Protein AF-A0A4Q7NX16-F1 (afdb_monomer_lite)

Radius of gyration: 29.46 Å; chains: 1; bounding box: 80×47×76 Å

InterPro domains:
  IPR008915 Peptidase M50 [PF02163] (33-105)

Secondary structure (DSSP, 8-state):
-EETTEEEEE-THHHHHHHHHHTTS-HHHHHHHHHHHHHHHHHHHHHHHHHHHHTT-EEEEEEEETTEEEEEEES--SSHHHHHHHHHHHHHHHHHHHHHHHHHHTSTT--THHHHHHHHHHIIIIIHHHHHTSSSTTSHHHHHHHHHSSS-HHHHHHHHHHHHHHHHHHHHHHHHHTT-HHHHHHHHHHHHHHHHHHHTTT-S----HHHHHHHHHHHHHTT-HHHHHHHHHTS---TTHHHHHHHHTT--SHHHHHHHHHHHHHS--HHHHHHHHHHHHHTT-HHHHHHHHHTS--STTHHHHHHHHHHHTT-HHHHHHHHHHHHHHS--HHHHHHHHHHHHHTT-HHHHHHHHHHHHHTT---HHHHHH-GGGHHHHTSTTHHHHHH-PPP----

Sequence (398 aa):
MRVLGFPLRLTPWLPVVLVALAQGRPVEAQVAFVVGGVLAILVHELGHALAARAAGARDIRIELVALGGVTSYEGAPRSRLARIGIAVAGPATGVALGLPLLAVQRSSAVTGSTVDVLDALVFVTLGWAVLNLLPVRPFDGGHVLESVLPGDEGRRARLAGAVSVVLALAVVAWAWERGLSWTAGVFLVVAALNLGPFLARGGQVRQSPEQRTTAVLRDVVSGQLAAARERAATGRCDAVVAPLLALAEGAAPDEPLARLEALVEARPDPLRRAYLLVGCVVARRFARAAEVVAAGPLPAGLPTWAVGAVRAGGRPADAALVGQAALAASPDPALAHATARAWGAAGEPQRAYDALAYARALGWADLAGAAVDPDLAEVRALPAWGALFAQQPPRNRG

Structure (mmCIF, N/CA/C/O backbone):
data_AF-A0A4Q7NX16-F1
#
_entry.id   AF-A0A4Q7NX16-F1
#
loop_
_atom_site.group_PDB
_atom_site.id
_atom_site.type_symbol
_atom_site.label_atom_id
_atom_site.label_alt_id
_atom_site.label_comp_id
_atom_site.label_asym_id
_atom_site.label_entity_id
_atom_site.label_seq_id
_atom_site.pdbx_PDB_ins_code
_atom_site.Cartn_x
_atom_site.Cartn_y
_atom_site.Cartn_z
_atom_site.occupancy
_atom_site.B_iso_or_equiv
_atom_site.auth_seq_id
_atom_site.auth_comp_id
_atom_site.auth_asym_id
_atom_site.auth_atom_id
_atom_site.pdbx_PDB_model_num
ATOM 1 N N . MET A 1 1 ? 5.544 -20.401 -10.866 1.00 87.38 1 MET A N 1
ATOM 2 C CA . MET A 1 1 ? 6.863 -20.875 -10.378 1.00 87.38 1 MET A CA 1
ATOM 3 C C . MET A 1 1 ? 7.132 -20.254 -9.009 1.00 87.38 1 MET A C 1
ATOM 5 O O . MET A 1 1 ? 6.465 -19.279 -8.679 1.00 87.38 1 MET A O 1
ATOM 9 N N . ARG A 1 2 ? 8.037 -20.805 -8.189 1.00 90.56 2 ARG A N 1
ATOM 10 C CA . ARG A 1 2 ? 8.489 -20.167 -6.938 1.00 90.56 2 ARG A CA 1
ATOM 11 C C . ARG A 1 2 ? 10.009 -20.023 -6.933 1.00 90.56 2 ARG A C 1
ATOM 13 O O . ARG A 1 2 ? 10.690 -20.937 -7.383 1.00 90.56 2 ARG A O 1
ATOM 20 N N . VAL A 1 3 ? 10.520 -18.913 -6.403 1.00 89.25 3 VAL A N 1
ATOM 21 C CA . VAL A 1 3 ? 11.959 -18.659 -6.205 1.00 89.25 3 VAL A CA 1
ATOM 22 C C . VAL A 1 3 ? 12.161 -18.129 -4.787 1.00 89.25 3 VAL A C 1
ATOM 24 O O . VAL A 1 3 ? 11.485 -17.188 -4.387 1.00 89.25 3 VAL A O 1
ATOM 27 N N . LEU A 1 4 ? 13.025 -18.774 -3.992 1.00 88.62 4 LEU A N 1
ATOM 28 C CA . LEU A 1 4 ? 13.265 -18.447 -2.569 1.00 88.62 4 LEU A CA 1
ATOM 29 C C . LEU A 1 4 ? 11.984 -18.332 -1.705 1.00 88.62 4 LEU A C 1
ATOM 31 O O . LEU A 1 4 ? 11.922 -17.579 -0.729 1.00 88.62 4 LEU A O 1
ATOM 35 N N . GLY A 1 5 ? 10.952 -19.100 -2.068 1.00 87.56 5 GLY A N 1
ATOM 36 C CA . GLY A 1 5 ? 9.643 -19.110 -1.407 1.00 87.56 5 GLY A CA 1
ATOM 37 C C . GLY A 1 5 ? 8.633 -18.091 -1.949 1.00 87.56 5 GLY A C 1
ATOM 38 O O . GLY A 1 5 ? 7.464 -18.171 -1.581 1.00 87.56 5 GLY A O 1
ATOM 39 N N . PHE A 1 6 ? 9.032 -17.196 -2.856 1.00 92.75 6 PHE A N 1
ATOM 40 C CA . PHE A 1 6 ? 8.153 -16.189 -3.456 1.00 92.75 6 PHE A CA 1
ATOM 41 C C . PHE A 1 6 ? 7.513 -16.700 -4.756 1.00 92.75 6 PHE A C 1
ATOM 43 O O . PHE A 1 6 ? 8.223 -17.264 -5.595 1.00 92.75 6 PHE A O 1
ATOM 50 N N . PRO A 1 7 ? 6.194 -16.523 -4.966 1.00 93.50 7 PRO A N 1
ATOM 51 C CA . PRO A 1 7 ? 5.563 -16.737 -6.264 1.00 93.50 7 PRO A CA 1
ATOM 52 C C . PRO A 1 7 ? 6.180 -15.826 -7.330 1.00 93.50 7 PRO A C 1
ATOM 54 O O . PRO A 1 7 ? 6.244 -14.612 -7.147 1.00 93.50 7 PRO A O 1
ATOM 57 N N . LEU A 1 8 ? 6.601 -16.431 -8.442 1.00 95.50 8 LEU A N 1
ATOM 58 C CA . LEU A 1 8 ? 7.177 -15.759 -9.602 1.00 95.50 8 LEU A CA 1
ATOM 59 C C . LEU A 1 8 ? 6.294 -15.975 -10.833 1.00 95.50 8 LEU A C 1
ATOM 61 O O . LEU A 1 8 ? 5.978 -17.124 -11.186 1.00 95.50 8 LEU A O 1
ATOM 65 N N . ARG A 1 9 ? 5.967 -14.871 -11.508 1.00 94.06 9 ARG A N 1
ATOM 66 C CA . ARG A 1 9 ? 5.334 -14.845 -12.828 1.00 94.06 9 ARG A CA 1
ATOM 67 C C . ARG A 1 9 ? 6.239 -14.120 -13.820 1.00 94.06 9 ARG A C 1
ATOM 69 O O . ARG A 1 9 ? 6.626 -12.985 -13.587 1.00 94.06 9 ARG A O 1
ATOM 76 N N . LEU A 1 10 ? 6.559 -14.777 -14.930 1.00 92.88 10 LEU A N 1
ATOM 77 C CA . LEU A 1 10 ? 7.286 -14.180 -16.047 1.00 92.88 10 LEU A CA 1
ATOM 78 C C . LEU A 1 10 ? 6.302 -13.939 -17.186 1.00 92.88 10 LEU A C 1
ATOM 80 O O . LEU A 1 10 ? 5.645 -14.874 -17.645 1.00 92.88 10 LEU A O 1
ATOM 84 N N . THR A 1 11 ? 6.185 -12.691 -17.628 1.00 91.06 11 THR A N 1
ATOM 85 C CA . THR A 1 11 ? 5.406 -12.365 -18.824 1.00 91.06 11 THR A CA 1
ATOM 86 C C . THR A 1 11 ? 6.230 -12.649 -20.086 1.00 91.06 11 THR A C 1
ATOM 88 O O . THR A 1 11 ? 7.450 -12.469 -20.077 1.00 91.06 11 THR A O 1
ATOM 91 N N . PRO A 1 12 ? 5.592 -13.055 -21.198 1.00 89.62 12 PRO A N 1
ATOM 92 C CA . PRO A 1 12 ? 6.305 -13.341 -22.446 1.00 89.62 12 PRO A CA 1
ATOM 93 C C . PRO A 1 12 ? 6.946 -12.092 -23.073 1.00 89.62 12 PRO A C 1
ATOM 95 O O . PRO A 1 12 ? 7.829 -12.209 -23.915 1.00 89.62 12 PRO A O 1
ATOM 98 N N . TRP A 1 13 ? 6.525 -10.895 -22.660 1.00 91.12 13 TRP A N 1
ATOM 99 C CA . TRP A 1 13 ? 6.974 -9.632 -23.239 1.00 91.12 13 TRP A CA 1
ATOM 100 C C . TRP A 1 13 ? 8.367 -9.202 -22.786 1.00 91.12 13 TRP A C 1
ATOM 102 O O . TRP A 1 13 ? 9.047 -8.518 -23.545 1.00 91.12 13 TRP A O 1
ATOM 112 N N . LEU A 1 14 ? 8.813 -9.599 -21.588 1.00 92.12 14 LEU A N 1
ATOM 113 C CA . LEU A 1 14 ? 10.129 -9.191 -21.092 1.00 92.12 14 LEU A CA 1
ATOM 114 C C . LEU A 1 14 ? 11.266 -9.681 -22.013 1.00 92.12 14 LEU A C 1
ATOM 116 O O . LEU A 1 14 ? 12.026 -8.839 -22.490 1.00 92.12 14 LEU A O 1
ATOM 120 N N . PRO A 1 15 ? 11.374 -10.982 -22.355 1.00 91.12 15 PRO A N 1
ATOM 121 C CA . PRO A 1 15 ? 12.397 -11.440 -23.295 1.00 91.12 15 PRO A CA 1
ATOM 122 C C . PRO A 1 15 ? 12.320 -10.747 -24.662 1.00 91.12 15 PRO A C 1
ATOM 124 O O . PRO A 1 15 ? 13.354 -10.431 -25.238 1.00 91.12 15 PRO A O 1
ATOM 127 N N . VAL A 1 16 ? 11.111 -10.459 -25.161 1.00 92.62 16 VAL A N 1
ATOM 128 C CA . VAL A 1 16 ? 10.909 -9.772 -26.449 1.00 92.62 16 VAL A CA 1
ATOM 129 C C . VAL A 1 16 ? 11.493 -8.358 -26.421 1.00 92.62 16 VAL A C 1
ATOM 131 O O . VAL A 1 16 ? 12.230 -7.980 -27.331 1.00 92.62 16 VAL A O 1
ATOM 134 N N . VAL A 1 17 ? 11.213 -7.588 -25.366 1.00 91.88 17 VAL A N 1
ATOM 135 C CA . VAL A 1 17 ? 11.772 -6.239 -25.200 1.00 91.88 17 VAL A CA 1
ATOM 136 C C . VAL A 1 17 ? 13.291 -6.295 -25.058 1.00 91.88 17 VAL A C 1
ATOM 138 O O . VAL A 1 17 ? 13.987 -5.508 -25.693 1.00 91.88 17 VAL A O 1
ATOM 141 N N . LEU A 1 18 ? 13.829 -7.246 -24.292 1.00 94.31 18 LEU A N 1
ATOM 142 C CA . LEU A 1 18 ? 15.278 -7.387 -24.136 1.00 94.31 18 LEU A CA 1
ATOM 143 C C . LEU A 1 18 ? 15.979 -7.738 -25.452 1.00 94.31 18 LEU A C 1
ATOM 145 O O . LEU A 1 18 ? 17.033 -7.175 -25.734 1.00 94.31 18 LEU A O 1
ATOM 149 N N . VAL A 1 19 ? 15.388 -8.605 -26.280 1.00 94.00 19 VAL A N 1
ATOM 150 C CA . VAL A 1 19 ? 15.905 -8.904 -27.626 1.00 94.00 19 VAL A CA 1
ATOM 151 C C . VAL A 1 19 ? 15.896 -7.648 -28.498 1.00 94.00 19 VAL A C 1
ATOM 153 O O . VAL A 1 19 ? 16.878 -7.384 -29.190 1.00 94.00 19 VAL A O 1
ATOM 156 N N . ALA A 1 20 ? 14.832 -6.842 -28.442 1.00 91.69 20 ALA A N 1
ATOM 157 C CA . ALA A 1 20 ? 14.756 -5.582 -29.182 1.00 91.69 20 ALA A CA 1
ATOM 158 C C . ALA A 1 20 ? 15.817 -4.562 -28.718 1.00 91.69 20 ALA A C 1
ATOM 160 O O . ALA A 1 20 ? 16.422 -3.885 -29.545 1.00 91.69 20 ALA A O 1
ATOM 161 N N . LEU A 1 21 ? 16.094 -4.485 -27.413 1.00 90.25 21 LEU A N 1
ATOM 162 C CA . LEU A 1 21 ? 17.128 -3.607 -26.846 1.00 90.25 21 LEU A CA 1
ATOM 163 C C . LEU A 1 21 ? 18.559 -4.106 -27.087 1.00 90.25 21 LEU A C 1
ATOM 165 O O . LEU A 1 21 ? 19.506 -3.322 -27.028 1.00 90.25 21 LEU A O 1
ATOM 169 N N . ALA A 1 22 ? 18.731 -5.402 -27.340 1.00 93.19 22 ALA A N 1
ATOM 170 C CA . ALA A 1 22 ? 20.027 -6.004 -27.619 1.00 93.19 22 ALA A CA 1
ATOM 171 C C . ALA A 1 22 ? 20.485 -5.811 -29.076 1.00 93.19 22 ALA A C 1
ATOM 173 O O . ALA A 1 22 ? 21.645 -6.087 -29.382 1.00 93.19 22 ALA A O 1
ATOM 174 N N . GLN A 1 23 ? 19.604 -5.352 -29.973 1.00 92.12 23 GLN A N 1
ATOM 175 C CA . GLN A 1 23 ? 19.920 -5.197 -31.395 1.00 92.12 23 GLN A CA 1
ATOM 176 C C . GLN A 1 23 ? 21.156 -4.312 -31.617 1.00 92.12 23 GLN A C 1
ATOM 178 O O . GLN A 1 23 ? 21.397 -3.347 -30.893 1.00 92.12 23 GLN A O 1
ATOM 183 N N . GLY A 1 24 ? 21.957 -4.660 -32.626 1.00 88.38 24 GLY A N 1
ATOM 184 C CA . GLY A 1 24 ? 23.216 -3.975 -32.939 1.00 88.38 24 GLY A CA 1
ATOM 185 C C . GLY A 1 24 ? 24.434 -4.455 -32.139 1.00 88.38 24 GLY A C 1
ATOM 186 O O . GLY A 1 24 ? 25.546 -4.035 -32.443 1.00 88.38 24 GLY A O 1
ATOM 187 N N . ARG A 1 25 ? 24.261 -5.355 -31.160 1.00 92.31 25 ARG A N 1
ATOM 188 C CA . ARG A 1 25 ? 25.368 -6.038 -30.462 1.00 92.31 25 ARG A CA 1
ATOM 189 C C . ARG A 1 25 ? 25.796 -7.319 -31.204 1.00 92.31 25 ARG A C 1
ATOM 191 O O . ARG A 1 25 ? 24.964 -7.898 -31.906 1.00 92.31 25 ARG A O 1
ATOM 198 N N . PRO A 1 26 ? 27.030 -7.822 -31.015 1.00 94.38 26 PRO A N 1
ATOM 199 C CA . PRO A 1 26 ? 27.410 -9.184 -31.413 1.00 94.38 26 PRO A CA 1
ATOM 200 C C . PRO A 1 26 ? 26.489 -10.243 -30.792 1.00 94.38 26 PRO A C 1
ATOM 202 O O . PRO A 1 26 ? 25.945 -10.021 -29.709 1.00 94.38 26 PRO A O 1
ATOM 205 N N . VAL A 1 27 ? 26.310 -11.395 -31.446 1.00 94.75 27 VAL A N 1
ATOM 206 C CA . VAL A 1 27 ? 25.324 -12.418 -31.036 1.00 94.75 27 VAL A CA 1
ATOM 207 C C . VAL A 1 27 ? 25.557 -12.893 -29.600 1.00 94.75 27 VAL A C 1
ATOM 209 O O . VAL A 1 27 ? 24.609 -13.007 -28.826 1.00 94.75 27 VAL A O 1
ATOM 212 N N . GLU A 1 28 ? 26.808 -13.100 -29.202 1.00 94.25 28 GLU A N 1
ATOM 213 C CA . GLU A 1 28 ? 27.180 -13.525 -27.852 1.00 94.25 28 GLU A CA 1
ATOM 214 C C . GLU A 1 28 ? 26.769 -12.476 -26.811 1.00 94.25 28 GLU A C 1
ATOM 216 O O . GLU A 1 28 ? 26.186 -12.804 -25.775 1.00 94.25 28 GLU A O 1
ATOM 221 N N . ALA A 1 29 ? 26.999 -11.197 -27.117 1.00 95.06 29 ALA A N 1
ATOM 222 C CA . ALA A 1 29 ? 26.598 -10.079 -26.275 1.00 95.06 29 ALA A CA 1
ATOM 223 C C . ALA A 1 29 ? 25.075 -9.883 -26.253 1.00 95.06 29 ALA A C 1
ATOM 225 O O . ALA A 1 29 ? 24.534 -9.473 -25.228 1.00 95.06 29 ALA A O 1
ATOM 226 N N . GLN A 1 30 ? 24.361 -10.211 -27.337 1.00 95.94 30 GLN A N 1
ATOM 227 C CA . GLN A 1 30 ? 22.896 -10.224 -27.345 1.00 95.94 30 GLN A CA 1
ATOM 228 C C . GLN A 1 30 ? 22.347 -11.294 -26.404 1.00 95.94 30 GLN A C 1
ATOM 230 O O . GLN A 1 30 ? 21.488 -10.997 -25.573 1.00 95.94 30 GLN A O 1
ATOM 235 N N . VAL A 1 31 ? 22.865 -12.524 -26.490 1.00 96.62 31 VAL A N 1
ATOM 236 C CA . VAL A 1 31 ? 22.463 -13.615 -25.592 1.00 96.62 31 VAL A CA 1
ATOM 237 C C . VAL A 1 31 ? 22.768 -13.240 -24.142 1.00 96.62 31 VAL A C 1
ATOM 239 O O . VAL A 1 31 ? 21.898 -13.384 -23.281 1.00 96.62 31 VAL A O 1
ATOM 242 N N . ALA A 1 32 ? 23.956 -12.691 -23.874 1.00 96.62 32 ALA A N 1
ATOM 243 C CA . ALA A 1 32 ? 24.335 -12.218 -22.547 1.00 96.62 32 ALA A CA 1
ATOM 244 C C . ALA A 1 32 ? 23.416 -11.097 -22.039 1.00 96.62 32 ALA A C 1
ATOM 246 O O . ALA A 1 32 ? 22.989 -11.139 -20.888 1.00 96.62 32 ALA A O 1
ATOM 247 N N . PHE A 1 33 ? 23.054 -10.133 -22.889 1.00 97.12 33 PHE A N 1
ATOM 248 C CA . PHE A 1 33 ? 22.134 -9.051 -22.540 1.00 97.12 33 PHE A CA 1
ATOM 249 C C . PHE A 1 33 ? 20.739 -9.577 -22.187 1.00 97.12 33 PHE A C 1
ATOM 251 O O . PHE A 1 33 ? 20.153 -9.156 -21.194 1.00 97.12 33 PHE A O 1
ATOM 258 N N . VAL A 1 34 ? 20.202 -10.513 -22.973 1.00 96.62 34 VAL A N 1
ATOM 259 C CA . VAL A 1 34 ? 18.850 -11.053 -22.765 1.00 96.62 34 VAL A CA 1
ATOM 260 C C . VAL A 1 34 ? 18.805 -11.954 -21.534 1.00 96.62 34 VAL A C 1
ATOM 262 O O . VAL A 1 34 ? 17.999 -11.726 -20.634 1.00 96.62 34 VAL A O 1
ATOM 265 N N . VAL A 1 35 ? 19.679 -12.961 -21.462 1.00 96.88 35 VAL A N 1
ATOM 266 C CA . VAL A 1 35 ? 19.698 -13.918 -20.344 1.00 96.88 35 VAL A CA 1
ATOM 267 C C . VAL A 1 35 ? 20.150 -13.226 -19.061 1.00 96.88 35 VAL A C 1
ATOM 269 O O . VAL A 1 35 ? 19.482 -13.329 -18.032 1.00 96.88 35 VAL A O 1
ATOM 272 N N . GLY A 1 36 ? 21.247 -12.471 -19.133 1.00 97.19 36 GLY A N 1
ATOM 273 C CA . GLY A 1 36 ? 21.756 -11.678 -18.019 1.00 97.19 36 GLY A CA 1
ATOM 274 C C . GLY A 1 36 ? 20.757 -10.620 -17.569 1.00 97.19 36 GLY A C 1
ATOM 275 O O . GLY A 1 36 ? 20.583 -10.443 -16.372 1.00 97.19 36 GLY A O 1
ATOM 276 N N . GLY A 1 37 ? 20.032 -9.986 -18.494 1.00 97.06 37 GLY A N 1
ATOM 277 C CA . GLY A 1 37 ? 18.992 -9.010 -18.177 1.00 97.06 37 GLY A CA 1
ATOM 278 C C . GLY A 1 37 ? 17.820 -9.612 -17.404 1.00 97.06 37 GLY A C 1
ATOM 279 O O . GLY A 1 37 ? 17.434 -9.070 -16.371 1.00 97.06 37 GLY A O 1
ATOM 280 N N . VAL A 1 38 ? 17.289 -10.765 -17.834 1.00 96.69 38 VAL A N 1
ATOM 281 C CA . VAL A 1 38 ? 16.227 -11.469 -17.085 1.00 96.69 38 VAL A CA 1
ATOM 282 C C . VAL A 1 38 ? 16.703 -11.837 -15.678 1.00 96.69 38 VAL A C 1
ATOM 284 O O . VAL A 1 38 ? 15.973 -11.629 -14.708 1.00 96.69 38 VAL A O 1
ATOM 287 N N . LEU A 1 39 ? 17.924 -12.366 -15.555 1.00 96.88 39 LEU A N 1
ATOM 288 C CA . LEU A 1 39 ? 18.496 -12.744 -14.263 1.00 96.88 39 LEU A CA 1
ATOM 289 C C . LEU A 1 39 ? 18.759 -11.527 -13.369 1.00 96.88 39 LEU A C 1
ATOM 291 O O . LEU A 1 39 ? 18.447 -11.579 -12.183 1.00 96.88 39 LEU A O 1
ATOM 295 N N . ALA A 1 40 ? 19.282 -10.434 -13.924 1.00 97.56 40 ALA A N 1
ATOM 296 C CA . ALA A 1 40 ? 19.548 -9.200 -13.195 1.00 97.56 40 ALA A CA 1
ATOM 297 C C . ALA A 1 40 ? 18.254 -8.593 -12.642 1.00 97.56 40 ALA A C 1
ATOM 299 O O . ALA A 1 40 ? 18.194 -8.289 -11.454 1.00 97.56 40 ALA A O 1
ATOM 300 N N . ILE A 1 41 ? 17.195 -8.508 -13.459 1.00 97.06 41 ILE A N 1
ATOM 301 C CA . ILE A 1 41 ? 15.878 -8.033 -13.010 1.00 97.06 41 ILE A CA 1
ATOM 302 C C . ILE A 1 41 ? 15.320 -8.969 -11.930 1.00 97.06 41 ILE A C 1
ATOM 304 O O . ILE A 1 41 ? 14.842 -8.504 -10.901 1.00 97.06 41 ILE A O 1
ATOM 308 N N . LEU A 1 42 ? 15.411 -10.292 -12.106 1.00 97.19 42 LEU A N 1
ATOM 309 C CA . LEU A 1 42 ? 14.948 -11.237 -11.087 1.00 97.19 42 LEU A CA 1
ATOM 310 C C . LEU A 1 42 ? 15.687 -11.055 -9.752 1.00 97.19 42 LEU A C 1
ATOM 312 O O . LEU A 1 42 ? 15.051 -11.050 -8.701 1.00 97.19 42 LEU A O 1
ATOM 316 N N . VAL A 1 43 ? 17.015 -10.924 -9.779 1.00 97.75 43 VAL A N 1
ATOM 317 C CA . VAL A 1 43 ? 17.821 -10.720 -8.567 1.00 97.75 43 VAL A CA 1
ATOM 318 C C . VAL A 1 43 ? 17.506 -9.370 -7.915 1.00 97.75 43 VAL A C 1
ATOM 320 O O . VAL A 1 43 ? 17.380 -9.313 -6.691 1.00 97.75 43 VAL A O 1
ATOM 323 N N . HIS A 1 44 ? 17.290 -8.325 -8.716 1.00 97.81 44 HIS A N 1
ATOM 324 C CA . HIS A 1 44 ? 16.838 -7.009 -8.257 1.00 97.81 44 HIS A CA 1
ATOM 325 C C . HIS A 1 44 ? 15.510 -7.106 -7.495 1.00 97.81 44 HIS A C 1
ATOM 327 O O . HIS A 1 44 ? 15.426 -6.707 -6.332 1.00 97.81 44 HIS A O 1
ATOM 333 N N . GLU A 1 45 ? 14.498 -7.740 -8.089 1.00 97.19 45 GLU A N 1
ATOM 334 C CA . GLU A 1 45 ? 13.198 -7.946 -7.437 1.00 97.19 45 GLU A CA 1
ATOM 335 C C . GLU A 1 45 ? 13.288 -8.839 -6.194 1.00 97.19 45 GLU A C 1
ATOM 337 O O . GLU A 1 45 ? 12.611 -8.604 -5.192 1.00 97.19 45 GLU A O 1
ATOM 342 N N . LEU A 1 46 ? 14.165 -9.846 -6.201 1.00 97.56 46 LEU A N 1
ATOM 343 C CA . LEU A 1 46 ? 14.430 -10.649 -5.006 1.00 97.56 46 LEU A CA 1
ATOM 344 C C . LEU A 1 46 ? 15.023 -9.803 -3.874 1.00 97.56 46 LEU A C 1
ATOM 346 O O . LEU A 1 46 ? 14.666 -10.028 -2.717 1.00 97.56 46 LEU A O 1
ATOM 350 N N . GLY A 1 47 ? 15.869 -8.817 -4.184 1.00 97.69 47 GLY A N 1
ATOM 351 C CA . GLY A 1 47 ? 16.362 -7.836 -3.216 1.00 97.69 47 GLY A CA 1
ATOM 352 C C . GLY A 1 47 ? 15.215 -7.108 -2.512 1.00 97.69 47 GLY A C 1
ATOM 353 O O . GLY A 1 47 ? 15.137 -7.115 -1.278 1.00 97.69 47 GLY A O 1
ATOM 354 N N . HIS A 1 48 ? 14.266 -6.567 -3.282 1.00 96.56 48 HIS A N 1
ATOM 355 C CA . HIS A 1 48 ? 13.060 -5.939 -2.734 1.00 96.56 48 HIS A CA 1
ATOM 356 C C . HIS A 1 48 ? 12.215 -6.914 -1.913 1.00 96.56 48 HIS A C 1
ATOM 358 O O . HIS A 1 48 ? 11.817 -6.591 -0.793 1.00 96.56 48 HIS A O 1
ATOM 364 N N . ALA A 1 49 ? 11.961 -8.116 -2.432 1.00 96.31 49 ALA A N 1
ATOM 365 C CA . ALA A 1 49 ? 11.122 -9.117 -1.779 1.00 96.31 49 ALA A CA 1
ATOM 366 C C . ALA A 1 49 ? 11.701 -9.572 -0.429 1.00 96.31 49 ALA A C 1
ATOM 368 O O . ALA A 1 49 ? 10.972 -9.709 0.557 1.00 96.31 49 ALA A O 1
ATOM 369 N N . LEU A 1 50 ? 13.020 -9.771 -0.355 1.00 96.31 50 LEU A N 1
ATOM 370 C CA . LEU A 1 50 ? 13.711 -10.135 0.881 1.00 96.31 50 LEU A CA 1
ATOM 371 C C . LEU A 1 50 ? 13.664 -9.000 1.908 1.00 96.31 50 LEU A C 1
ATOM 373 O O . LEU A 1 50 ? 13.339 -9.252 3.071 1.00 96.31 50 LEU A O 1
ATOM 377 N N . ALA A 1 51 ? 13.920 -7.762 1.483 1.00 95.75 51 ALA A N 1
ATOM 378 C CA . ALA A 1 51 ? 13.829 -6.595 2.355 1.00 95.75 51 ALA A CA 1
ATOM 379 C C . ALA A 1 51 ? 12.392 -6.359 2.851 1.00 95.75 51 ALA A C 1
ATOM 381 O O . ALA A 1 51 ? 12.181 -6.076 4.031 1.00 95.75 51 ALA A O 1
ATOM 382 N N . ALA A 1 52 ? 11.391 -6.545 1.987 1.00 94.00 52 ALA A N 1
ATOM 383 C CA . ALA A 1 52 ? 9.981 -6.416 2.343 1.00 94.00 52 ALA A CA 1
ATOM 384 C C . ALA A 1 52 ? 9.564 -7.477 3.370 1.00 94.00 52 ALA A C 1
ATOM 386 O O . ALA A 1 52 ? 8.906 -7.155 4.361 1.00 94.00 52 ALA A O 1
ATOM 387 N N . ARG A 1 53 ? 10.015 -8.726 3.192 1.00 93.00 53 ARG A N 1
ATOM 388 C CA . ARG A 1 53 ? 9.787 -9.808 4.161 1.00 93.00 53 ARG A CA 1
ATOM 389 C C . ARG A 1 53 ? 10.423 -9.497 5.514 1.00 93.00 53 ARG A C 1
ATOM 391 O O . ARG A 1 53 ? 9.770 -9.669 6.539 1.00 93.00 53 ARG A O 1
ATOM 398 N N . ALA A 1 54 ? 11.661 -9.001 5.524 1.00 92.62 54 ALA A N 1
ATOM 399 C CA . ALA A 1 54 ? 12.344 -8.584 6.751 1.00 92.62 54 ALA A CA 1
ATOM 400 C C . ALA A 1 54 ? 11.638 -7.404 7.446 1.00 92.62 54 ALA A C 1
ATOM 402 O O . ALA A 1 54 ? 11.638 -7.316 8.671 1.00 92.62 54 ALA A O 1
ATOM 403 N N . ALA A 1 55 ? 10.979 -6.535 6.677 1.00 90.81 55 ALA A N 1
ATOM 404 C CA . ALA A 1 55 ? 10.156 -5.440 7.185 1.00 90.81 55 ALA A CA 1
ATOM 405 C C . ALA A 1 55 ? 8.739 -5.864 7.635 1.00 90.81 55 ALA A C 1
ATOM 407 O O . ALA A 1 55 ? 7.955 -5.009 8.052 1.00 90.81 55 ALA A O 1
ATOM 408 N N . GLY A 1 56 ? 8.399 -7.159 7.567 1.00 88.56 56 GLY A N 1
ATOM 409 C CA . GLY A 1 56 ? 7.125 -7.713 8.036 1.00 88.56 56 GLY A CA 1
ATOM 410 C C . GLY A 1 56 ? 5.984 -7.711 7.013 1.00 88.56 56 GLY A C 1
ATOM 411 O O . GLY A 1 56 ? 4.839 -7.955 7.400 1.00 88.56 56 GLY A O 1
ATOM 412 N N . ALA A 1 57 ? 6.268 -7.447 5.732 1.00 88.81 57 ALA A N 1
ATOM 413 C CA . ALA A 1 57 ? 5.268 -7.528 4.668 1.00 88.81 57 ALA A CA 1
ATOM 414 C C . ALA A 1 57 ? 4.807 -8.980 4.430 1.00 88.81 57 ALA A C 1
ATOM 416 O O . ALA A 1 57 ? 5.563 -9.935 4.636 1.00 88.81 57 ALA A O 1
ATOM 417 N N . ARG A 1 58 ? 3.556 -9.143 3.986 1.00 88.31 58 ARG A N 1
ATOM 418 C CA . ARG A 1 58 ? 2.915 -10.440 3.704 1.00 88.31 58 ARG A CA 1
ATOM 419 C C . ARG A 1 58 ? 2.530 -10.546 2.230 1.00 88.31 58 ARG A C 1
ATOM 421 O O . ARG A 1 58 ? 2.594 -9.561 1.503 1.00 88.31 58 ARG A O 1
ATOM 428 N N . ASP A 1 59 ? 2.194 -11.754 1.782 1.00 88.56 59 ASP A N 1
ATOM 429 C CA . ASP A 1 59 ? 1.709 -12.022 0.417 1.00 88.56 59 ASP A CA 1
ATOM 430 C C . ASP A 1 59 ? 2.593 -11.442 -0.700 1.00 88.56 59 ASP A C 1
ATOM 432 O O . ASP A 1 59 ? 2.115 -10.905 -1.700 1.00 88.56 59 ASP A O 1
ATOM 436 N N . ILE A 1 60 ? 3.912 -11.565 -0.516 1.00 92.81 60 ILE A N 1
ATOM 437 C CA . ILE A 1 60 ? 4.926 -11.020 -1.423 1.00 92.81 60 ILE A CA 1
ATOM 438 C C . ILE A 1 60 ? 4.944 -11.825 -2.728 1.00 92.81 60 ILE A C 1
ATOM 440 O O . ILE A 1 60 ? 5.149 -13.041 -2.705 1.00 92.81 60 ILE A O 1
ATOM 444 N N . ARG A 1 61 ? 4.760 -11.148 -3.864 1.00 94.25 61 ARG A N 1
ATOM 445 C CA . ARG A 1 61 ? 4.696 -11.712 -5.220 1.00 94.25 61 ARG A CA 1
ATOM 446 C C . ARG A 1 61 ? 5.616 -10.936 -6.158 1.00 94.25 61 ARG A C 1
ATOM 448 O O . ARG A 1 61 ? 5.623 -9.707 -6.122 1.00 94.25 61 ARG A O 1
ATOM 455 N N . ILE A 1 62 ? 6.341 -11.655 -7.014 1.00 96.38 62 ILE A N 1
ATOM 456 C CA . ILE A 1 62 ? 7.254 -11.079 -8.008 1.00 96.38 62 ILE A CA 1
ATOM 457 C C . ILE A 1 62 ? 6.689 -11.330 -9.406 1.00 96.38 62 ILE A C 1
ATOM 459 O O . ILE A 1 62 ? 6.412 -12.474 -9.784 1.00 96.38 62 ILE A O 1
ATOM 463 N N . GLU A 1 63 ? 6.550 -10.266 -10.188 1.00 94.19 63 GLU A N 1
ATOM 464 C CA . GLU A 1 63 ? 6.140 -10.335 -11.587 1.00 94.19 63 GLU A CA 1
ATOM 465 C C . GLU A 1 63 ? 7.168 -9.644 -12.483 1.00 94.19 63 GLU A C 1
ATOM 467 O O . GLU A 1 63 ? 7.506 -8.484 -12.280 1.00 94.19 63 GLU A O 1
ATOM 472 N N . LEU A 1 64 ? 7.670 -10.362 -13.485 1.00 94.75 64 LEU A N 1
ATOM 473 C CA . LEU A 1 64 ? 8.595 -9.837 -14.482 1.00 94.75 64 LEU A CA 1
ATOM 474 C C . LEU A 1 64 ? 7.807 -9.417 -15.726 1.00 94.75 64 LEU A C 1
ATOM 476 O O . LEU A 1 64 ? 7.247 -10.257 -16.442 1.00 94.75 64 LEU A O 1
ATOM 480 N N . VAL A 1 65 ? 7.739 -8.109 -15.957 1.00 92.75 65 VAL A N 1
ATOM 481 C CA . VAL A 1 65 ? 6.911 -7.445 -16.974 1.00 92.75 65 VAL A CA 1
ATOM 482 C C . VAL A 1 65 ? 7.771 -6.866 -18.098 1.00 92.75 65 VAL A C 1
ATOM 484 O O . VAL A 1 65 ? 8.986 -6.782 -17.983 1.00 92.75 65 VAL A O 1
ATOM 487 N N . ALA A 1 66 ? 7.149 -6.434 -19.197 1.00 83.31 66 ALA A N 1
ATOM 488 C CA . ALA A 1 66 ? 7.851 -5.950 -20.392 1.00 83.31 66 ALA A CA 1
ATOM 489 C C . ALA A 1 66 ? 8.949 -4.899 -20.116 1.00 83.31 66 ALA A C 1
ATOM 491 O O . ALA A 1 66 ? 9.973 -4.896 -20.790 1.00 83.31 66 ALA A O 1
ATOM 492 N N . LEU A 1 67 ? 8.734 -4.017 -19.135 1.00 83.38 67 LEU A N 1
ATOM 493 C CA . LEU A 1 67 ? 9.629 -2.902 -18.808 1.00 83.38 67 LEU A CA 1
ATOM 494 C C . LEU A 1 67 ? 10.415 -3.097 -17.497 1.00 83.38 67 LEU A C 1
ATOM 496 O O . LEU A 1 67 ? 10.914 -2.118 -16.953 1.00 83.38 67 LEU A O 1
ATOM 500 N N . GLY A 1 68 ? 10.519 -4.325 -16.973 1.00 89.31 68 GLY A N 1
ATOM 501 C CA . GLY A 1 68 ? 11.285 -4.606 -15.754 1.00 89.31 68 GLY A CA 1
ATOM 502 C C . GLY A 1 68 ? 10.637 -5.655 -14.854 1.00 89.31 68 GLY A C 1
ATOM 503 O O . GLY A 1 68 ? 10.125 -6.672 -15.322 1.00 89.31 68 GLY A O 1
ATOM 504 N N . GLY A 1 69 ? 10.662 -5.407 -13.549 1.00 91.44 69 GLY A N 1
ATOM 505 C CA . GLY A 1 69 ? 10.034 -6.241 -12.534 1.00 91.44 69 GLY A CA 1
ATOM 506 C C . GLY A 1 69 ? 9.111 -5.427 -11.633 1.00 91.44 69 GLY A C 1
ATOM 507 O O . GLY A 1 69 ? 9.185 -4.202 -11.576 1.00 91.44 69 GLY A O 1
ATOM 508 N N . VAL A 1 70 ? 8.180 -6.118 -10.982 1.00 91.19 70 VAL A N 1
ATOM 509 C CA . VAL A 1 70 ? 7.314 -5.552 -9.953 1.00 91.19 70 VAL A CA 1
ATOM 510 C C . VAL A 1 70 ? 7.252 -6.525 -8.785 1.00 91.19 70 VAL A C 1
ATOM 512 O O . VAL A 1 70 ? 6.754 -7.649 -8.912 1.00 91.19 70 VAL A O 1
ATOM 515 N N . THR A 1 71 ? 7.696 -6.059 -7.623 1.00 92.31 71 THR A N 1
ATOM 516 C CA . THR A 1 71 ? 7.481 -6.730 -6.342 1.00 92.31 71 THR A CA 1
ATOM 517 C C . THR A 1 71 ? 6.264 -6.128 -5.648 1.00 92.31 71 THR A C 1
ATOM 519 O O . THR A 1 71 ? 6.253 -4.961 -5.262 1.00 92.31 71 THR A O 1
ATOM 522 N N . SER A 1 72 ? 5.223 -6.939 -5.471 1.00 89.06 72 SER A N 1
ATOM 523 C CA . SER A 1 72 ? 3.983 -6.554 -4.788 1.00 89.06 72 SER A CA 1
ATOM 524 C C . SER A 1 72 ? 3.846 -7.291 -3.462 1.00 89.06 72 SER A C 1
ATOM 526 O O . SER A 1 72 ? 4.302 -8.424 -3.334 1.00 89.06 72 SER A O 1
ATOM 528 N N . TYR A 1 73 ? 3.240 -6.651 -2.465 1.00 88.88 73 TYR A N 1
ATOM 529 C CA . TYR A 1 73 ? 3.051 -7.222 -1.133 1.00 88.88 73 TYR A CA 1
ATOM 530 C C . TYR A 1 73 ? 1.912 -6.527 -0.381 1.00 88.88 73 TYR A C 1
ATOM 532 O O . TYR A 1 73 ? 1.551 -5.388 -0.682 1.00 88.88 73 TYR A O 1
ATOM 540 N N . GLU A 1 74 ? 1.365 -7.205 0.625 1.00 79.19 74 GLU A N 1
ATOM 541 C CA . GLU A 1 74 ? 0.331 -6.699 1.525 1.00 79.19 74 GLU A CA 1
ATOM 542 C C . GLU A 1 74 ? 0.928 -6.259 2.868 1.00 79.19 74 GLU A C 1
ATOM 544 O O . GLU A 1 74 ? 1.912 -6.816 3.360 1.00 79.19 74 GLU A O 1
ATOM 549 N N . GLY A 1 75 ? 0.321 -5.233 3.473 1.00 65.31 75 GLY A N 1
ATOM 550 C CA . GLY A 1 75 ? 0.810 -4.632 4.715 1.00 65.31 75 GLY A CA 1
ATOM 551 C C . GLY A 1 75 ? 2.028 -3.735 4.486 1.00 65.31 75 GLY A C 1
ATOM 552 O O . GLY A 1 75 ? 3.159 -4.118 4.771 1.00 65.31 75 GLY A O 1
ATOM 553 N N . ALA A 1 76 ? 1.791 -2.517 3.983 1.00 62.03 76 ALA A N 1
ATOM 554 C CA . ALA A 1 76 ? 2.855 -1.555 3.707 1.00 62.03 76 ALA A CA 1
ATOM 555 C C . ALA A 1 76 ? 3.733 -1.287 4.954 1.00 62.03 76 ALA A C 1
ATOM 557 O O . ALA A 1 76 ? 3.194 -1.071 6.048 1.00 62.03 76 ALA A O 1
ATOM 558 N N . PRO A 1 77 ? 5.073 -1.233 4.811 1.00 68.44 77 PRO A N 1
ATOM 559 C CA . PRO A 1 77 ? 5.966 -0.906 5.914 1.00 68.44 77 PRO A CA 1
ATOM 560 C C . PRO A 1 77 ? 5.599 0.454 6.509 1.00 68.44 77 PRO A C 1
ATOM 562 O O . PRO A 1 77 ? 5.586 1.475 5.811 1.00 68.44 77 PRO A O 1
ATOM 565 N N . ARG A 1 78 ? 5.299 0.478 7.812 1.00 69.19 78 ARG A N 1
ATOM 566 C CA . ARG A 1 78 ? 4.834 1.695 8.498 1.00 69.19 78 ARG A CA 1
ATOM 567 C C . ARG A 1 78 ? 5.930 2.760 8.581 1.00 69.19 78 ARG A C 1
ATOM 569 O O . ARG A 1 78 ? 5.652 3.948 8.403 1.00 69.19 78 ARG A O 1
ATOM 576 N N . SER A 1 79 ? 7.184 2.355 8.788 1.00 87.44 79 SER A N 1
ATOM 577 C CA . SER A 1 79 ? 8.304 3.290 8.926 1.00 87.44 79 SER A CA 1
ATOM 578 C C . SER A 1 79 ? 8.839 3.768 7.568 1.00 87.44 79 SER A C 1
ATOM 580 O O . SER A 1 79 ? 8.890 3.026 6.587 1.00 87.44 79 SER A O 1
ATOM 582 N N . ARG A 1 80 ? 9.260 5.040 7.504 1.00 89.25 80 ARG A N 1
ATOM 583 C CA . ARG A 1 80 ? 9.908 5.618 6.308 1.00 89.25 80 ARG A CA 1
ATOM 584 C C . ARG A 1 80 ? 11.222 4.909 5.991 1.00 89.25 80 ARG A C 1
ATOM 586 O O . ARG A 1 80 ? 11.485 4.624 4.831 1.00 89.25 80 ARG A O 1
ATOM 593 N N . LEU A 1 81 ? 11.994 4.582 7.028 1.00 92.62 81 LEU A N 1
ATOM 594 C CA . LEU A 1 81 ? 13.268 3.880 6.892 1.00 92.62 81 LEU A CA 1
ATOM 595 C C . LEU A 1 81 ? 13.094 2.484 6.290 1.00 92.62 81 LEU A C 1
ATOM 597 O O . LEU A 1 81 ? 13.888 2.110 5.438 1.00 92.62 81 LEU A O 1
ATOM 601 N N . ALA A 1 82 ? 12.037 1.747 6.651 1.00 92.75 82 ALA A N 1
ATOM 602 C CA . ALA A 1 82 ? 11.772 0.449 6.032 1.00 92.75 82 ALA A CA 1
ATOM 603 C C . ALA A 1 82 ? 11.461 0.582 4.534 1.00 92.75 82 ALA A C 1
ATOM 605 O O . ALA A 1 82 ? 11.966 -0.203 3.740 1.00 92.75 82 ALA A O 1
ATOM 606 N N . ARG A 1 83 ? 10.693 1.602 4.123 1.00 92.19 83 ARG A N 1
ATOM 607 C CA . ARG A 1 83 ? 10.424 1.858 2.695 1.00 92.19 83 ARG A CA 1
ATOM 608 C C . ARG A 1 83 ? 11.685 2.236 1.919 1.00 92.19 83 ARG A C 1
ATOM 610 O O . ARG A 1 83 ? 11.876 1.739 0.817 1.00 92.19 83 ARG A O 1
ATOM 617 N N . ILE A 1 84 ? 12.557 3.054 2.511 1.00 95.69 84 ILE A N 1
ATOM 618 C CA . ILE A 1 84 ? 13.864 3.388 1.925 1.00 95.69 84 ILE A CA 1
ATOM 619 C C . ILE A 1 84 ? 14.726 2.129 1.803 1.00 95.69 84 ILE A C 1
ATOM 621 O O . ILE A 1 84 ? 15.281 1.877 0.742 1.00 95.69 84 ILE A O 1
ATOM 625 N N . GLY A 1 85 ? 14.800 1.320 2.863 1.00 96.62 85 GLY A N 1
ATOM 626 C CA . GLY A 1 85 ? 15.564 0.075 2.864 1.00 96.62 85 GLY A CA 1
ATOM 627 C C . GLY A 1 85 ? 15.097 -0.896 1.782 1.00 96.62 85 GLY A C 1
ATOM 628 O O . GLY A 1 85 ? 15.926 -1.460 1.079 1.00 96.62 85 GLY A O 1
ATOM 629 N N . ILE A 1 86 ? 13.781 -1.033 1.590 1.00 95.94 86 ILE A N 1
ATOM 630 C CA . ILE A 1 86 ? 13.218 -1.853 0.511 1.00 95.94 86 ILE A CA 1
ATOM 631 C C . ILE A 1 86 ? 13.584 -1.280 -0.854 1.00 95.94 86 ILE A C 1
ATOM 633 O O . ILE A 1 86 ? 14.092 -2.030 -1.677 1.00 95.94 86 ILE A O 1
ATOM 637 N N . ALA A 1 87 ? 13.382 0.020 -1.089 1.00 95.62 87 ALA A N 1
ATOM 638 C CA . ALA A 1 87 ? 13.697 0.652 -2.372 1.00 95.62 87 ALA A CA 1
ATOM 639 C C . ALA A 1 87 ? 15.189 0.531 -2.731 1.00 95.62 87 ALA A C 1
ATOM 641 O O . ALA A 1 87 ? 15.535 0.268 -3.871 1.00 95.62 87 ALA A O 1
ATOM 642 N N . VAL A 1 88 ? 16.095 0.648 -1.758 1.00 97.81 88 VAL A N 1
ATOM 643 C CA . VAL A 1 88 ? 17.543 0.518 -2.000 1.00 97.81 88 VAL A CA 1
ATOM 644 C C . VAL A 1 88 ? 17.980 -0.942 -2.176 1.00 97.81 88 VAL A C 1
ATOM 646 O O . VAL A 1 88 ? 18.991 -1.197 -2.830 1.00 97.81 88 VAL A O 1
ATOM 649 N N . ALA A 1 89 ? 17.235 -1.909 -1.632 1.00 97.88 89 ALA A N 1
ATOM 650 C CA . ALA A 1 89 ? 17.633 -3.314 -1.650 1.00 97.88 89 ALA A CA 1
ATOM 651 C C . ALA A 1 89 ? 17.782 -3.884 -3.067 1.00 97.88 89 ALA A C 1
ATOM 653 O O . ALA A 1 89 ? 18.751 -4.598 -3.312 1.00 97.88 89 ALA A O 1
ATOM 654 N N . GLY A 1 90 ? 16.880 -3.551 -3.996 1.00 96.94 90 GLY A N 1
ATOM 655 C CA . GLY A 1 90 ? 16.982 -3.977 -5.395 1.00 96.94 90 GLY A CA 1
ATOM 656 C C . GLY A 1 90 ? 18.266 -3.476 -6.062 1.00 96.94 90 GLY A C 1
ATOM 657 O O . GLY A 1 90 ? 19.136 -4.298 -6.369 1.00 96.94 90 GLY A O 1
ATOM 658 N N . PRO A 1 91 ? 18.479 -2.149 -6.178 1.00 97.81 91 PRO A N 1
ATOM 659 C CA . PRO A 1 91 ? 19.689 -1.584 -6.770 1.00 97.81 91 PRO A CA 1
ATOM 660 C C . PRO A 1 91 ? 20.983 -2.061 -6.103 1.00 97.81 91 PRO A C 1
ATOM 662 O O . PRO A 1 91 ? 21.983 -2.281 -6.785 1.00 97.81 91 PRO A O 1
ATOM 665 N N . ALA A 1 92 ? 20.974 -2.273 -4.782 1.00 98.31 92 ALA A N 1
ATOM 666 C CA . ALA A 1 92 ? 22.132 -2.796 -4.062 1.00 98.31 92 ALA A CA 1
ATOM 667 C C . ALA A 1 92 ? 22.567 -4.179 -4.579 1.00 98.31 92 ALA A C 1
ATOM 669 O O . ALA A 1 92 ? 23.767 -4.438 -4.672 1.00 98.31 92 ALA A O 1
ATOM 670 N N . THR A 1 93 ? 21.627 -5.047 -4.976 1.00 97.94 93 THR A N 1
ATOM 671 C CA . THR A 1 93 ? 21.976 -6.337 -5.595 1.00 97.94 93 THR A CA 1
ATOM 672 C C . THR A 1 93 ? 22.641 -6.162 -6.962 1.00 97.94 93 THR A C 1
ATOM 674 O O . THR A 1 93 ? 23.645 -6.818 -7.239 1.00 97.94 93 THR A O 1
ATOM 677 N N . GLY A 1 94 ? 22.153 -5.231 -7.790 1.00 97.31 94 GLY A N 1
ATOM 678 C CA . GLY A 1 94 ? 22.748 -4.928 -9.093 1.00 97.31 94 GLY A CA 1
ATOM 679 C C . GLY A 1 94 ? 24.159 -4.345 -8.974 1.00 97.31 94 GLY A C 1
ATOM 680 O O . GLY A 1 94 ? 25.052 -4.743 -9.720 1.00 97.31 94 GLY A O 1
ATOM 681 N N . VAL A 1 95 ? 24.402 -3.483 -7.979 1.00 98.12 95 VAL A N 1
ATOM 682 C CA . VAL A 1 95 ? 25.751 -2.986 -7.649 1.00 98.12 95 VAL A CA 1
ATOM 683 C C . VAL A 1 95 ? 26.661 -4.126 -7.183 1.00 98.12 95 VAL A C 1
ATOM 685 O O . VAL A 1 95 ? 27.788 -4.241 -7.666 1.00 98.12 95 VAL A O 1
ATOM 688 N N . ALA A 1 96 ? 26.175 -4.988 -6.284 1.00 98.00 96 ALA A N 1
ATOM 689 C CA . ALA A 1 96 ? 26.945 -6.110 -5.750 1.00 98.00 96 ALA A CA 1
ATOM 690 C C . ALA A 1 96 ? 27.377 -7.107 -6.839 1.00 98.00 96 ALA A C 1
ATOM 692 O O . ALA A 1 96 ? 28.489 -7.627 -6.785 1.00 98.00 96 ALA A O 1
ATOM 693 N N . LEU A 1 97 ? 26.527 -7.342 -7.843 1.00 97.00 97 LEU A N 1
ATOM 694 C CA . LEU A 1 97 ? 26.855 -8.182 -8.998 1.00 97.00 97 LEU A CA 1
ATOM 695 C C . LEU A 1 97 ? 27.701 -7.451 -10.046 1.00 97.00 97 LEU A C 1
ATOM 697 O O . LEU A 1 97 ? 28.594 -8.039 -10.651 1.00 97.00 97 LEU A O 1
ATOM 701 N N . GLY A 1 98 ? 27.426 -6.168 -10.272 1.00 97.12 98 GLY A N 1
ATOM 702 C CA . GLY A 1 98 ? 28.020 -5.404 -11.359 1.00 97.12 98 GLY A CA 1
ATOM 703 C C . GLY A 1 98 ? 29.442 -4.915 -11.104 1.00 97.12 98 GLY A C 1
ATOM 704 O O . GLY A 1 98 ? 30.228 -4.861 -12.045 1.00 97.12 98 GLY A O 1
ATOM 705 N N . LEU A 1 99 ? 29.808 -4.592 -9.858 1.00 97.50 99 LEU A N 1
ATOM 706 C CA . LEU A 1 99 ? 31.167 -4.137 -9.539 1.00 97.50 99 LEU A CA 1
ATOM 707 C C . LEU A 1 99 ? 32.243 -5.205 -9.823 1.00 97.50 99 LEU A C 1
ATOM 709 O O . LEU A 1 99 ? 33.239 -4.860 -10.462 1.00 97.50 99 LEU A O 1
ATOM 713 N N . PRO A 1 100 ? 32.070 -6.488 -9.439 1.00 97.00 100 PRO A N 1
ATOM 714 C CA . PRO A 1 100 ? 33.000 -7.545 -9.834 1.00 97.00 100 PRO A CA 1
ATOM 715 C C . PRO A 1 100 ? 33.107 -7.711 -11.354 1.00 97.00 100 PRO A C 1
ATOM 717 O O . PRO A 1 100 ? 34.212 -7.828 -11.878 1.00 97.00 100 PRO A O 1
ATOM 720 N N . LEU A 1 101 ? 31.980 -7.671 -12.073 1.00 96.00 101 LEU A N 1
ATOM 721 C CA . LEU A 1 101 ? 31.967 -7.777 -13.536 1.00 96.00 101 LEU A CA 1
ATOM 722 C C . LEU A 1 101 ? 32.720 -6.617 -14.194 1.00 96.00 101 LEU A C 1
ATOM 724 O O . LEU A 1 101 ? 33.505 -6.836 -15.114 1.00 96.00 101 LEU A O 1
ATOM 728 N N . LEU A 1 102 ? 32.541 -5.397 -13.680 1.00 95.81 102 LEU A N 1
ATOM 729 C CA . LEU A 1 102 ? 33.270 -4.218 -14.134 1.00 95.81 102 LEU A CA 1
ATOM 730 C C . LEU A 1 102 ? 34.774 -4.360 -13.865 1.00 95.81 102 LEU A C 1
ATOM 732 O O . LEU A 1 102 ? 35.581 -4.030 -14.729 1.00 95.81 102 LEU A O 1
ATOM 736 N N . ALA A 1 103 ? 35.171 -4.878 -12.701 1.00 95.50 103 ALA A N 1
ATOM 737 C CA . ALA A 1 103 ? 36.581 -5.105 -12.388 1.00 95.50 103 ALA A CA 1
ATOM 738 C C . ALA A 1 103 ? 37.229 -6.107 -13.359 1.00 95.50 103 ALA A C 1
ATOM 740 O O . ALA A 1 103 ? 38.326 -5.855 -13.858 1.00 95.50 103 ALA A O 1
ATOM 741 N N . VAL A 1 104 ? 36.531 -7.203 -13.680 1.00 94.56 104 VAL A N 1
ATOM 742 C CA . VAL A 1 104 ? 36.992 -8.186 -14.675 1.00 94.56 104 VAL A CA 1
ATOM 743 C C . VAL A 1 104 ? 37.083 -7.550 -16.060 1.00 94.56 104 VAL A C 1
ATOM 745 O O . VAL A 1 104 ? 38.109 -7.683 -16.723 1.00 94.56 104 VAL A O 1
ATOM 748 N N . GLN A 1 105 ? 36.060 -6.804 -16.477 1.00 92.94 105 GLN A N 1
ATOM 749 C CA . GLN A 1 105 ? 36.036 -6.108 -17.763 1.00 92.94 105 GLN A CA 1
ATOM 750 C C . GLN A 1 105 ? 37.209 -5.134 -17.930 1.00 92.94 105 GLN A C 1
ATOM 752 O O . GLN A 1 105 ? 37.778 -5.031 -19.011 1.00 92.94 105 GLN A O 1
ATOM 757 N N . ARG A 1 106 ? 37.568 -4.401 -16.870 1.00 92.44 106 ARG A N 1
ATOM 758 C CA . ARG A 1 106 ? 38.667 -3.424 -16.894 1.00 92.44 106 ARG A CA 1
ATOM 759 C C . ARG A 1 106 ? 40.051 -4.054 -16.758 1.00 92.44 106 ARG A C 1
ATOM 761 O O . ARG A 1 106 ? 41.043 -3.332 -16.827 1.00 92.44 106 ARG A O 1
ATOM 768 N N . SER A 1 107 ? 40.133 -5.366 -16.559 1.00 92.25 107 SER A N 1
ATOM 769 C CA . SER A 1 107 ? 41.409 -6.070 -16.518 1.00 92.25 107 SER A CA 1
ATOM 770 C C . SER A 1 107 ? 41.974 -6.266 -17.927 1.00 92.25 107 SER A C 1
ATOM 772 O O . SER A 1 107 ? 41.245 -6.551 -18.874 1.00 92.25 107 SER A O 1
ATOM 774 N N . SER A 1 108 ? 43.298 -6.198 -18.064 1.00 81.00 108 SER A N 1
ATOM 775 C CA . SER A 1 108 ? 43.996 -6.444 -19.337 1.00 81.00 108 SER A CA 1
ATOM 776 C C . SER A 1 108 ? 43.881 -7.894 -19.838 1.00 81.00 108 SER A C 1
ATOM 778 O O . SER A 1 108 ? 44.393 -8.216 -20.905 1.00 81.00 108 SER A O 1
ATOM 780 N N . ALA A 1 109 ? 43.261 -8.781 -19.053 1.00 82.94 109 ALA A N 1
ATOM 781 C CA . ALA A 1 109 ? 43.107 -10.200 -19.353 1.00 82.94 109 ALA A CA 1
ATOM 782 C C . ALA A 1 109 ? 41.929 -10.498 -20.297 1.00 82.94 109 ALA A C 1
ATOM 784 O O . ALA A 1 109 ? 41.825 -11.614 -20.802 1.00 82.94 109 ALA A O 1
ATOM 785 N N . VAL A 1 110 ? 41.042 -9.526 -20.536 1.00 85.19 110 VAL A N 1
ATOM 786 C CA . VAL A 1 110 ? 39.863 -9.698 -21.391 1.00 85.19 110 VAL A CA 1
ATOM 787 C C . VAL A 1 110 ? 40.079 -8.999 -22.729 1.00 85.19 110 VAL A C 1
ATOM 789 O O . VAL A 1 110 ? 40.344 -7.801 -22.782 1.00 85.19 110 VAL A O 1
ATOM 792 N N . THR A 1 111 ? 39.929 -9.742 -23.824 1.00 84.81 111 THR A N 1
ATOM 793 C CA . THR A 1 111 ? 40.029 -9.219 -25.192 1.00 84.81 111 THR A CA 1
ATOM 794 C C . THR A 1 111 ? 38.959 -9.833 -26.096 1.00 84.81 111 THR A C 1
ATOM 796 O O . THR A 1 111 ? 38.299 -10.815 -25.737 1.00 84.81 111 THR A O 1
ATOM 799 N N . GLY A 1 112 ? 38.772 -9.238 -27.277 1.00 85.88 112 GLY A N 1
ATOM 800 C CA . GLY A 1 112 ? 37.831 -9.726 -28.286 1.00 85.88 112 GLY A CA 1
ATOM 801 C C . GLY A 1 112 ? 36.368 -9.651 -27.844 1.00 85.88 112 GLY A C 1
ATOM 802 O O . GLY A 1 112 ? 35.990 -8.794 -27.047 1.00 85.88 112 GLY A O 1
ATOM 803 N N . SER A 1 113 ? 35.551 -10.579 -28.344 1.00 86.38 113 SER A N 1
ATOM 804 C CA . SER A 1 113 ? 34.097 -10.615 -28.123 1.00 86.38 113 SER A CA 1
ATOM 805 C C . SER A 1 113 ? 33.680 -10.784 -26.654 1.00 86.38 113 SER A C 1
ATOM 807 O O . SER A 1 113 ? 32.549 -10.467 -26.286 1.00 86.38 113 SER A O 1
ATOM 809 N N . THR A 1 114 ? 34.587 -11.231 -25.778 1.00 91.19 114 THR A N 1
ATOM 810 C CA . THR A 1 114 ? 34.345 -11.303 -24.327 1.00 91.19 114 THR A CA 1
ATOM 811 C C . THR A 1 114 ? 34.130 -9.917 -23.713 1.00 91.19 114 THR A C 1
ATOM 813 O O . THR A 1 114 ? 33.383 -9.789 -22.742 1.00 91.19 114 THR A O 1
ATOM 816 N N . VAL A 1 115 ? 34.740 -8.870 -24.284 1.00 92.62 115 VAL A N 1
ATOM 817 C CA . VAL A 1 115 ? 34.530 -7.484 -23.839 1.00 92.62 115 VAL A CA 1
ATOM 818 C C . VAL A 1 115 ? 33.073 -7.078 -24.057 1.00 92.62 115 VAL A C 1
ATOM 820 O O . VAL A 1 115 ? 32.438 -6.622 -23.111 1.00 92.62 115 VAL A O 1
ATOM 823 N N . ASP A 1 116 ? 32.510 -7.357 -25.237 1.00 92.88 116 ASP A N 1
ATOM 824 C CA . ASP A 1 116 ? 31.118 -7.025 -25.573 1.00 92.88 116 ASP A CA 1
ATOM 825 C C . ASP A 1 116 ? 30.110 -7.760 -24.671 1.00 92.88 116 ASP A C 1
ATOM 827 O O . ASP A 1 116 ? 29.078 -7.207 -24.272 1.00 92.88 116 ASP A O 1
ATOM 831 N N . VAL A 1 117 ? 30.415 -9.014 -24.317 1.00 95.81 117 VAL A N 1
ATOM 832 C CA . VAL A 1 117 ? 29.629 -9.811 -23.363 1.00 95.81 117 VAL A CA 1
ATOM 833 C C . VAL A 1 117 ? 29.665 -9.182 -21.973 1.00 95.81 117 VAL A C 1
ATOM 835 O O . VAL A 1 117 ? 28.616 -8.999 -21.353 1.00 95.81 117 VAL A O 1
ATOM 838 N N . LEU A 1 118 ? 30.851 -8.822 -21.477 1.00 95.75 118 LEU A N 1
ATOM 839 C CA . LEU A 1 118 ? 30.976 -8.169 -20.176 1.00 95.75 118 LEU A CA 1
ATOM 840 C C . LEU A 1 118 ? 30.339 -6.779 -20.176 1.00 95.75 118 LEU A C 1
ATOM 842 O O . LEU A 1 118 ? 29.695 -6.435 -19.193 1.00 95.75 118 LEU A O 1
ATOM 846 N N . ASP A 1 119 ? 30.433 -6.012 -21.264 1.00 95.25 119 ASP A N 1
ATOM 847 C CA . ASP A 1 119 ? 29.732 -4.730 -21.425 1.00 95.25 119 ASP A CA 1
ATOM 848 C C . ASP A 1 119 ? 28.218 -4.893 -21.302 1.00 95.25 119 ASP A C 1
ATOM 850 O O . ASP A 1 119 ? 27.558 -4.122 -20.600 1.00 95.25 119 ASP A O 1
ATOM 854 N N . ALA A 1 120 ? 27.651 -5.918 -21.944 1.00 96.06 120 ALA A N 1
ATOM 855 C CA . ALA A 1 120 ? 26.236 -6.237 -21.803 1.00 96.06 120 ALA A CA 1
ATOM 856 C C . ALA A 1 120 ? 25.871 -6.568 -20.348 1.00 96.06 120 ALA A C 1
ATOM 858 O O . ALA A 1 120 ? 24.914 -5.998 -19.823 1.00 96.06 120 ALA A O 1
ATOM 859 N N . LEU A 1 121 ? 26.644 -7.438 -19.689 1.00 97.75 121 LEU A N 1
ATOM 860 C CA . LEU A 1 121 ? 26.382 -7.868 -18.313 1.00 97.75 121 LEU A CA 1
ATOM 861 C C . LEU A 1 121 ? 26.544 -6.727 -17.300 1.00 97.75 121 LEU A C 1
ATOM 863 O O . LEU A 1 121 ? 25.660 -6.516 -16.475 1.00 97.75 121 LEU A O 1
ATOM 867 N N . VAL A 1 122 ? 27.622 -5.944 -17.399 1.00 98.06 122 VAL A N 1
ATOM 868 C CA . VAL A 1 122 ? 27.867 -4.765 -16.555 1.00 98.06 122 VAL A CA 1
ATOM 869 C C . VAL A 1 122 ? 26.736 -3.755 -16.709 1.00 98.06 122 VAL A C 1
ATOM 871 O O . VAL A 1 122 ? 26.278 -3.190 -15.715 1.00 98.06 122 VAL A O 1
ATOM 874 N N . PHE A 1 123 ? 26.251 -3.528 -17.930 1.00 96.88 123 PHE A N 1
ATOM 875 C CA . PHE A 1 123 ? 25.155 -2.595 -18.154 1.00 96.88 123 PHE A CA 1
ATOM 876 C C . PHE A 1 123 ? 23.844 -3.065 -17.504 1.00 96.88 123 PHE A C 1
ATOM 878 O O . PHE A 1 123 ? 23.213 -2.281 -16.793 1.00 96.88 123 PHE A O 1
ATOM 885 N N . VAL A 1 124 ? 23.445 -4.328 -17.695 1.00 96.81 124 VAL A N 1
ATOM 886 C CA . VAL A 1 124 ? 22.182 -4.843 -17.129 1.00 96.81 124 VAL A CA 1
ATOM 887 C C . VAL A 1 124 ? 22.227 -5.020 -15.608 1.00 96.81 124 VAL A C 1
ATOM 889 O O . VAL A 1 124 ? 21.180 -5.014 -14.971 1.00 9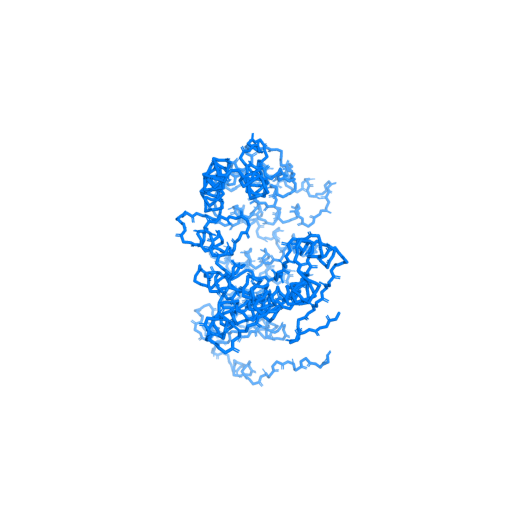6.81 124 VAL A O 1
ATOM 892 N N . THR A 1 125 ? 23.408 -5.134 -14.993 1.00 97.81 125 THR A N 1
ATOM 893 C CA . THR A 1 125 ? 23.532 -5.174 -13.526 1.00 97.81 125 THR A CA 1
ATOM 894 C C . THR A 1 125 ? 23.788 -3.790 -12.930 1.00 97.81 125 THR A C 1
ATOM 896 O O . THR A 1 125 ? 22.970 -3.274 -12.173 1.00 97.81 125 THR A O 1
ATOM 899 N N . LEU A 1 126 ? 24.916 -3.158 -13.267 1.00 97.50 126 LEU A N 1
ATOM 900 C CA . LEU A 1 126 ? 25.356 -1.903 -12.657 1.00 97.50 126 LEU A CA 1
ATOM 901 C C . LEU A 1 126 ? 24.662 -0.697 -13.291 1.00 97.50 126 LEU A C 1
ATOM 903 O O . LEU A 1 126 ? 24.205 0.193 -12.578 1.00 97.50 126 LEU A O 1
ATOM 907 N N . GLY A 1 127 ? 24.564 -0.672 -14.622 1.00 96.06 127 GLY A N 1
ATOM 908 C CA . GLY A 1 127 ? 23.922 0.421 -15.355 1.00 96.06 127 GLY A CA 1
ATOM 909 C C . GLY A 1 127 ? 22.454 0.589 -14.959 1.00 96.06 127 GLY A C 1
ATOM 910 O O . GLY A 1 127 ? 22.033 1.685 -14.591 1.00 96.06 127 GLY A O 1
ATOM 911 N N . TRP A 1 128 ? 21.686 -0.503 -14.946 1.00 95.50 128 TRP A N 1
ATOM 912 C CA . TRP A 1 128 ? 20.300 -0.480 -14.468 1.00 95.50 128 TRP A CA 1
ATOM 913 C C . TRP A 1 128 ? 20.170 -0.192 -12.971 1.00 95.50 128 TRP A C 1
ATOM 915 O O . TRP A 1 128 ? 19.218 0.487 -12.594 1.00 95.50 128 TRP A O 1
ATOM 925 N N . ALA A 1 129 ? 21.103 -0.622 -12.116 1.00 96.81 129 ALA A N 1
ATOM 926 C CA . ALA A 1 129 ? 21.081 -0.237 -10.703 1.00 96.81 129 ALA A CA 1
ATOM 927 C C . ALA A 1 129 ? 21.254 1.280 -10.520 1.00 96.81 129 ALA A C 1
ATOM 929 O O . ALA A 1 129 ? 20.508 1.901 -9.766 1.00 96.81 129 ALA A O 1
ATOM 930 N N . VAL A 1 130 ? 22.189 1.896 -11.253 1.00 96.06 130 VAL A N 1
ATOM 931 C CA . VAL A 1 130 ? 22.390 3.355 -11.239 1.00 96.06 130 VAL A CA 1
ATOM 932 C C . VAL A 1 130 ? 21.152 4.085 -11.757 1.00 96.06 130 VAL A C 1
ATOM 934 O O . VAL A 1 130 ? 20.715 5.052 -11.135 1.00 96.06 130 VAL A O 1
ATOM 937 N N . LEU A 1 131 ? 20.552 3.609 -12.852 1.00 93.69 131 LEU A N 1
ATOM 938 C CA . LEU A 1 131 ? 19.303 4.171 -13.373 1.00 93.69 131 LEU A CA 1
ATOM 939 C C . LEU A 1 131 ? 18.158 4.050 -12.361 1.00 93.69 131 LEU A C 1
ATOM 941 O O . LEU A 1 131 ? 17.424 5.015 -12.160 1.00 93.69 131 LEU A O 1
ATOM 945 N N . ASN A 1 132 ? 18.045 2.913 -11.672 1.00 95.75 132 ASN A N 1
ATOM 946 C CA . ASN A 1 132 ? 17.027 2.723 -10.646 1.00 95.75 132 ASN A CA 1
ATOM 947 C C . ASN A 1 132 ? 17.238 3.615 -9.418 1.00 95.75 132 ASN A C 1
ATOM 949 O O . ASN A 1 132 ? 16.274 3.937 -8.740 1.00 95.75 132 ASN A O 1
ATOM 953 N N . LEU A 1 133 ? 18.457 4.076 -9.136 1.00 96.50 133 LEU A N 1
ATOM 954 C CA . LEU A 1 133 ? 18.721 5.021 -8.045 1.00 96.50 133 LEU A CA 1
ATOM 955 C C . LEU A 1 133 ? 18.442 6.484 -8.412 1.00 96.50 133 LEU A C 1
ATOM 957 O O . LEU A 1 133 ? 18.544 7.355 -7.543 1.00 96.50 133 LEU A O 1
ATOM 961 N N . LEU A 1 134 ? 18.060 6.781 -9.660 1.00 95.69 134 LEU A N 1
ATOM 962 C CA . LEU A 1 134 ? 17.655 8.132 -10.035 1.00 95.69 134 LEU A CA 1
ATOM 963 C C . LEU A 1 134 ? 16.430 8.574 -9.215 1.00 95.69 134 LEU A C 1
ATOM 965 O O . LEU A 1 134 ? 15.487 7.796 -9.052 1.00 95.69 134 LEU A O 1
ATOM 969 N N . PRO A 1 135 ? 16.384 9.831 -8.732 1.00 95.81 135 PRO A N 1
ATOM 970 C CA . PRO A 1 135 ? 15.279 10.354 -7.926 1.00 95.81 135 PRO A CA 1
ATOM 971 C C . PRO A 1 135 ? 14.052 10.713 -8.787 1.00 95.81 135 PRO A C 1
ATOM 973 O O . PRO A 1 135 ? 13.513 11.816 -8.717 1.00 95.81 135 PRO A O 1
ATOM 976 N N . VAL A 1 136 ? 13.626 9.773 -9.633 1.00 94.69 136 VAL A N 1
ATOM 977 C CA . VAL A 1 136 ? 12.572 9.914 -10.640 1.00 94.69 136 VAL A CA 1
ATOM 978 C C . VAL A 1 136 ? 11.697 8.667 -10.598 1.00 94.69 136 VAL A C 1
ATOM 980 O O . VAL A 1 136 ? 12.176 7.565 -10.820 1.00 94.69 136 VAL A O 1
ATOM 983 N N . ARG A 1 137 ? 10.398 8.805 -10.345 1.00 92.38 137 ARG A N 1
ATOM 984 C CA . ARG A 1 137 ? 9.453 7.685 -10.474 1.00 92.38 137 ARG A CA 1
ATOM 985 C C . ARG A 1 137 ? 9.343 7.248 -11.944 1.00 92.38 137 ARG A C 1
ATOM 987 O O . ARG A 1 137 ? 9.344 8.119 -12.813 1.00 92.38 137 ARG A O 1
ATOM 994 N N . PRO A 1 138 ? 9.165 5.954 -12.252 1.00 89.88 138 PRO A N 1
ATOM 995 C CA . PRO A 1 138 ? 8.898 4.839 -11.338 1.00 89.88 138 PRO A CA 1
ATOM 996 C C . PRO A 1 138 ? 10.151 4.164 -10.751 1.00 89.88 138 PRO A C 1
ATOM 998 O O . PRO A 1 138 ? 10.020 3.104 -10.156 1.00 89.88 138 PRO A O 1
ATOM 1001 N N . PHE A 1 139 ? 11.347 4.738 -10.908 1.00 94.81 139 PHE A N 1
ATOM 1002 C CA . PHE A 1 139 ? 12.570 4.144 -10.366 1.00 94.81 139 PHE A CA 1
ATOM 1003 C C . PHE A 1 139 ? 12.593 4.143 -8.831 1.00 94.81 139 PHE A C 1
ATOM 1005 O O . PHE A 1 139 ? 11.978 4.994 -8.175 1.00 94.81 139 PHE A O 1
ATOM 1012 N N . ASP A 1 140 ? 13.369 3.224 -8.257 1.00 96.38 140 ASP A N 1
ATOM 1013 C CA . ASP A 1 140 ? 13.519 3.043 -6.810 1.00 96.38 140 ASP A CA 1
ATOM 1014 C C . ASP A 1 140 ? 13.988 4.306 -6.077 1.00 96.38 140 ASP A C 1
ATOM 1016 O O . ASP A 1 140 ? 13.492 4.638 -4.998 1.00 96.38 140 ASP A O 1
ATOM 1020 N N . GLY A 1 141 ? 14.889 5.081 -6.678 1.00 96.12 141 GLY A N 1
ATOM 1021 C CA . GLY A 1 141 ? 15.338 6.370 -6.161 1.00 96.12 141 GLY A CA 1
ATOM 1022 C C . GLY A 1 141 ? 14.198 7.386 -6.061 1.00 96.12 141 GLY A C 1
ATOM 1023 O O . GLY A 1 141 ? 14.194 8.224 -5.158 1.00 96.12 141 GLY A O 1
ATOM 1024 N N . GLY A 1 142 ? 13.172 7.277 -6.911 1.00 95.00 142 GLY A N 1
ATOM 1025 C CA . GLY A 1 142 ? 11.923 8.027 -6.790 1.00 95.00 142 GLY A CA 1
ATOM 1026 C C . GLY A 1 142 ? 11.119 7.649 -5.539 1.00 95.00 142 GLY A C 1
ATOM 1027 O O . GLY A 1 142 ? 10.554 8.527 -4.883 1.00 95.00 142 GLY A O 1
ATOM 1028 N N . HIS A 1 143 ? 11.111 6.369 -5.153 1.00 93.19 143 HIS A N 1
ATOM 1029 C CA . HIS A 1 143 ? 10.495 5.893 -3.906 1.00 93.19 143 HIS A CA 1
ATOM 1030 C C . HIS A 1 143 ? 11.301 6.283 -2.658 1.00 93.19 143 HIS A C 1
ATOM 1032 O O . HIS A 1 143 ? 10.720 6.595 -1.608 1.00 93.19 143 HIS A O 1
ATOM 1038 N N . VAL A 1 144 ? 12.633 6.330 -2.772 1.00 96.56 144 VAL A N 1
ATOM 1039 C CA . VAL A 1 144 ? 13.510 6.903 -1.739 1.00 96.56 144 VAL A CA 1
ATOM 1040 C C . VAL A 1 144 ? 13.196 8.387 -1.556 1.00 96.56 144 VAL A C 1
ATOM 1042 O O . VAL A 1 144 ? 12.904 8.804 -0.433 1.00 96.56 144 VAL A O 1
ATOM 1045 N N . LEU A 1 145 ? 13.172 9.163 -2.648 1.00 96.56 145 LEU A N 1
ATOM 1046 C CA . LEU A 1 145 ? 12.828 10.586 -2.641 1.00 96.56 145 LEU A CA 1
ATOM 1047 C C . LEU A 1 145 ? 11.468 10.825 -1.970 1.00 96.56 145 LEU A C 1
ATOM 1049 O O . LEU A 1 145 ? 11.350 11.625 -1.045 1.00 96.56 145 LEU A O 1
ATOM 1053 N N . GLU A 1 146 ? 10.437 10.097 -2.390 1.00 93.31 146 GLU A N 1
ATOM 1054 C CA . GLU A 1 146 ? 9.109 10.181 -1.784 1.00 93.31 146 GLU A CA 1
ATOM 1055 C C . GLU A 1 146 ? 9.126 9.902 -0.276 1.00 93.31 146 GLU A C 1
ATOM 1057 O O . GLU A 1 146 ? 8.436 10.569 0.498 1.00 93.31 146 GLU A O 1
ATOM 1062 N N . SER A 1 147 ? 9.919 8.925 0.163 1.00 92.94 147 SER A N 1
ATOM 1063 C CA . SER A 1 147 ? 9.987 8.535 1.568 1.00 92.94 147 SER A CA 1
ATOM 1064 C C . SER A 1 147 ? 10.690 9.569 2.451 1.00 92.94 147 SER A C 1
ATOM 1066 O O . SER A 1 147 ? 10.334 9.668 3.632 1.00 92.94 147 SER A O 1
ATOM 1068 N N . VAL A 1 148 ? 11.635 10.344 1.903 1.00 94.88 148 VAL A N 1
ATOM 1069 C CA . VAL A 1 148 ? 12.349 11.412 2.631 1.00 94.88 148 VAL A CA 1
ATOM 1070 C C . VAL A 1 148 ? 11.615 12.752 2.610 1.00 94.88 148 VAL A C 1
ATOM 1072 O O . VAL A 1 148 ? 11.781 13.549 3.534 1.00 94.88 148 VAL A O 1
ATOM 1075 N N . LEU A 1 149 ? 10.769 12.997 1.606 1.00 94.06 149 LEU A N 1
ATOM 1076 C CA . LEU A 1 149 ? 10.023 14.247 1.491 1.00 94.06 149 LEU A CA 1
ATOM 1077 C C . LEU A 1 149 ? 9.083 14.482 2.699 1.00 94.06 149 LEU A C 1
ATOM 1079 O O . LEU A 1 149 ? 8.548 13.536 3.293 1.00 94.06 149 LEU A O 1
ATOM 1083 N N . PRO A 1 150 ? 8.861 15.748 3.095 1.00 89.31 150 PRO A N 1
ATOM 1084 C CA . PRO A 1 150 ? 7.992 16.089 4.215 1.00 89.31 150 PRO A CA 1
ATOM 1085 C C . PRO A 1 150 ? 6.501 16.044 3.838 1.00 89.31 150 PRO A C 1
ATOM 1087 O O . PRO A 1 150 ? 6.119 16.198 2.677 1.00 89.31 150 PRO A O 1
ATOM 1090 N N . GLY A 1 151 ? 5.642 15.909 4.852 1.00 85.81 151 GLY A N 1
ATOM 1091 C CA . GLY A 1 151 ? 4.182 15.912 4.707 1.00 85.81 151 GLY A CA 1
ATOM 1092 C C . GLY A 1 151 ? 3.527 14.531 4.771 1.00 85.81 151 GLY A C 1
ATOM 1093 O O . GLY A 1 151 ? 4.181 13.520 5.038 1.00 85.81 151 GLY A O 1
ATOM 1094 N N . ASP A 1 152 ? 2.211 14.514 4.554 1.00 84.75 152 ASP A N 1
ATOM 1095 C CA . ASP A 1 152 ? 1.425 13.286 4.435 1.00 84.75 152 ASP A CA 1
ATOM 1096 C C . ASP A 1 152 ? 1.768 12.507 3.148 1.00 84.75 152 ASP A C 1
ATOM 1098 O O . ASP A 1 152 ? 2.570 12.929 2.314 1.00 84.75 152 ASP A O 1
ATOM 1102 N N . GLU A 1 153 ? 1.212 11.308 2.996 1.00 78.12 153 GLU A N 1
ATOM 1103 C CA . GLU A 1 153 ? 1.445 10.451 1.826 1.00 78.12 153 GLU A CA 1
ATOM 1104 C C . GLU A 1 153 ? 1.056 11.117 0.499 1.00 78.12 153 GLU A C 1
ATOM 1106 O O . GLU A 1 153 ? 1.835 11.089 -0.453 1.00 78.12 153 GLU A O 1
ATOM 1111 N N . GLY A 1 154 ? -0.077 11.822 0.456 1.00 81.00 154 GLY A N 1
ATOM 1112 C CA . GLY A 1 154 ? -0.529 12.514 -0.750 1.00 81.00 154 GLY A CA 1
ATOM 1113 C C . GLY A 1 154 ? 0.363 13.695 -1.146 1.00 81.00 154 GLY A C 1
ATOM 1114 O O . GLY A 1 154 ? 0.602 13.939 -2.330 1.00 81.00 154 GLY A O 1
ATOM 1115 N N . ARG A 1 155 ? 0.882 14.459 -0.180 1.00 83.19 155 ARG A N 1
ATOM 1116 C CA . ARG A 1 155 ? 1.830 15.554 -0.421 1.00 83.19 155 ARG A CA 1
ATOM 1117 C C . ARG A 1 155 ? 3.181 15.020 -0.882 1.00 83.19 155 ARG A C 1
ATOM 1119 O O . ARG A 1 155 ? 3.724 15.566 -1.838 1.00 83.19 155 ARG A O 1
ATOM 1126 N N . ARG A 1 156 ? 3.691 13.953 -0.263 1.00 88.69 156 ARG A N 1
ATOM 1127 C CA . ARG A 1 156 ? 4.962 13.319 -0.653 1.00 88.69 156 ARG A CA 1
ATOM 1128 C C . ARG A 1 156 ? 4.911 12.779 -2.076 1.00 88.69 156 ARG A C 1
ATOM 1130 O O . ARG A 1 156 ? 5.773 13.132 -2.875 1.00 88.69 156 ARG A O 1
ATOM 1137 N N . ALA A 1 157 ? 3.859 12.037 -2.420 1.00 87.25 157 ALA A N 1
ATOM 1138 C CA . ALA A 1 157 ? 3.656 11.519 -3.770 1.00 87.25 157 ALA A CA 1
ATOM 1139 C C . ALA A 1 157 ? 3.582 12.641 -4.821 1.00 87.25 157 ALA A C 1
ATOM 1141 O O . ALA A 1 157 ? 4.189 12.531 -5.885 1.00 87.25 157 ALA A O 1
ATOM 1142 N N . ARG A 1 158 ? 2.888 13.751 -4.514 1.00 88.06 158 ARG A N 1
ATOM 1143 C CA . ARG A 1 158 ? 2.836 14.933 -5.393 1.00 88.06 158 ARG A CA 1
ATOM 1144 C C . ARG A 1 158 ? 4.202 15.592 -5.553 1.00 88.06 158 ARG A C 1
ATOM 1146 O O . ARG A 1 158 ? 4.597 15.891 -6.669 1.00 88.06 158 ARG A O 1
ATOM 1153 N N . LEU A 1 159 ? 4.938 15.822 -4.471 1.00 90.88 159 LEU A N 1
ATOM 1154 C CA . LEU A 1 159 ? 6.263 16.440 -4.561 1.00 90.88 159 LEU A CA 1
ATOM 1155 C C . LEU A 1 159 ? 7.248 15.549 -5.331 1.00 90.88 159 LEU A C 1
ATOM 1157 O O . LEU A 1 159 ? 7.918 16.036 -6.237 1.00 90.88 159 LEU A O 1
ATOM 1161 N N . ALA A 1 160 ? 7.272 14.245 -5.045 1.00 93.19 160 ALA A N 1
ATOM 1162 C CA . ALA A 1 160 ? 8.102 13.283 -5.764 1.00 93.19 160 ALA A CA 1
ATOM 1163 C C . ALA A 1 160 ? 7.749 13.232 -7.257 1.00 93.19 160 ALA A C 1
ATOM 1165 O O . ALA A 1 160 ? 8.644 13.257 -8.098 1.00 93.19 160 ALA A O 1
ATOM 1166 N N . GLY A 1 161 ? 6.456 13.227 -7.599 1.00 92.62 161 GLY A N 1
ATOM 1167 C CA . GLY A 1 161 ? 5.997 13.289 -8.988 1.00 92.62 161 GLY A CA 1
ATOM 1168 C C . GLY A 1 161 ? 6.439 14.571 -9.697 1.00 92.62 161 GLY A C 1
ATOM 1169 O O . GLY A 1 161 ? 6.931 14.506 -10.818 1.00 92.62 161 GLY A O 1
ATOM 1170 N N . ALA A 1 162 ? 6.344 15.730 -9.039 1.00 92.69 162 ALA A N 1
ATOM 1171 C CA . ALA A 1 162 ? 6.761 17.005 -9.623 1.00 92.69 162 ALA A CA 1
ATOM 1172 C C . ALA A 1 162 ? 8.274 17.039 -9.889 1.00 92.69 162 ALA A C 1
ATOM 1174 O O . ALA A 1 162 ? 8.698 17.415 -10.980 1.00 92.69 162 ALA A O 1
ATOM 1175 N N . VAL A 1 163 ? 9.080 16.586 -8.923 1.00 94.94 163 VAL A N 1
ATOM 1176 C CA . VAL A 1 163 ? 10.535 16.446 -9.095 1.00 94.94 163 VAL A CA 1
ATOM 1177 C C . VAL A 1 163 ? 10.852 15.475 -10.234 1.00 94.94 163 VAL A C 1
ATOM 1179 O O . VAL A 1 163 ? 11.682 15.786 -11.083 1.00 94.94 163 VAL A O 1
ATOM 1182 N N . SER A 1 164 ? 10.136 14.349 -10.308 1.00 95.12 164 SER A N 1
ATOM 1183 C CA . SER A 1 164 ? 10.303 13.348 -11.371 1.00 95.12 164 SER A CA 1
ATOM 1184 C C . SER A 1 164 ? 10.062 13.942 -12.759 1.00 95.12 164 SER A C 1
ATOM 1186 O O . SER A 1 164 ? 10.857 13.709 -13.661 1.00 95.12 164 SER A O 1
ATOM 1188 N N . VAL A 1 165 ? 9.008 14.749 -12.927 1.00 95.12 165 VAL A N 1
ATOM 1189 C CA . VAL A 1 165 ? 8.711 15.442 -14.193 1.00 95.12 165 VAL A CA 1
ATOM 1190 C C . VAL A 1 165 ? 9.840 16.391 -14.576 1.00 95.12 165 VAL A C 1
ATOM 1192 O O . VAL A 1 165 ? 10.323 16.335 -15.703 1.00 95.12 165 VAL A O 1
ATOM 1195 N N . VAL A 1 166 ? 10.272 17.252 -13.650 1.00 96.38 166 VAL A N 1
ATOM 1196 C CA . VAL A 1 166 ? 11.317 18.251 -13.922 1.00 96.38 166 VAL A CA 1
ATOM 1197 C C . VAL A 1 166 ? 12.621 17.571 -14.332 1.00 96.38 166 VAL A C 1
ATOM 1199 O O . VAL A 1 166 ? 13.208 17.931 -15.350 1.00 96.38 166 VAL A O 1
ATOM 1202 N N . LEU A 1 167 ? 13.050 16.558 -13.578 1.00 96.56 167 LEU A N 1
ATOM 1203 C CA . LEU A 1 167 ? 14.274 15.822 -13.877 1.00 96.56 167 LEU A CA 1
ATOM 1204 C C . LEU A 1 167 ? 14.168 15.038 -15.186 1.00 96.56 167 LEU A C 1
ATOM 1206 O O . LEU A 1 167 ? 15.102 15.066 -15.982 1.00 96.56 167 LEU A O 1
ATOM 1210 N N . ALA A 1 168 ? 13.035 14.382 -15.445 1.00 95.94 168 ALA A N 1
ATOM 1211 C CA . ALA A 1 168 ? 12.834 13.658 -16.693 1.00 95.94 168 ALA A CA 1
ATOM 1212 C C . ALA A 1 168 ? 12.894 14.599 -17.906 1.00 95.94 168 ALA A C 1
ATOM 1214 O O . ALA A 1 168 ? 13.603 14.303 -18.862 1.00 95.94 168 ALA A O 1
ATOM 1215 N N . LEU A 1 169 ? 12.247 15.769 -17.849 1.00 96.50 169 LEU A N 1
ATOM 1216 C CA . LEU A 1 169 ? 12.313 16.769 -18.922 1.00 96.50 169 LEU A CA 1
ATOM 1217 C C . LEU A 1 169 ? 13.718 17.366 -19.095 1.00 96.50 169 LEU A C 1
ATOM 1219 O O . LEU A 1 169 ? 14.132 17.622 -20.225 1.00 96.50 169 LEU A O 1
ATOM 1223 N N . ALA A 1 170 ? 14.478 17.538 -18.010 1.00 96.62 170 ALA A N 1
ATOM 1224 C CA . ALA A 1 170 ? 15.877 17.954 -18.096 1.00 96.62 170 ALA A CA 1
ATOM 1225 C C . ALA A 1 170 ? 16.734 16.908 -18.833 1.00 96.62 170 ALA A C 1
ATOM 1227 O O . ALA A 1 170 ? 17.542 17.265 -19.691 1.00 96.62 170 ALA A O 1
ATOM 1228 N N . VAL A 1 171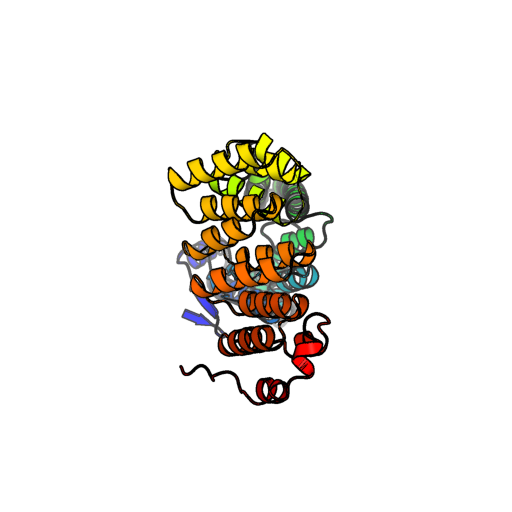 ? 16.515 15.615 -18.560 1.00 95.94 171 VAL A N 1
ATOM 1229 C CA . VAL A 1 171 ? 17.176 14.519 -19.290 1.00 95.94 171 VAL A CA 1
ATOM 1230 C C . VAL A 1 171 ? 16.749 14.496 -20.758 1.00 95.94 171 VAL A C 1
ATOM 1232 O O . VAL A 1 171 ? 17.602 14.301 -21.620 1.00 95.94 171 VAL A O 1
ATOM 1235 N N . VAL A 1 172 ? 15.470 14.745 -21.064 1.00 96.94 172 VAL A N 1
ATOM 1236 C CA . VAL A 1 172 ? 14.981 14.862 -22.450 1.00 96.94 172 VAL A CA 1
ATOM 1237 C C . VAL A 1 172 ? 15.733 15.957 -23.203 1.00 96.94 172 VAL A C 1
ATOM 1239 O O . VAL A 1 172 ? 16.254 15.686 -24.282 1.00 96.94 172 VAL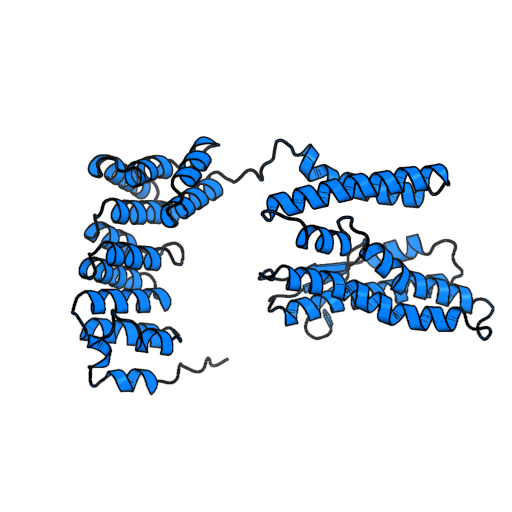 A O 1
ATOM 1242 N N . ALA A 1 173 ? 15.835 17.162 -22.634 1.00 97.00 173 ALA A N 1
ATOM 1243 C CA . ALA A 1 173 ? 16.549 18.275 -23.259 1.00 97.00 173 ALA A CA 1
ATOM 1244 C C . ALA A 1 173 ? 18.034 17.940 -23.486 1.00 97.00 173 ALA A C 1
ATOM 1246 O O . ALA A 1 173 ? 18.532 18.042 -24.607 1.00 97.00 173 ALA A O 1
ATOM 1247 N N . TRP A 1 174 ? 18.712 17.435 -22.450 1.00 96.94 174 TRP A N 1
ATOM 1248 C CA . TRP A 1 174 ? 20.120 17.035 -22.518 1.00 96.94 174 TRP A CA 1
ATOM 1249 C C . TRP A 1 174 ? 20.392 15.947 -23.570 1.00 96.94 174 TRP A C 1
ATOM 1251 O O . TRP A 1 174 ? 21.410 16.000 -24.270 1.00 96.94 174 TRP A O 1
ATOM 1261 N N . ALA A 1 175 ? 19.495 14.960 -23.673 1.00 95.56 175 ALA A N 1
ATOM 1262 C CA . ALA A 1 175 ? 19.592 13.856 -24.621 1.00 95.56 175 ALA A CA 1
ATOM 1263 C C . ALA A 1 175 ? 19.321 14.323 -26.056 1.00 95.56 175 ALA A C 1
ATOM 1265 O O . ALA A 1 175 ? 20.033 13.922 -26.977 1.00 95.56 175 ALA A O 1
ATOM 1266 N N . TRP A 1 176 ? 18.331 15.200 -26.242 1.00 96.00 176 TRP A N 1
ATOM 1267 C CA . TRP A 1 176 ? 17.977 15.767 -27.540 1.00 96.00 176 TRP A CA 1
ATOM 1268 C C . TRP A 1 176 ? 19.131 16.567 -28.152 1.00 96.00 176 TRP A C 1
ATOM 1270 O O . TRP A 1 176 ? 19.492 16.333 -29.303 1.00 96.00 176 TRP A O 1
ATOM 1280 N N . GLU A 1 177 ? 19.782 17.428 -27.363 1.00 96.12 177 GLU A N 1
ATOM 1281 C CA . GLU A 1 177 ? 20.955 18.211 -27.793 1.00 96.12 177 GLU A CA 1
ATOM 1282 C C . GLU A 1 177 ? 22.131 17.343 -28.266 1.00 96.12 177 GLU A C 1
ATOM 1284 O O . GLU A 1 177 ? 22.970 17.791 -29.044 1.00 96.12 177 GLU A O 1
ATOM 1289 N N . ARG A 1 178 ? 22.199 16.090 -27.804 1.00 96.00 178 ARG A N 1
ATOM 1290 C CA . ARG A 1 178 ? 23.261 15.126 -28.130 1.00 96.00 178 ARG A CA 1
ATOM 1291 C C . ARG A 1 178 ? 22.854 14.118 -29.203 1.00 96.00 178 ARG A C 1
ATOM 1293 O O . ARG A 1 178 ? 23.601 13.181 -29.462 1.00 96.00 178 ARG A O 1
ATOM 1300 N N . GLY A 1 179 ? 21.669 14.272 -29.797 1.00 93.12 179 GLY A N 1
ATOM 1301 C CA . GLY A 1 179 ? 21.139 13.332 -30.788 1.00 93.12 179 GLY A CA 1
ATOM 1302 C C . GLY A 1 179 ? 20.746 11.965 -30.211 1.00 93.12 179 GLY A C 1
ATOM 1303 O O . GLY A 1 179 ? 20.544 11.015 -30.963 1.00 93.12 179 GLY A O 1
ATOM 1304 N N . LEU A 1 180 ? 20.608 11.842 -28.886 1.00 92.81 180 LEU A N 1
ATOM 1305 C CA . LEU A 1 180 ? 20.225 10.606 -28.194 1.00 92.81 180 LEU A CA 1
ATOM 1306 C C . LEU A 1 180 ? 18.695 10.444 -28.186 1.00 92.81 180 LEU A C 1
ATOM 1308 O O . LEU A 1 180 ? 18.051 10.458 -27.134 1.00 92.81 180 LEU A O 1
ATOM 1312 N N . SER A 1 181 ? 18.104 10.306 -29.375 1.00 91.06 181 SER A N 1
ATOM 1313 C CA . SER A 1 181 ? 16.647 10.295 -29.587 1.00 91.06 181 SER A CA 1
ATOM 1314 C C . SER A 1 181 ? 15.921 9.192 -28.810 1.00 91.06 181 SER A C 1
ATOM 1316 O O . SER A 1 181 ? 14.847 9.436 -28.264 1.00 91.06 181 SER A O 1
ATOM 1318 N N . TRP A 1 182 ? 16.522 8.004 -28.691 1.00 86.75 182 TRP A N 1
ATOM 1319 C CA . TRP A 1 182 ? 15.978 6.905 -27.888 1.00 86.75 182 TRP A CA 1
ATOM 1320 C C . TRP A 1 182 ? 15.860 7.279 -26.404 1.00 86.75 182 TRP A C 1
ATOM 1322 O O . TRP A 1 182 ? 14.784 7.168 -25.816 1.00 86.75 182 TRP A O 1
ATOM 1332 N N . THR A 1 183 ? 16.944 7.782 -25.806 1.00 88.81 183 THR A N 1
ATOM 1333 C CA . THR A 1 183 ? 16.962 8.221 -24.402 1.00 88.81 183 THR A CA 1
ATOM 1334 C C . THR A 1 183 ? 15.960 9.347 -24.168 1.00 88.81 183 THR A C 1
ATOM 1336 O O . THR A 1 183 ? 15.206 9.304 -23.196 1.00 88.81 183 THR A O 1
ATOM 1339 N N . ALA A 1 184 ? 15.893 10.317 -25.086 1.00 92.50 184 ALA A N 1
ATOM 1340 C CA . ALA A 1 184 ? 14.899 11.383 -25.037 1.00 92.50 184 ALA A CA 1
ATOM 1341 C C . ALA A 1 184 ? 13.465 10.822 -25.084 1.00 92.50 184 ALA A C 1
ATOM 1343 O O . ALA A 1 184 ? 12.628 11.217 -24.279 1.00 92.50 184 ALA A O 1
ATOM 1344 N N . GLY A 1 185 ? 13.184 9.852 -25.959 1.00 92.69 185 GLY A N 1
ATOM 1345 C CA . GLY A 1 185 ? 11.878 9.196 -26.047 1.00 92.69 185 GLY A CA 1
ATOM 1346 C C . GLY A 1 185 ? 11.479 8.466 -24.760 1.00 92.69 185 GLY A C 1
ATOM 1347 O O . GLY A 1 185 ? 10.370 8.659 -24.262 1.00 92.69 185 GLY A O 1
ATOM 1348 N N . VAL A 1 186 ? 12.389 7.682 -24.173 1.00 90.19 186 VAL A N 1
ATOM 1349 C CA . VAL A 1 186 ? 12.137 6.963 -22.910 1.00 90.19 186 VAL A CA 1
ATOM 1350 C C . VAL A 1 186 ? 11.831 7.939 -21.776 1.00 90.19 186 VAL A C 1
ATOM 1352 O O . VAL A 1 186 ? 10.820 7.793 -21.088 1.00 90.19 186 VAL A O 1
ATOM 1355 N N . PHE A 1 187 ? 12.662 8.967 -21.590 1.00 94.12 187 PHE A N 1
ATOM 1356 C CA . PHE A 1 187 ? 12.451 9.935 -20.513 1.00 94.12 187 PHE A CA 1
ATOM 1357 C C . PHE A 1 187 ? 11.250 10.855 -20.761 1.00 94.12 187 PHE A C 1
ATOM 1359 O O . PHE A 1 187 ? 10.636 11.315 -19.799 1.00 94.12 187 PHE A O 1
ATOM 1366 N N . LEU A 1 188 ? 10.832 11.051 -22.016 1.00 94.62 188 LEU A N 1
ATOM 1367 C CA . LEU A 1 188 ? 9.572 11.718 -22.336 1.00 94.62 188 LEU A CA 1
ATOM 1368 C C . LEU A 1 188 ? 8.367 10.888 -21.872 1.00 94.62 188 LEU A C 1
ATOM 1370 O O . LEU A 1 188 ? 7.442 11.440 -21.274 1.00 94.62 188 LEU A O 1
ATOM 1374 N N . VAL A 1 189 ? 8.390 9.565 -22.074 1.00 91.88 189 VAL A N 1
ATOM 1375 C CA . VAL A 1 189 ? 7.361 8.661 -21.531 1.00 91.88 189 VAL A CA 1
ATOM 1376 C C . VAL A 1 189 ? 7.364 8.708 -20.003 1.00 91.88 189 VAL A C 1
ATOM 1378 O O . VAL A 1 189 ? 6.303 8.855 -19.400 1.00 91.88 189 VAL A O 1
ATOM 1381 N N . VAL A 1 190 ? 8.537 8.667 -19.363 1.00 92.25 190 VAL A N 1
ATOM 1382 C CA . VAL A 1 190 ? 8.655 8.805 -17.899 1.00 92.25 190 VAL A CA 1
ATOM 1383 C C . VAL A 1 190 ? 8.058 10.131 -17.412 1.00 92.25 190 VAL A C 1
ATOM 1385 O O . VAL A 1 190 ? 7.289 10.142 -16.446 1.00 92.25 190 VAL A O 1
ATOM 1388 N N . ALA A 1 191 ? 8.341 11.247 -18.090 1.00 93.75 191 ALA A N 1
ATOM 1389 C CA . ALA A 1 191 ? 7.747 12.543 -17.770 1.00 93.75 191 ALA A CA 1
ATOM 1390 C C . ALA A 1 191 ? 6.215 12.511 -17.912 1.00 93.75 191 ALA A C 1
ATOM 1392 O O . ALA A 1 191 ? 5.507 12.952 -17.006 1.00 93.75 191 ALA A O 1
ATOM 1393 N N . ALA A 1 192 ? 5.695 11.935 -19.000 1.00 91.31 192 ALA A N 1
ATOM 1394 C CA . ALA A 1 192 ? 4.260 11.816 -19.254 1.00 91.31 192 ALA A CA 1
ATOM 1395 C C . ALA A 1 192 ? 3.537 10.972 -18.188 1.00 91.31 192 ALA A C 1
ATOM 1397 O O . ALA A 1 192 ? 2.494 11.388 -17.677 1.00 91.31 192 ALA A O 1
ATOM 1398 N N . LEU A 1 193 ? 4.119 9.834 -17.786 1.00 88.31 193 LEU A N 1
ATOM 1399 C CA . LEU A 1 193 ? 3.584 8.969 -16.726 1.00 88.31 193 LEU A CA 1
ATOM 1400 C C . LEU A 1 193 ? 3.462 9.709 -15.386 1.00 88.31 193 LEU A C 1
ATOM 1402 O O . LEU A 1 193 ? 2.500 9.505 -14.645 1.00 88.31 193 LEU A O 1
ATOM 1406 N N . ASN A 1 194 ? 4.400 10.611 -15.092 1.00 89.19 194 ASN A N 1
ATOM 1407 C CA . ASN A 1 194 ? 4.371 11.421 -13.877 1.00 89.19 194 ASN A CA 1
ATOM 1408 C C . ASN A 1 194 ? 3.525 12.696 -14.004 1.00 89.19 194 ASN A C 1
ATOM 1410 O O . ASN A 1 194 ? 3.130 13.257 -12.981 1.00 89.19 194 ASN A O 1
ATOM 1414 N N . LEU A 1 195 ? 3.200 13.138 -15.224 1.00 86.69 195 LEU A N 1
ATOM 1415 C CA . LEU A 1 195 ? 2.294 14.263 -15.479 1.00 86.69 195 LEU A CA 1
ATOM 1416 C C . LEU A 1 195 ? 0.827 13.889 -15.237 1.00 86.69 195 LEU A C 1
ATOM 1418 O O . LEU A 1 195 ? 0.044 14.744 -14.822 1.00 86.69 195 LEU A O 1
ATOM 1422 N N . GLY A 1 196 ? 0.459 12.624 -15.472 1.00 74.19 196 GLY A N 1
ATOM 1423 C CA . GLY A 1 196 ? -0.913 12.111 -15.372 1.00 74.19 196 GLY A CA 1
ATOM 1424 C C . GLY A 1 196 ? -1.663 12.555 -14.106 1.00 74.19 196 GLY A C 1
ATOM 1425 O O . GLY A 1 196 ? -2.733 13.147 -14.232 1.00 74.19 196 GLY A O 1
ATOM 1426 N N . PRO A 1 197 ? -1.102 12.388 -12.892 1.00 70.38 197 PRO A N 1
ATOM 1427 C CA . PRO A 1 197 ? -1.729 12.854 -11.649 1.00 70.38 197 PRO A CA 1
ATOM 1428 C C . PRO A 1 197 ? -1.945 14.377 -11.550 1.00 70.38 197 PRO A C 1
ATOM 1430 O O . PRO A 1 197 ? -2.836 14.820 -10.827 1.00 70.38 197 PRO A O 1
ATOM 1433 N N . PHE A 1 198 ? -1.149 15.193 -12.250 1.00 73.12 198 PHE A N 1
ATOM 1434 C CA . PHE A 1 198 ? -1.278 16.658 -12.258 1.00 73.12 198 PHE A CA 1
ATOM 1435 C C . PHE A 1 198 ? -2.216 17.169 -13.346 1.00 73.12 198 PHE A C 1
ATOM 1437 O O . PHE A 1 198 ? -2.890 18.177 -13.143 1.00 73.12 198 PHE A O 1
ATOM 1444 N N . LEU A 1 199 ? -2.252 16.496 -14.496 1.00 69.94 199 LEU A N 1
ATOM 1445 C CA . LEU A 1 199 ? -3.225 16.768 -15.552 1.00 69.94 199 LEU A CA 1
ATOM 1446 C C . LEU A 1 199 ? -4.618 16.284 -15.154 1.00 69.94 199 LEU A C 1
ATOM 1448 O O . LEU A 1 199 ? -5.613 16.918 -15.483 1.00 69.94 199 LEU A O 1
ATOM 1452 N N . ALA A 1 200 ? -4.688 15.235 -14.335 1.00 61.09 200 ALA A N 1
ATOM 1453 C CA . ALA A 1 200 ? -5.902 14.792 -13.671 1.00 61.09 200 ALA A CA 1
ATOM 1454 C C . ALA A 1 200 ? -6.363 15.742 -12.543 1.00 61.09 200 ALA A C 1
ATOM 1456 O O . ALA A 1 200 ? -7.125 15.317 -11.677 1.00 61.09 200 ALA A O 1
ATOM 1457 N N . ARG A 1 201 ? -5.952 17.024 -12.527 1.00 47.22 201 ARG A N 1
ATOM 1458 C CA . ARG A 1 201 ? -6.539 18.084 -11.681 1.00 47.22 201 ARG A CA 1
ATOM 1459 C C . ARG A 1 201 ? -8.025 18.254 -12.035 1.00 47.22 201 ARG A C 1
ATOM 1461 O O . ARG A 1 201 ? -8.407 19.050 -12.881 1.00 47.22 201 ARG A O 1
ATOM 1468 N N . GLY A 1 202 ? -8.835 17.434 -11.376 1.00 45.53 202 GLY A N 1
ATOM 1469 C CA . GLY A 1 202 ? -10.268 17.207 -11.581 1.00 45.53 202 GLY A CA 1
ATOM 1470 C C . GLY A 1 202 ? -10.700 15.838 -11.029 1.00 45.53 202 GLY A C 1
ATOM 1471 O O . GLY A 1 202 ? -11.830 15.661 -10.587 1.00 45.53 202 GLY A O 1
ATOM 1472 N N . GLY A 1 203 ? -9.768 14.888 -10.959 1.00 41.12 203 GLY A N 1
ATOM 1473 C CA . GLY A 1 203 ? -9.900 13.617 -10.270 1.00 41.12 203 GLY A CA 1
ATOM 1474 C C . GLY A 1 203 ? -9.095 13.602 -8.975 1.00 41.12 203 GLY A C 1
ATOM 1475 O O . GLY A 1 203 ? -8.070 12.931 -8.891 1.00 41.12 203 GLY A O 1
ATOM 1476 N N . GLN A 1 204 ? -9.624 14.205 -7.901 1.00 48.97 204 GLN A N 1
ATOM 1477 C CA . GLN A 1 204 ? -9.606 13.411 -6.665 1.00 48.97 204 GLN A CA 1
ATOM 1478 C C . GLN A 1 204 ? -10.143 12.041 -7.074 1.00 48.97 204 GLN A C 1
ATOM 1480 O O . GLN A 1 204 ? -11.159 12.027 -7.775 1.00 48.97 204 GLN A O 1
ATOM 1485 N N . VAL A 1 205 ? -9.467 10.934 -6.729 1.00 45.84 205 VAL A N 1
ATOM 1486 C CA . VAL A 1 205 ? -10.039 9.585 -6.893 1.00 45.84 205 VAL A CA 1
ATOM 1487 C C . VAL A 1 205 ? -11.493 9.722 -6.494 1.00 45.84 205 VAL A C 1
ATOM 1489 O O . VAL A 1 205 ? -11.751 10.098 -5.349 1.00 45.84 205 VAL A O 1
ATOM 1492 N N . ARG A 1 206 ? -12.404 9.635 -7.473 1.00 48.62 206 ARG A N 1
ATOM 1493 C CA . ARG A 1 206 ? -13.798 10.036 -7.298 1.00 48.62 206 ARG A CA 1
ATOM 1494 C C . ARG A 1 206 ? -14.320 9.031 -6.294 1.00 48.62 206 ARG A C 1
ATOM 1496 O O . ARG A 1 206 ? -14.646 7.915 -6.683 1.00 48.62 206 ARG A O 1
ATOM 1503 N N . GLN A 1 207 ? -14.257 9.376 -5.007 1.00 55.97 207 GLN A N 1
ATOM 1504 C CA . GLN A 1 207 ? -14.682 8.465 -3.966 1.00 55.97 207 GLN A CA 1
ATOM 1505 C C . GLN A 1 207 ? -16.121 8.160 -4.323 1.00 55.97 207 GLN A C 1
ATOM 1507 O O . GLN A 1 207 ? -16.918 9.091 -4.520 1.00 55.97 207 GLN A O 1
ATOM 1512 N N . SER A 1 208 ? -16.425 6.876 -4.509 1.00 68.56 208 SER A N 1
ATOM 1513 C CA . SER A 1 208 ? -17.809 6.498 -4.739 1.00 68.56 208 SER A CA 1
ATOM 1514 C C . SER A 1 208 ? -18.637 7.087 -3.587 1.00 68.56 208 SER A C 1
ATOM 1516 O O . SER A 1 208 ? -18.111 7.257 -2.478 1.00 68.56 208 SER A O 1
ATOM 1518 N N . PRO A 1 209 ? -19.911 7.446 -3.810 1.00 76.88 209 PRO A N 1
ATOM 1519 C CA . PRO A 1 209 ? -20.765 7.938 -2.730 1.00 76.88 209 PRO A CA 1
ATOM 1520 C C . PRO A 1 209 ? -20.700 7.050 -1.475 1.00 76.88 209 PRO A C 1
ATOM 1522 O O . PRO A 1 209 ? -20.717 7.555 -0.356 1.00 76.88 209 PRO A O 1
ATOM 1525 N N . GLU A 1 210 ? -20.514 5.743 -1.659 1.00 79.44 210 GLU A N 1
ATOM 1526 C CA . GLU A 1 210 ? -20.304 4.751 -0.605 1.00 79.44 210 GLU A CA 1
ATOM 1527 C C . GLU A 1 210 ? -18.953 4.895 0.121 1.00 79.44 210 GLU A C 1
ATOM 1529 O O . GLU A 1 210 ? -18.928 4.963 1.346 1.00 79.44 210 GLU A O 1
ATOM 1534 N N . GLN A 1 211 ? -17.830 5.033 -0.597 1.00 81.25 211 GLN A N 1
ATOM 1535 C CA . GLN A 1 211 ? -16.515 5.279 0.020 1.00 81.25 211 GLN A CA 1
ATOM 1536 C C . GLN A 1 211 ? -16.494 6.582 0.822 1.00 81.25 211 GLN A C 1
ATOM 1538 O O . GLN A 1 211 ? -15.904 6.637 1.903 1.00 81.25 211 GLN A O 1
ATOM 1543 N N . ARG A 1 212 ? -17.153 7.626 0.303 1.00 84.75 212 ARG A N 1
ATOM 1544 C CA . ARG A 1 212 ? -17.287 8.906 1.000 1.00 84.75 212 ARG A CA 1
ATOM 1545 C C . ARG A 1 212 ? -18.136 8.754 2.258 1.00 84.75 212 ARG A C 1
ATOM 1547 O O . ARG A 1 212 ? -17.726 9.238 3.307 1.00 84.75 212 ARG A O 1
ATOM 1554 N N . THR A 1 213 ? -19.262 8.046 2.160 1.00 88.19 213 THR A N 1
ATOM 1555 C CA . THR A 1 213 ? -20.127 7.721 3.304 1.00 88.19 213 THR A CA 1
ATOM 1556 C C . THR A 1 213 ? -19.302 7.003 4.376 1.00 88.19 213 THR A C 1
ATOM 1558 O O . THR A 1 213 ? -19.087 7.547 5.451 1.00 88.19 213 THR A O 1
ATOM 1561 N N . THR A 1 214 ? -18.659 5.881 4.060 1.00 89.75 214 THR A N 1
ATOM 1562 C CA . THR A 1 214 ? -17.808 5.150 5.017 1.00 89.75 214 THR A CA 1
ATOM 1563 C C . THR A 1 214 ? -16.700 6.009 5.645 1.00 89.75 214 THR A C 1
ATOM 1565 O O . THR A 1 214 ? -16.386 5.853 6.826 1.00 89.75 214 THR A O 1
ATOM 1568 N N . ALA A 1 215 ? -16.105 6.936 4.889 1.00 88.00 215 ALA A N 1
ATOM 1569 C CA . ALA A 1 215 ? -15.105 7.857 5.421 1.00 88.00 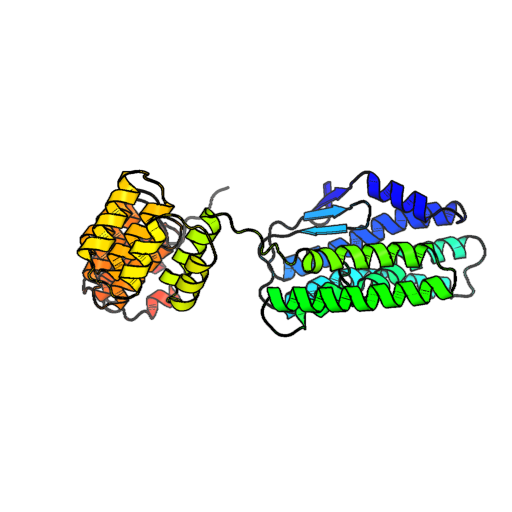215 ALA A CA 1
ATOM 1570 C C . ALA A 1 215 ? -15.703 8.874 6.412 1.00 88.00 215 ALA A C 1
ATOM 1572 O O . ALA A 1 215 ? -15.100 9.101 7.455 1.00 88.00 215 ALA A O 1
ATOM 1573 N N . VAL A 1 216 ? -16.903 9.410 6.158 1.00 92.50 216 VAL A N 1
ATOM 1574 C CA . VAL A 1 216 ? -17.593 10.294 7.116 1.00 92.50 216 VAL A CA 1
ATOM 1575 C C . VAL A 1 216 ? -17.873 9.566 8.433 1.00 92.50 216 VAL A C 1
ATOM 1577 O O . VAL A 1 216 ? -17.609 10.118 9.499 1.00 92.50 216 VAL A O 1
ATOM 1580 N N . LEU A 1 217 ? -18.351 8.317 8.380 1.00 94.31 217 LEU A N 1
ATOM 1581 C CA . LEU A 1 217 ? -18.574 7.508 9.584 1.00 94.31 217 LEU A CA 1
ATOM 1582 C C . LEU A 1 217 ? -17.292 7.365 10.414 1.00 94.31 217 LEU A C 1
ATOM 1584 O O . LEU A 1 217 ? -17.311 7.544 11.630 1.00 94.31 217 LEU A O 1
ATOM 1588 N N . ARG A 1 218 ? -16.170 7.070 9.746 1.00 92.69 218 ARG A N 1
ATOM 1589 C CA . ARG A 1 218 ? -14.855 6.943 10.386 1.00 92.69 218 ARG A CA 1
ATOM 1590 C C . ARG A 1 218 ? -14.419 8.251 11.040 1.00 92.69 218 ARG A C 1
ATOM 1592 O O . ARG A 1 218 ? -13.914 8.215 12.160 1.00 92.69 218 ARG A O 1
ATOM 1599 N N . ASP A 1 219 ? -14.614 9.375 10.356 1.00 91.62 219 ASP A N 1
ATOM 1600 C CA . ASP A 1 219 ? -14.247 10.699 10.855 1.00 91.62 219 ASP A CA 1
ATOM 1601 C C . ASP A 1 219 ? -15.057 11.027 12.132 1.00 91.62 219 ASP A C 1
ATOM 1603 O O . ASP A 1 219 ? -14.471 11.443 13.130 1.00 91.62 219 ASP A O 1
ATOM 1607 N N . VAL A 1 220 ? -16.365 10.723 12.171 1.00 93.25 220 VAL A N 1
ATOM 1608 C CA . VAL A 1 220 ? -17.219 10.888 13.371 1.00 93.25 220 VAL A CA 1
ATOM 1609 C C . VAL A 1 220 ? -16.775 9.979 14.523 1.00 93.25 220 VAL A C 1
ATOM 1611 O O . VAL A 1 220 ? -16.559 10.458 15.634 1.00 93.25 220 VAL A O 1
ATOM 1614 N N . VAL A 1 221 ? -16.582 8.683 14.263 1.00 92.94 221 VAL A N 1
ATOM 1615 C CA . VAL A 1 221 ? -16.114 7.685 15.250 1.00 92.94 221 VAL A CA 1
ATOM 1616 C C . VAL A 1 221 ? -14.764 8.078 15.865 1.00 92.94 221 VAL A C 1
ATOM 1618 O O . VAL A 1 221 ? -14.512 7.816 17.041 1.00 92.94 221 VAL A O 1
ATOM 1621 N N . SER A 1 222 ? -13.911 8.746 15.084 1.00 89.81 222 SER A N 1
ATOM 1622 C CA . SER A 1 222 ? -12.583 9.214 15.502 1.00 89.81 222 SER A CA 1
ATOM 1623 C C . SER A 1 222 ? -12.595 10.608 16.147 1.00 89.81 222 SER A C 1
ATOM 1625 O O . SER A 1 222 ? -11.531 11.140 16.458 1.00 89.81 222 SER A O 1
ATOM 1627 N N . GLY A 1 223 ? -13.768 11.232 16.313 1.00 87.94 223 GLY A N 1
ATOM 1628 C CA . GLY A 1 223 ? -13.913 12.581 16.871 1.00 87.94 223 GLY A CA 1
ATOM 1629 C C . GLY A 1 223 ? -13.485 13.723 15.934 1.00 87.94 223 GLY A C 1
ATOM 1630 O O . GLY A 1 223 ? -13.348 14.862 16.371 1.00 87.94 223 GLY A O 1
ATOM 1631 N N . GLN A 1 224 ? -13.277 13.459 14.642 1.00 90.38 224 GLN A N 1
ATOM 1632 C CA . GLN A 1 224 ? -12.832 14.431 13.634 1.00 90.38 224 GLN A CA 1
ATOM 1633 C C . GLN A 1 224 ? -14.018 15.112 12.931 1.00 90.38 224 GLN A C 1
ATOM 1635 O O . GLN A 1 224 ? -14.169 15.055 11.710 1.00 90.38 224 GLN A O 1
ATOM 1640 N N . LEU A 1 225 ? -14.872 15.789 13.701 1.00 90.38 225 LEU A N 1
ATOM 1641 C CA . LEU A 1 225 ? -16.144 16.325 13.198 1.00 90.38 225 LEU A CA 1
ATOM 1642 C C . LEU A 1 225 ? -15.981 17.385 12.091 1.00 90.38 225 LEU A C 1
ATOM 1644 O O . LEU A 1 225 ? -16.778 17.436 11.157 1.00 90.38 225 LEU A O 1
ATOM 1648 N N . ALA A 1 226 ? -14.922 18.200 12.146 1.00 82.94 226 ALA A N 1
ATOM 1649 C CA . ALA A 1 226 ? -14.621 19.176 11.094 1.00 82.94 226 ALA A CA 1
ATOM 1650 C C . ALA A 1 226 ? -14.316 18.501 9.743 1.00 82.94 226 ALA A C 1
ATOM 1652 O O . ALA A 1 226 ? -14.851 18.913 8.715 1.00 82.94 226 ALA A O 1
ATOM 1653 N N . ALA A 1 227 ? -13.527 17.420 9.757 1.00 82.94 227 ALA A N 1
ATOM 1654 C CA . ALA A 1 227 ? -13.223 16.638 8.559 1.00 82.94 227 ALA A CA 1
ATOM 1655 C C . ALA A 1 227 ? -14.474 15.924 8.024 1.00 82.94 227 ALA A C 1
ATOM 1657 O O . ALA A 1 227 ? -14.718 15.920 6.817 1.00 82.94 227 ALA A O 1
ATOM 1658 N N . ALA A 1 228 ? -15.307 15.391 8.926 1.00 89.50 228 ALA A N 1
ATOM 1659 C CA . ALA A 1 228 ? -16.576 14.761 8.579 1.00 89.50 228 ALA A CA 1
ATOM 1660 C C . ALA A 1 228 ? -17.516 15.734 7.836 1.00 89.50 228 ALA A C 1
ATOM 1662 O O . ALA A 1 228 ? -18.078 15.381 6.796 1.00 89.50 228 ALA A O 1
ATOM 1663 N N . ARG A 1 229 ? -17.631 16.979 8.325 1.00 90.81 229 ARG A N 1
ATOM 1664 C CA . ARG A 1 229 ? -18.417 18.059 7.699 1.00 90.81 229 ARG A CA 1
ATOM 1665 C C . ARG A 1 229 ? -17.894 18.437 6.319 1.00 90.81 229 ARG A C 1
ATOM 1667 O O . ARG A 1 229 ? -18.659 18.457 5.358 1.00 90.81 229 ARG A O 1
ATOM 1674 N N . GLU A 1 230 ? -16.597 18.709 6.208 1.00 86.88 230 GLU A N 1
ATOM 1675 C CA . GLU A 1 230 ? -15.967 19.073 4.934 1.00 86.88 230 GLU A CA 1
ATOM 1676 C C . GLU A 1 230 ? -16.169 17.966 3.888 1.00 86.88 230 GLU A C 1
ATOM 1678 O O . GLU A 1 230 ? -16.546 18.210 2.737 1.00 86.88 230 GLU A O 1
ATOM 1683 N N . ARG A 1 231 ? -16.001 16.709 4.305 1.00 87.25 231 ARG A N 1
ATOM 1684 C CA . ARG A 1 231 ? -16.206 15.552 3.438 1.00 87.25 231 ARG A CA 1
ATOM 1685 C C . ARG A 1 231 ? -17.661 15.407 2.997 1.00 87.25 231 ARG A C 1
ATOM 1687 O O . ARG A 1 231 ? -17.900 15.089 1.834 1.00 87.25 231 ARG A O 1
ATOM 1694 N N . ALA A 1 232 ? -18.620 15.653 3.886 1.00 89.06 232 ALA A N 1
ATOM 1695 C CA . ALA A 1 232 ? -20.038 15.632 3.542 1.00 89.06 232 ALA A CA 1
ATOM 1696 C C . ALA A 1 232 ? -20.442 16.786 2.605 1.00 89.06 232 ALA A C 1
ATOM 1698 O O . ALA A 1 232 ? -21.301 16.596 1.749 1.00 89.06 232 ALA A O 1
ATOM 1699 N N . ALA A 1 233 ? -19.799 17.954 2.712 1.00 85.94 233 ALA A N 1
ATOM 1700 C CA . ALA A 1 233 ? -20.082 19.118 1.870 1.00 85.94 233 ALA A CA 1
ATOM 1701 C C . ALA A 1 233 ? -19.526 18.993 0.437 1.00 85.94 233 ALA A C 1
ATOM 1703 O O . ALA A 1 233 ? -20.075 19.561 -0.505 1.00 85.94 233 ALA A O 1
ATOM 1704 N N . THR A 1 234 ? -18.441 18.240 0.250 1.00 79.56 234 THR A N 1
ATOM 1705 C CA . THR A 1 234 ? -17.689 18.164 -1.019 1.00 79.56 234 THR A CA 1
ATOM 1706 C C . THR A 1 234 ? -18.243 17.155 -2.036 1.00 79.56 234 THR A C 1
ATOM 1708 O O . THR A 1 234 ? -17.672 16.978 -3.116 1.00 79.56 234 THR A O 1
ATOM 1711 N N . GLY A 1 235 ? -19.370 16.490 -1.756 1.00 76.38 235 GLY A N 1
ATOM 1712 C CA . GLY A 1 235 ? -20.079 15.706 -2.768 1.00 76.38 235 GLY A CA 1
ATOM 1713 C C . GLY A 1 235 ? -21.223 14.849 -2.235 1.00 76.38 235 GLY A C 1
ATOM 1714 O O . GLY A 1 235 ? -21.590 14.919 -1.072 1.00 76.38 235 GLY A O 1
ATOM 1715 N N . ARG A 1 236 ? -21.803 14.012 -3.107 1.00 85.50 236 ARG A N 1
ATOM 1716 C CA . ARG A 1 236 ? -22.924 13.134 -2.731 1.00 85.50 236 ARG A CA 1
ATOM 1717 C C . ARG A 1 236 ? -22.491 12.085 -1.702 1.00 85.50 236 ARG A C 1
ATOM 1719 O O . ARG A 1 236 ? -21.495 11.389 -1.923 1.00 85.50 236 ARG A O 1
ATOM 1726 N N . CYS A 1 237 ? -23.288 11.961 -0.650 1.00 88.75 237 CYS A N 1
ATOM 1727 C CA . CYS A 1 237 ? -23.234 10.934 0.386 1.00 88.75 237 CYS A CA 1
ATOM 1728 C C . CYS A 1 237 ? -24.596 10.234 0.479 1.00 88.75 237 CYS A C 1
ATOM 1730 O O . CYS A 1 237 ? -25.589 10.738 -0.050 1.00 88.75 237 CYS A O 1
ATOM 1732 N N . ASP A 1 238 ? -24.653 9.094 1.167 1.00 91.50 238 ASP A N 1
ATOM 1733 C CA . ASP A 1 238 ? -25.932 8.496 1.549 1.00 91.50 238 ASP A CA 1
ATOM 1734 C C . ASP A 1 238 ? -26.700 9.420 2.521 1.00 91.50 238 ASP A C 1
ATOM 1736 O O . ASP A 1 238 ? -26.110 10.191 3.285 1.00 91.50 238 ASP A O 1
ATOM 1740 N N . ALA A 1 239 ? -28.031 9.339 2.496 1.00 93.19 239 ALA A N 1
ATOM 1741 C CA . ALA A 1 239 ? -28.930 10.139 3.320 1.00 93.19 239 ALA A CA 1
ATOM 1742 C C . ALA A 1 239 ? -28.723 9.941 4.834 1.00 93.19 239 ALA A C 1
ATOM 1744 O O . ALA A 1 239 ? -29.106 10.821 5.601 1.00 93.19 239 ALA A O 1
ATOM 1745 N N . VAL A 1 240 ? -28.097 8.837 5.267 1.00 95.06 240 VAL A N 1
ATOM 1746 C CA . VAL A 1 240 ? -27.755 8.595 6.685 1.00 95.06 240 VAL A CA 1
ATOM 1747 C C . VAL A 1 240 ? -26.705 9.562 7.241 1.00 95.06 240 VAL A C 1
ATOM 1749 O O . VAL A 1 240 ? -26.606 9.727 8.455 1.00 95.06 240 VAL A O 1
ATOM 1752 N N . VAL A 1 241 ? -25.936 10.240 6.379 1.00 96.12 241 VAL A N 1
ATOM 1753 C CA . VAL A 1 241 ? -24.866 11.148 6.819 1.00 96.12 241 VAL A CA 1
ATOM 1754 C C . VAL A 1 241 ? -25.403 12.377 7.544 1.00 96.12 241 VAL A C 1
ATOM 1756 O O . VAL A 1 241 ? -24.902 12.716 8.612 1.00 96.12 241 VAL A O 1
ATOM 1759 N N . ALA A 1 242 ? -26.422 13.031 6.988 1.00 95.50 242 ALA A N 1
ATOM 1760 C CA . ALA A 1 242 ? -26.963 14.267 7.546 1.00 95.50 242 ALA A CA 1
ATOM 1761 C C . ALA A 1 242 ? -27.486 14.118 8.993 1.00 95.50 242 ALA A C 1
ATOM 1763 O O . ALA A 1 242 ? -27.050 14.892 9.845 1.00 95.50 242 ALA A O 1
ATOM 1764 N N . PRO A 1 243 ? -28.358 13.141 9.325 1.00 96.94 243 PRO A N 1
ATOM 1765 C CA . PRO A 1 243 ? -28.828 12.983 10.699 1.00 96.94 243 PRO A CA 1
ATOM 1766 C C . PRO A 1 243 ? -27.718 12.551 11.667 1.00 96.94 243 PRO A C 1
ATOM 1768 O O . PRO A 1 243 ? -27.721 12.996 12.812 1.00 96.94 243 PRO A O 1
ATOM 1771 N N . LEU A 1 244 ? -26.731 11.754 11.231 1.00 97.56 244 LEU A N 1
ATOM 1772 C CA . LEU A 1 244 ? -25.593 11.418 12.093 1.00 97.56 244 LEU A CA 1
ATOM 1773 C C . LEU A 1 244 ? -24.741 12.650 12.422 1.00 97.56 244 LEU A C 1
ATOM 1775 O O . LEU A 1 244 ? -24.359 12.827 13.577 1.00 97.56 244 LEU A O 1
ATOM 1779 N N . LEU A 1 245 ? -24.444 13.493 11.428 1.00 96.50 245 LEU A N 1
ATOM 1780 C CA . LEU A 1 245 ? -23.719 14.741 11.666 1.00 96.50 245 LEU A CA 1
ATOM 1781 C C . LEU A 1 245 ? -24.503 15.644 12.618 1.00 96.50 245 LEU A C 1
ATOM 1783 O O . LEU A 1 245 ? -23.924 16.119 13.583 1.00 96.50 245 LEU A O 1
ATOM 1787 N N . ALA A 1 246 ? -25.818 15.792 12.434 1.00 95.88 246 ALA A N 1
ATOM 1788 C CA . ALA A 1 246 ? -26.649 16.565 13.355 1.00 95.88 246 ALA A CA 1
ATOM 1789 C C . ALA A 1 246 ? -26.527 16.070 14.812 1.00 95.88 246 ALA A C 1
ATOM 1791 O O . ALA A 1 246 ? -26.313 16.878 15.714 1.00 95.88 246 ALA A O 1
ATOM 1792 N N . LEU A 1 247 ? -26.578 14.751 15.045 1.00 96.31 247 LEU A N 1
ATOM 1793 C CA . LEU A 1 247 ? -26.360 14.170 16.379 1.00 96.31 247 LEU A CA 1
ATOM 1794 C C . LEU A 1 247 ? -24.960 14.474 16.921 1.00 96.31 247 LEU A C 1
ATOM 1796 O O . LEU A 1 247 ? -24.823 14.910 18.061 1.00 96.31 247 LEU A O 1
ATOM 1800 N N . ALA A 1 248 ? -23.922 14.261 16.110 1.00 93.94 248 ALA A N 1
ATOM 1801 C CA . ALA A 1 248 ? -22.533 14.497 16.505 1.00 93.94 248 ALA A CA 1
ATOM 1802 C C . ALA A 1 248 ? -22.237 15.979 16.795 1.00 93.94 248 ALA A C 1
ATOM 1804 O O . ALA A 1 248 ? -21.317 16.294 17.546 1.00 93.94 248 ALA A O 1
ATOM 1805 N N . GLU A 1 249 ? -23.030 16.882 16.222 1.00 93.81 249 GLU A N 1
ATOM 1806 C CA . GLU A 1 249 ? -22.964 18.328 16.424 1.00 93.81 249 GLU A CA 1
ATOM 1807 C C . GLU A 1 249 ? -23.797 18.823 17.615 1.00 93.81 249 GLU A C 1
ATOM 1809 O O . GLU A 1 249 ? -23.750 20.009 17.936 1.00 93.81 249 GLU A O 1
ATOM 1814 N N . GLY A 1 250 ? -24.521 17.928 18.294 1.00 92.62 250 GLY A N 1
ATOM 1815 C CA . GLY A 1 250 ? -25.296 18.248 19.491 1.00 92.62 250 GLY A CA 1
ATOM 1816 C C . GLY A 1 250 ? -26.747 18.656 19.231 1.00 92.62 250 GLY A C 1
ATOM 1817 O O . GLY A 1 250 ? -27.354 19.290 20.093 1.00 92.62 250 GLY A O 1
ATOM 1818 N N . ALA A 1 251 ? -27.323 18.312 18.074 1.00 93.75 251 ALA A N 1
ATOM 1819 C CA . ALA A 1 251 ? -28.758 18.479 17.844 1.00 93.75 251 ALA A CA 1
ATOM 1820 C C . ALA A 1 251 ? -29.593 17.635 18.827 1.00 93.75 251 ALA A C 1
ATOM 1822 O O . ALA A 1 251 ? -29.142 16.599 19.323 1.00 93.75 251 ALA A O 1
ATOM 1823 N N . ALA A 1 252 ? -30.838 18.060 19.077 1.00 95.56 252 ALA A N 1
ATOM 1824 C CA . ALA A 1 252 ? -31.782 17.288 19.881 1.00 95.56 252 ALA A CA 1
ATOM 1825 C C . ALA A 1 252 ? -31.965 15.882 19.272 1.00 95.56 252 ALA A C 1
ATOM 1827 O O . ALA A 1 252 ? -32.177 15.774 18.064 1.00 95.56 252 ALA A O 1
ATOM 1828 N N . PRO A 1 253 ? -31.865 14.803 20.068 1.00 94.00 253 PRO A N 1
ATOM 1829 C CA . PRO A 1 253 ? -31.636 13.467 19.528 1.00 94.00 253 PRO A CA 1
ATOM 1830 C C . PRO A 1 253 ? -32.847 12.836 18.838 1.00 94.00 253 PRO A C 1
ATOM 1832 O O . PRO A 1 253 ? -32.659 11.965 17.992 1.00 94.00 253 PRO A O 1
ATOM 1835 N N . ASP A 1 254 ? -34.068 13.241 19.184 1.00 94.25 254 ASP A N 1
ATOM 1836 C CA . ASP A 1 254 ? -35.270 12.485 18.819 1.00 94.25 254 ASP A CA 1
ATOM 1837 C C . ASP A 1 254 ? -35.551 12.513 17.303 1.00 94.25 254 ASP A C 1
ATOM 1839 O O . ASP A 1 254 ? -35.762 11.461 16.702 1.00 94.25 254 ASP A O 1
ATOM 1843 N N . GLU A 1 255 ? -35.466 13.679 16.650 1.00 96.12 255 GLU A N 1
ATOM 1844 C CA . GLU A 1 255 ? -35.703 13.795 15.200 1.00 96.12 255 GLU A CA 1
ATOM 1845 C C . GLU A 1 255 ? -34.593 13.127 14.356 1.00 96.12 255 GLU A C 1
ATOM 1847 O O . GLU A 1 255 ? -34.915 12.289 13.503 1.00 96.12 255 GLU A O 1
ATOM 1852 N N . PRO A 1 256 ? -33.288 13.418 14.552 1.00 96.31 256 PRO A N 1
ATOM 1853 C CA . PRO A 1 256 ? -32.239 12.805 13.743 1.00 96.31 256 PRO A CA 1
ATOM 1854 C C . PRO A 1 256 ? -32.151 11.289 13.940 1.00 96.31 256 PRO A C 1
ATOM 1856 O O . PRO A 1 256 ? -31.867 10.565 12.983 1.00 96.31 256 PRO A O 1
ATOM 1859 N N . LEU A 1 257 ? -32.409 10.794 15.156 1.00 96.75 257 LEU A N 1
ATOM 1860 C CA . LEU A 1 257 ? -32.387 9.362 15.427 1.00 96.75 257 LEU A CA 1
ATOM 1861 C C . LEU A 1 257 ? -33.561 8.647 14.750 1.00 96.75 257 LEU A C 1
ATOM 1863 O O . LEU A 1 257 ? -33.322 7.668 14.047 1.00 96.75 257 LEU A O 1
ATOM 1867 N N . ALA A 1 258 ? -34.785 9.178 14.853 1.00 96.50 258 ALA A N 1
ATOM 1868 C CA . ALA A 1 258 ? -35.944 8.634 14.139 1.00 96.50 258 ALA A CA 1
ATOM 1869 C C . ALA A 1 258 ? -35.711 8.607 12.617 1.00 96.50 258 ALA A C 1
ATOM 1871 O O . ALA A 1 258 ? -36.073 7.654 11.924 1.00 96.50 258 ALA A O 1
ATOM 1872 N N . ARG A 1 259 ? -35.028 9.627 12.081 1.00 97.06 259 ARG A N 1
ATOM 1873 C CA . ARG A 1 259 ? -34.648 9.668 10.665 1.00 97.06 259 ARG A CA 1
ATOM 1874 C C . ARG A 1 259 ? -33.624 8.593 10.294 1.00 97.06 259 ARG A C 1
ATOM 1876 O O . ARG A 1 259 ? -33.743 8.005 9.220 1.00 97.06 259 ARG A O 1
ATOM 1883 N N . LEU A 1 260 ? -32.622 8.333 11.139 1.00 96.94 260 LEU A N 1
ATOM 1884 C CA . LEU A 1 260 ? -31.683 7.223 10.929 1.00 96.94 260 LEU A CA 1
ATOM 1885 C C . LEU A 1 260 ? -32.413 5.881 10.924 1.00 96.94 260 LEU A C 1
ATOM 1887 O O . LEU A 1 260 ? -32.166 5.071 10.033 1.00 96.94 260 LEU A O 1
ATOM 1891 N N . GLU A 1 261 ? -33.329 5.667 11.867 1.00 96.19 261 GLU A N 1
ATOM 1892 C CA . GLU A 1 261 ? -34.122 4.440 11.963 1.00 96.19 261 GLU A CA 1
ATOM 1893 C C . GLU A 1 261 ? -34.948 4.199 10.701 1.00 96.19 261 GLU A C 1
ATOM 1895 O O . GLU A 1 261 ? -34.805 3.145 10.083 1.00 96.19 261 GLU A O 1
ATOM 1900 N N . ALA A 1 262 ? -35.698 5.204 10.242 1.00 96.69 262 ALA A N 1
ATOM 1901 C CA . ALA A 1 262 ? -36.482 5.108 9.013 1.00 96.69 262 ALA A CA 1
ATOM 1902 C C . ALA A 1 262 ? -35.611 4.797 7.779 1.00 96.69 262 ALA A C 1
ATOM 1904 O O . ALA A 1 262 ? -36.006 4.038 6.893 1.00 96.69 262 ALA A O 1
ATOM 1905 N N . LEU A 1 263 ? -34.395 5.357 7.706 1.00 96.25 263 LEU A N 1
ATOM 1906 C CA . LEU A 1 263 ? -33.460 5.091 6.608 1.00 96.25 263 LEU A CA 1
ATOM 1907 C C . LEU A 1 263 ? -32.887 3.668 6.647 1.00 96.25 263 LEU A C 1
ATOM 1909 O O . LEU A 1 263 ? -32.661 3.079 5.585 1.00 96.25 263 LEU A O 1
ATOM 1913 N N . VAL A 1 264 ? -32.627 3.131 7.839 1.00 95.19 264 VAL A N 1
ATOM 1914 C CA . VAL A 1 264 ? -32.171 1.746 8.022 1.00 95.19 264 VAL A CA 1
ATOM 1915 C C . VAL A 1 264 ? -33.299 0.766 7.717 1.00 95.19 264 VAL A C 1
ATOM 1917 O O . VAL A 1 264 ? -33.060 -0.232 7.048 1.00 95.19 264 VAL A O 1
ATOM 1920 N N . GLU A 1 265 ? -34.525 1.059 8.147 1.00 94.44 265 GLU A N 1
ATOM 1921 C CA . GLU A 1 265 ? -35.698 0.226 7.875 1.00 94.44 265 GLU A CA 1
ATOM 1922 C C . GLU A 1 265 ? -36.017 0.171 6.376 1.00 94.44 265 GLU A C 1
ATOM 1924 O O . GLU A 1 265 ? -36.244 -0.903 5.823 1.00 94.44 265 GLU A O 1
ATOM 1929 N N . ALA A 1 266 ? -35.932 1.311 5.683 1.00 94.69 266 ALA A N 1
ATOM 1930 C CA . ALA A 1 266 ? -36.167 1.377 4.243 1.00 94.69 266 ALA A CA 1
ATOM 1931 C C . ALA A 1 266 ? -35.154 0.561 3.419 1.00 94.69 266 ALA A C 1
ATOM 1933 O O . ALA A 1 266 ? -35.501 0.044 2.356 1.00 94.69 266 ALA A O 1
ATOM 1934 N N . ARG A 1 267 ? -33.892 0.473 3.866 1.00 90.44 267 ARG A N 1
ATOM 1935 C CA . ARG A 1 267 ? -32.860 -0.391 3.265 1.00 90.44 267 ARG A CA 1
ATOM 1936 C C . ARG A 1 267 ? -31.935 -0.941 4.353 1.00 90.44 267 ARG A C 1
ATOM 1938 O O . ARG A 1 267 ? -30.985 -0.249 4.731 1.00 90.44 267 ARG A O 1
ATOM 1945 N N . PRO A 1 268 ? -32.179 -2.170 4.835 1.00 86.75 268 PRO A N 1
ATOM 1946 C CA . PRO A 1 268 ? -31.360 -2.764 5.877 1.00 86.75 268 PRO A CA 1
ATOM 1947 C C . PRO A 1 268 ? -30.037 -3.250 5.283 1.00 86.75 268 PRO A C 1
ATOM 1949 O O . PRO A 1 268 ? -29.968 -4.295 4.641 1.00 86.75 268 PRO A O 1
ATOM 1952 N N . ASP A 1 269 ? -28.969 -2.491 5.515 1.00 88.69 269 ASP A N 1
ATOM 1953 C CA . ASP A 1 269 ? -27.601 -2.900 5.204 1.00 88.69 269 ASP A CA 1
ATOM 1954 C C . ASP A 1 269 ? -26.651 -2.649 6.395 1.00 88.69 269 ASP A C 1
ATOM 1956 O O . ASP A 1 269 ? -26.944 -1.817 7.268 1.00 88.69 269 ASP A O 1
ATOM 1960 N N . PRO A 1 270 ? -25.515 -3.371 6.479 1.00 89.69 270 PRO A N 1
ATOM 1961 C CA . PRO A 1 270 ? -24.587 -3.247 7.603 1.00 89.69 270 PRO A CA 1
ATOM 1962 C C . PRO A 1 270 ? -24.005 -1.839 7.789 1.00 89.69 270 PRO A C 1
ATOM 1964 O O . PRO A 1 270 ? -23.717 -1.448 8.922 1.00 89.69 270 PRO A O 1
ATOM 1967 N N . LEU A 1 271 ? -23.834 -1.063 6.712 1.00 90.44 271 LEU A N 1
ATOM 1968 C CA . LEU A 1 271 ? -23.287 0.291 6.785 1.00 90.44 271 LEU A CA 1
ATOM 1969 C C . LEU A 1 271 ? -24.322 1.255 7.373 1.00 90.44 271 LEU A C 1
ATOM 1971 O O . LEU A 1 271 ? -24.003 2.002 8.290 1.00 90.44 271 LEU A O 1
ATOM 1975 N N . ARG A 1 272 ? -25.581 1.217 6.933 1.00 93.94 272 ARG A N 1
ATOM 1976 C CA . ARG A 1 272 ? -26.648 2.046 7.522 1.00 93.94 272 ARG A CA 1
ATOM 1977 C C . ARG A 1 272 ? -26.906 1.702 8.987 1.00 93.94 272 ARG A C 1
ATOM 1979 O O . ARG A 1 272 ? -27.042 2.605 9.812 1.00 93.94 272 ARG A O 1
ATOM 1986 N N . ARG A 1 273 ? -26.878 0.414 9.346 1.00 94.88 273 ARG A N 1
ATOM 1987 C CA . ARG A 1 273 ? -26.947 -0.023 10.753 1.00 94.88 273 ARG A CA 1
ATOM 1988 C C . ARG A 1 273 ? -25.768 0.493 11.579 1.00 94.88 273 ARG A C 1
ATOM 1990 O O . ARG A 1 273 ? -25.960 0.868 12.732 1.00 94.88 273 ARG A O 1
ATOM 1997 N N . ALA A 1 274 ? -24.574 0.581 10.993 1.00 95.81 274 ALA A N 1
ATOM 1998 C CA . ALA A 1 274 ? -23.420 1.194 11.645 1.00 95.81 274 ALA A CA 1
ATOM 1999 C C . ALA A 1 274 ? -23.650 2.682 11.963 1.00 95.81 274 ALA A C 1
ATOM 2001 O O . ALA A 1 274 ? -23.331 3.121 13.065 1.00 95.81 274 ALA A O 1
ATOM 2002 N N . TYR A 1 275 ? -24.261 3.442 11.050 1.00 97.06 275 TYR A N 1
ATOM 2003 C CA . TYR A 1 275 ? -24.661 4.832 11.311 1.00 97.06 275 TYR A CA 1
ATOM 2004 C C . TYR A 1 275 ? -25.673 4.940 12.451 1.00 97.06 275 TYR A C 1
ATOM 2006 O O . TYR A 1 275 ? -25.521 5.801 13.316 1.00 97.06 275 TYR A O 1
ATOM 2014 N N . LEU A 1 276 ? -26.675 4.058 12.473 1.00 97.56 276 LEU A N 1
ATOM 2015 C CA . LEU A 1 276 ? -27.665 4.025 13.545 1.00 97.56 276 LEU A CA 1
ATOM 2016 C C . LEU A 1 276 ? -27.017 3.697 14.897 1.00 97.56 276 LEU A C 1
ATOM 2018 O O . LEU A 1 276 ? -27.294 4.387 15.871 1.00 97.56 276 LEU A O 1
ATOM 2022 N N . LEU A 1 277 ? -26.093 2.731 14.954 1.00 97.62 277 LEU A N 1
ATOM 2023 C CA . LEU A 1 277 ? -25.344 2.422 16.176 1.00 97.62 277 LEU A CA 1
ATOM 2024 C C . LEU A 1 277 ? -24.577 3.643 16.697 1.00 97.62 277 LEU A C 1
ATOM 2026 O O . LEU A 1 277 ? -24.704 3.993 17.871 1.00 97.62 277 LEU A O 1
ATOM 2030 N N . VAL A 1 278 ? -23.787 4.296 15.836 1.00 97.56 278 VAL A N 1
ATOM 2031 C CA . VAL A 1 278 ? -23.028 5.498 16.222 1.00 97.56 278 VAL A CA 1
ATOM 2032 C C . VAL A 1 278 ? -23.987 6.595 16.680 1.00 97.56 278 VAL A C 1
ATOM 2034 O O . VAL A 1 278 ? -23.753 7.202 17.723 1.00 97.56 278 VAL A O 1
ATOM 2037 N N . GLY A 1 279 ? -25.101 6.791 15.970 1.00 97.25 279 GLY A N 1
ATOM 2038 C CA . GLY A 1 279 ? -26.161 7.720 16.352 1.00 97.25 279 GLY A CA 1
ATOM 2039 C C . GLY A 1 279 ? -26.731 7.430 17.743 1.00 97.25 279 GLY A C 1
ATOM 2040 O O . GLY A 1 279 ? -26.786 8.335 18.569 1.00 97.25 279 GLY A O 1
ATOM 2041 N N . CYS A 1 280 ? -27.077 6.176 18.052 1.00 97.81 280 CYS A N 1
ATOM 2042 C CA . CYS A 1 280 ? -27.562 5.773 19.375 1.00 97.81 280 CYS A CA 1
ATOM 2043 C C . CYS A 1 280 ? -26.530 6.033 20.480 1.00 97.81 280 CYS A C 1
ATOM 2045 O O . CYS A 1 280 ? -26.899 6.495 21.559 1.00 97.81 280 CYS A O 1
ATOM 2047 N N . VAL A 1 281 ? -25.247 5.751 20.229 1.00 97.25 281 VAL A N 1
ATOM 2048 C CA . VAL A 1 281 ? -24.164 5.988 21.200 1.00 97.25 281 VAL A CA 1
ATOM 2049 C C . VAL A 1 281 ? -23.999 7.485 21.469 1.00 97.25 281 VAL A C 1
ATOM 2051 O O . VAL A 1 281 ? -23.989 7.892 22.631 1.00 97.25 281 VAL A O 1
ATOM 2054 N N . VAL A 1 282 ? -23.943 8.305 20.415 1.00 95.50 282 VAL A N 1
ATOM 2055 C CA . VAL A 1 282 ? -23.839 9.772 20.512 1.00 95.50 282 VAL A CA 1
ATOM 2056 C C . VAL A 1 282 ? -25.064 10.368 21.216 1.00 95.50 282 VAL A C 1
ATOM 2058 O O . VAL A 1 282 ? -24.921 11.188 22.119 1.00 95.50 282 VAL A O 1
ATOM 2061 N N . ALA A 1 283 ? -26.265 9.892 20.881 1.00 96.19 283 ALA A N 1
ATOM 2062 C CA . ALA A 1 283 ? -27.531 10.302 21.491 1.00 96.19 283 ALA A CA 1
ATOM 2063 C C . ALA A 1 283 ? -27.770 9.723 22.901 1.00 96.19 283 ALA A C 1
ATOM 2065 O O . ALA A 1 283 ? -28.814 9.974 23.504 1.00 96.19 283 ALA A O 1
ATOM 2066 N N . ARG A 1 284 ? -26.841 8.913 23.429 1.00 96.12 284 ARG A N 1
ATOM 2067 C CA . ARG A 1 284 ? -26.958 8.201 24.715 1.00 96.12 284 ARG A CA 1
ATOM 2068 C C . ARG A 1 284 ? -28.207 7.309 24.842 1.00 96.12 284 ARG A C 1
ATOM 2070 O O . ARG A 1 284 ? -28.749 7.130 25.932 1.00 96.12 284 ARG A O 1
ATOM 2077 N N . ARG A 1 285 ? -28.660 6.712 23.735 1.00 97.44 285 ARG A N 1
ATOM 2078 C CA . ARG A 1 285 ? -29.754 5.725 23.665 1.00 97.44 285 ARG A CA 1
ATOM 2079 C C . ARG A 1 285 ? -29.185 4.300 23.671 1.00 97.44 285 ARG A C 1
ATOM 2081 O O . ARG A 1 285 ? -29.251 3.582 22.677 1.00 97.44 285 ARG A O 1
ATOM 2088 N N . PHE A 1 286 ? -28.579 3.889 24.785 1.00 97.06 286 PHE A N 1
ATOM 2089 C CA . PHE A 1 286 ? -27.780 2.654 24.837 1.00 97.06 286 PHE A CA 1
ATOM 2090 C C . PHE A 1 286 ? -28.592 1.357 24.751 1.00 97.06 286 PHE A C 1
ATOM 2092 O O . PHE A 1 286 ? -28.127 0.406 24.131 1.00 97.06 286 PHE A O 1
ATOM 2099 N N . ALA A 1 287 ? -29.815 1.326 25.290 1.00 96.19 287 ALA A N 1
ATOM 2100 C CA . ALA A 1 287 ? -30.720 0.187 25.105 1.00 96.19 287 ALA A CA 1
ATOM 2101 C C . ALA A 1 287 ? -30.983 -0.063 23.611 1.00 96.19 287 ALA A C 1
ATOM 2103 O O . ALA A 1 287 ? -30.822 -1.175 23.116 1.00 96.19 287 ALA A O 1
ATOM 2104 N N . ARG A 1 288 ? -31.243 1.015 22.862 1.00 96.62 288 ARG A N 1
ATOM 2105 C CA . ARG A 1 288 ? -31.404 0.947 21.411 1.00 96.62 288 ARG A CA 1
ATOM 2106 C C . ARG A 1 288 ? -30.108 0.555 20.700 1.00 96.62 288 ARG A C 1
ATOM 2108 O O . ARG A 1 288 ? -30.142 -0.247 19.776 1.00 96.62 288 ARG A O 1
ATOM 2115 N N . ALA A 1 289 ? -28.954 1.052 21.152 1.00 97.00 289 ALA A N 1
ATOM 2116 C CA . ALA A 1 289 ? -27.656 0.617 20.630 1.00 97.00 289 ALA A CA 1
ATOM 2117 C C . ALA A 1 289 ? -27.453 -0.906 20.777 1.00 97.00 289 ALA A C 1
ATOM 2119 O O . ALA A 1 289 ? -26.948 -1.536 19.848 1.00 97.00 289 ALA A O 1
ATOM 2120 N N . ALA A 1 290 ? -27.883 -1.495 21.901 1.00 96.62 290 ALA A N 1
ATOM 2121 C CA . ALA A 1 290 ? -27.823 -2.937 22.147 1.00 96.62 290 ALA A CA 1
ATOM 2122 C C . ALA A 1 290 ? -28.722 -3.729 21.176 1.00 96.62 290 ALA A C 1
ATOM 2124 O O . ALA A 1 290 ? -28.294 -4.738 20.618 1.00 96.62 290 ALA A O 1
ATOM 2125 N N . GLU A 1 291 ? -29.931 -3.241 20.895 1.00 95.81 291 GLU A N 1
ATOM 2126 C CA . GLU A 1 291 ? -30.816 -3.835 19.880 1.00 95.81 291 GLU A CA 1
ATOM 2127 C C . GLU A 1 291 ? -30.193 -3.776 18.477 1.00 95.81 291 GLU A C 1
ATOM 2129 O O . GLU A 1 291 ? -30.226 -4.753 17.725 1.00 95.81 291 GLU A O 1
ATOM 2134 N N . VAL A 1 292 ? -29.568 -2.645 18.130 1.00 95.50 292 VAL A N 1
ATOM 2135 C CA . VAL A 1 292 ? -28.938 -2.447 16.818 1.00 95.50 292 VAL A CA 1
ATOM 2136 C C . VAL A 1 292 ? -27.781 -3.415 16.605 1.00 95.50 292 VAL A C 1
ATOM 2138 O O . VAL A 1 292 ? -27.671 -3.962 15.509 1.00 95.50 292 VAL A O 1
ATOM 2141 N N . VAL A 1 293 ? -26.929 -3.653 17.609 1.00 95.00 293 VAL A N 1
ATOM 2142 C CA . VAL A 1 293 ? -25.838 -4.641 17.492 1.00 95.00 293 VAL A CA 1
ATOM 2143 C C . VAL A 1 293 ? -26.359 -6.079 17.481 1.00 95.00 293 VAL A C 1
ATOM 2145 O O . VAL A 1 293 ? -25.828 -6.896 16.736 1.00 95.00 293 VAL A O 1
ATOM 2148 N N . ALA A 1 294 ? -27.424 -6.381 18.231 1.00 93.50 294 ALA A N 1
ATOM 2149 C CA . ALA A 1 294 ? -28.030 -7.713 18.265 1.00 93.50 294 ALA A CA 1
ATOM 2150 C C . ALA A 1 294 ? -28.688 -8.109 16.933 1.00 93.50 294 ALA A C 1
ATOM 2152 O O . ALA A 1 294 ? -28.735 -9.289 16.598 1.00 93.50 294 ALA A O 1
ATOM 2153 N N . ALA A 1 295 ? -29.152 -7.138 16.141 1.00 91.25 295 ALA A N 1
ATOM 2154 C CA . ALA A 1 295 ? -29.846 -7.385 14.874 1.00 91.25 295 ALA A CA 1
ATOM 2155 C C . ALA A 1 295 ? -28.972 -8.008 13.756 1.00 91.25 295 ALA A C 1
ATOM 2157 O O . ALA A 1 295 ? -29.466 -8.239 12.654 1.00 91.25 295 ALA A O 1
ATOM 2158 N N . GLY A 1 296 ? -27.678 -8.260 13.992 1.00 86.44 296 GLY A N 1
ATOM 2159 C CA . GLY A 1 296 ? -26.782 -8.933 13.045 1.00 86.44 296 GLY A CA 1
ATOM 2160 C C . GLY A 1 296 ? -25.403 -8.277 12.916 1.00 86.44 296 GLY A C 1
ATOM 2161 O O . GLY A 1 296 ? -25.110 -7.310 13.620 1.00 86.44 296 GLY A O 1
ATOM 2162 N N . PRO A 1 297 ? -24.561 -8.729 11.974 1.00 83.88 297 PRO A N 1
ATOM 2163 C CA . PRO A 1 297 ? -23.173 -8.288 11.877 1.00 83.88 297 PRO A CA 1
ATOM 2164 C C . PRO A 1 297 ? -23.046 -6.808 11.496 1.00 83.88 297 PRO A C 1
ATOM 2166 O O . PRO A 1 297 ? -23.890 -6.246 10.790 1.00 83.88 297 PRO A O 1
ATOM 2169 N N . LEU A 1 298 ? -21.957 -6.195 11.959 1.00 90.56 298 LEU A N 1
ATOM 2170 C CA . LEU A 1 298 ? -21.563 -4.805 11.725 1.00 90.56 298 LEU A CA 1
ATOM 2171 C C . LEU A 1 298 ? -20.096 -4.746 11.267 1.00 90.56 298 LEU A C 1
ATOM 2173 O O . LEU A 1 298 ? -19.367 -5.727 11.434 1.00 90.56 298 LEU A O 1
ATOM 2177 N N . PRO A 1 299 ? -19.629 -3.611 10.710 1.00 89.69 299 PRO A N 1
ATOM 2178 C CA . PRO A 1 299 ? -18.222 -3.428 10.372 1.00 89.69 299 PRO A CA 1
ATOM 2179 C C . PRO A 1 299 ? -17.294 -3.737 11.555 1.00 89.69 299 PRO A C 1
ATOM 2181 O O . PRO A 1 299 ? -17.549 -3.320 12.688 1.00 89.69 299 PRO A O 1
ATOM 2184 N N . ALA A 1 300 ? -16.203 -4.456 11.280 1.00 85.81 300 ALA A N 1
ATOM 2185 C CA . ALA A 1 300 ? -15.258 -4.901 12.299 1.00 85.81 300 ALA A CA 1
ATOM 2186 C C . ALA A 1 300 ? -14.723 -3.728 13.142 1.00 85.81 300 ALA A C 1
ATOM 2188 O O . ALA A 1 300 ? -14.440 -2.645 12.628 1.00 85.81 300 ALA A O 1
ATOM 2189 N N . GLY A 1 301 ? -14.588 -3.950 14.450 1.00 89.94 301 GLY A N 1
ATOM 2190 C CA . GLY A 1 301 ? -14.105 -2.953 15.410 1.00 89.94 301 GLY A CA 1
ATOM 2191 C C . GLY A 1 301 ? -15.127 -1.887 15.825 1.00 89.94 301 GLY A C 1
ATOM 2192 O O . GLY A 1 301 ? -14.942 -1.270 16.872 1.00 89.94 301 GLY A O 1
ATOM 2193 N N . LEU A 1 302 ? -16.225 -1.691 15.084 1.00 94.19 302 LEU A N 1
ATOM 2194 C CA . LEU A 1 302 ? -17.249 -0.706 15.448 1.00 94.19 302 LEU A CA 1
ATOM 2195 C C . LEU A 1 302 ? -18.002 -1.063 16.743 1.00 94.19 302 LEU A C 1
ATOM 2197 O O . LEU A 1 302 ? -18.163 -0.172 17.579 1.00 94.19 302 LEU A O 1
ATOM 2201 N N . PRO A 1 303 ? -18.415 -2.326 16.985 1.00 95.19 303 PRO A N 1
ATOM 2202 C CA . PRO A 1 303 ? -18.998 -2.696 18.275 1.00 95.19 303 PRO A CA 1
ATOM 2203 C C . PRO A 1 303 ? -18.021 -2.475 19.437 1.00 95.19 303 PRO A C 1
ATOM 2205 O O . PRO A 1 303 ? -18.403 -1.949 20.478 1.00 95.19 303 PRO A O 1
ATOM 2208 N N . THR A 1 304 ? -16.737 -2.791 19.238 1.00 95.75 304 THR A N 1
ATOM 2209 C CA . THR A 1 304 ? -15.678 -2.569 20.234 1.00 95.75 304 THR A CA 1
ATOM 2210 C C . THR A 1 304 ? -15.512 -1.081 20.550 1.00 95.75 304 THR A C 1
ATOM 2212 O O . THR A 1 304 ? -15.399 -0.709 21.719 1.00 95.75 304 THR A O 1
ATOM 2215 N N . TRP A 1 305 ? -15.555 -0.217 19.527 1.00 95.69 305 TRP A N 1
ATOM 2216 C CA . TRP A 1 305 ? -15.593 1.235 19.714 1.00 95.69 305 TRP A CA 1
ATOM 2217 C C . TRP A 1 305 ? -16.822 1.670 20.516 1.00 95.69 305 TRP A C 1
ATOM 2219 O O . TRP A 1 305 ? -16.668 2.440 21.459 1.00 95.69 305 TRP A O 1
ATOM 2229 N N . ALA A 1 306 ? -18.014 1.157 20.194 1.00 96.88 306 ALA A N 1
ATOM 2230 C CA . ALA A 1 306 ? -19.250 1.532 20.878 1.00 96.88 306 ALA A CA 1
ATOM 2231 C C . ALA A 1 306 ? -19.170 1.212 22.377 1.00 96.88 306 ALA A C 1
ATOM 2233 O O . ALA A 1 306 ? -19.403 2.092 23.202 1.00 96.88 306 ALA A O 1
ATOM 2234 N N . VAL A 1 307 ? -18.738 -0.001 22.742 1.00 97.31 307 VAL A N 1
ATOM 2235 C CA . VAL A 1 307 ? -18.515 -0.392 24.146 1.00 97.31 307 VAL A CA 1
ATOM 2236 C C . VAL A 1 307 ? -17.520 0.551 24.828 1.00 97.31 307 VAL A C 1
ATOM 2238 O O . VAL A 1 307 ? -17.786 1.067 25.914 1.00 97.31 307 VAL A O 1
ATOM 2241 N N . GLY A 1 308 ? -16.388 0.833 24.176 1.00 95.38 308 GLY A N 1
ATOM 2242 C CA . GLY A 1 308 ? -15.374 1.746 24.700 1.00 95.38 308 GLY A CA 1
ATOM 2243 C C . GLY A 1 308 ? -15.897 3.169 24.925 1.00 95.38 308 GLY A C 1
ATOM 2244 O O . GLY A 1 308 ? -15.638 3.750 25.979 1.00 95.38 308 GLY A O 1
ATOM 2245 N N . ALA A 1 309 ? -16.657 3.706 23.969 1.00 93.88 309 ALA A N 1
ATOM 2246 C CA . ALA A 1 309 ? -17.231 5.047 24.014 1.00 93.88 309 ALA A CA 1
ATOM 2247 C C . ALA A 1 309 ? -18.296 5.181 25.114 1.00 93.88 309 ALA A C 1
ATOM 2249 O O . ALA A 1 309 ? -18.259 6.134 25.891 1.00 93.88 309 ALA A O 1
ATOM 2250 N N . VAL A 1 310 ? -19.206 4.207 25.236 1.00 97.50 310 VAL A N 1
ATOM 2251 C CA . VAL A 1 310 ? -20.250 4.202 26.277 1.00 97.50 310 VAL A CA 1
ATOM 2252 C C . VAL A 1 310 ? -19.627 4.086 27.674 1.00 97.50 310 VAL A C 1
ATOM 2254 O O . VAL A 1 310 ? -20.008 4.829 28.582 1.00 97.50 310 VAL A O 1
ATOM 2257 N N . ARG A 1 311 ? -18.610 3.226 27.839 1.00 96.88 311 ARG A N 1
ATOM 2258 C CA . ARG A 1 311 ? -17.868 3.081 29.103 1.00 96.88 311 ARG A CA 1
ATOM 2259 C C . ARG A 1 311 ? -17.163 4.386 29.476 1.00 96.88 311 ARG A C 1
ATOM 2261 O O . ARG A 1 311 ? -17.331 4.869 30.591 1.00 96.88 311 ARG A O 1
ATOM 2268 N N . ALA A 1 312 ? -16.424 4.981 28.537 1.00 93.06 312 ALA A N 1
ATOM 2269 C CA . ALA A 1 312 ? -15.733 6.255 28.746 1.00 93.06 312 ALA A CA 1
ATOM 2270 C C . ALA A 1 312 ? -16.703 7.414 29.045 1.00 93.06 312 ALA A C 1
ATOM 2272 O O . ALA A 1 312 ? -16.353 8.334 29.777 1.00 93.06 312 ALA A O 1
ATOM 2273 N N . GLY A 1 313 ? -17.940 7.342 28.544 1.00 93.25 313 GLY A N 1
ATOM 2274 C CA . GLY A 1 313 ? -19.033 8.266 28.858 1.00 93.25 313 GLY A CA 1
ATOM 2275 C C . GLY A 1 313 ? -19.684 8.071 30.237 1.00 93.25 313 GLY A C 1
ATOM 2276 O O . GLY A 1 313 ? -20.773 8.607 30.468 1.00 93.25 313 GLY A O 1
ATOM 2277 N N . GLY A 1 314 ? -19.069 7.285 31.131 1.00 94.94 314 GLY A N 1
ATOM 2278 C CA . GLY A 1 314 ? -19.523 7.072 32.509 1.00 94.94 314 GLY A CA 1
ATOM 2279 C C . GLY A 1 314 ? -20.722 6.132 32.640 1.00 94.94 314 GLY A C 1
ATOM 2280 O O . GLY A 1 314 ? -21.491 6.249 33.591 1.00 94.94 314 GLY A O 1
ATOM 2281 N N . ARG A 1 315 ? -20.936 5.238 31.667 1.00 97.50 315 ARG A N 1
ATOM 2282 C CA . ARG A 1 315 ? -22.081 4.309 31.629 1.00 97.50 315 ARG A CA 1
ATOM 2283 C C . ARG A 1 315 ? -21.620 2.853 31.451 1.00 97.50 315 ARG A C 1
ATOM 2285 O O . ARG A 1 315 ? -21.972 2.213 30.463 1.00 97.50 315 ARG A O 1
ATOM 2292 N N . PRO A 1 316 ? -20.800 2.315 32.373 1.00 96.81 316 PRO A N 1
ATOM 2293 C CA . PRO A 1 316 ? -20.161 1.008 32.206 1.00 96.81 316 PRO A CA 1
ATOM 2294 C C . PRO A 1 316 ? -21.158 -0.159 32.133 1.00 96.81 316 PRO A C 1
ATOM 2296 O O . PRO A 1 316 ? -20.967 -1.054 31.315 1.00 96.81 316 PRO A O 1
ATOM 2299 N N . ALA A 1 317 ? -22.259 -0.120 32.894 1.00 97.12 317 ALA A N 1
ATOM 2300 C CA . ALA A 1 317 ? -23.299 -1.152 32.837 1.00 97.12 317 ALA A CA 1
ATOM 2301 C C . ALA A 1 317 ? -23.979 -1.212 31.455 1.00 97.12 317 ALA A C 1
ATOM 2303 O O . ALA A 1 317 ? -24.117 -2.284 30.870 1.00 97.12 317 ALA A O 1
ATOM 2304 N N . ASP A 1 318 ? -24.335 -0.056 30.885 1.00 98.06 318 ASP A N 1
ATOM 2305 C CA . ASP A 1 318 ? -24.891 0.017 29.531 1.00 98.06 318 ASP A CA 1
ATOM 2306 C C . ASP A 1 318 ? -23.877 -0.439 28.474 1.00 98.06 318 ASP A C 1
ATOM 2308 O O . ASP A 1 318 ? -24.230 -1.159 27.542 1.00 98.06 318 ASP A O 1
ATOM 2312 N N . ALA A 1 319 ? -22.604 -0.057 28.629 1.00 97.69 319 ALA A N 1
ATOM 2313 C CA . ALA A 1 319 ? -21.529 -0.497 27.744 1.00 97.69 319 ALA A CA 1
ATOM 2314 C C . ALA A 1 319 ? -21.387 -2.024 27.745 1.00 97.69 319 ALA A C 1
ATOM 2316 O O . ALA A 1 319 ? -21.196 -2.629 26.690 1.00 97.69 319 ALA A O 1
ATOM 2317 N N . ALA A 1 320 ? -21.514 -2.645 28.917 1.00 97.62 320 ALA A N 1
ATOM 2318 C CA . ALA A 1 320 ? -21.420 -4.086 29.067 1.00 97.62 320 ALA A CA 1
ATOM 2319 C C . ALA A 1 320 ? -22.607 -4.811 28.413 1.00 97.62 320 ALA A C 1
ATOM 2321 O O . ALA A 1 320 ? -22.402 -5.811 27.727 1.00 97.62 320 ALA A O 1
ATOM 2322 N N . LEU A 1 321 ? -23.824 -4.266 28.531 1.00 97.38 321 LEU A N 1
ATOM 2323 C CA . LEU A 1 321 ? -25.013 -4.786 27.844 1.00 97.38 321 LEU A CA 1
ATOM 2324 C C . LEU A 1 321 ? -24.896 -4.678 26.316 1.00 97.38 321 LEU A C 1
ATOM 2326 O O . LEU A 1 321 ? -25.192 -5.642 25.610 1.00 97.38 321 LEU A O 1
ATOM 2330 N N . VAL A 1 322 ? -24.406 -3.545 25.798 1.00 97.31 322 VAL A N 1
ATOM 2331 C CA . VAL A 1 322 ? -24.121 -3.380 24.359 1.00 97.31 322 VAL A CA 1
ATOM 2332 C C . VAL A 1 322 ? -23.077 -4.400 23.900 1.00 97.31 322 VAL A C 1
ATOM 2334 O O . VAL A 1 322 ? -23.254 -5.046 22.870 1.00 97.31 322 VAL A O 1
ATOM 2337 N N . GLY A 1 323 ? -22.005 -4.583 24.673 1.00 96.44 323 GLY A N 1
ATOM 2338 C CA . GLY A 1 323 ? -20.956 -5.554 24.371 1.00 96.44 323 GLY A CA 1
ATOM 2339 C C . GLY A 1 323 ? -21.467 -6.993 24.355 1.00 96.44 323 GLY A C 1
ATOM 2340 O O . GLY A 1 323 ? -21.200 -7.733 23.411 1.00 96.44 323 GLY A O 1
ATOM 2341 N N . GLN A 1 324 ? -22.276 -7.371 25.345 1.00 96.19 324 GLN A N 1
ATOM 2342 C CA . GLN A 1 324 ? -22.885 -8.697 25.431 1.00 96.19 324 GLN A CA 1
ATOM 2343 C C . GLN A 1 324 ? -23.815 -8.980 24.242 1.00 96.19 324 GLN A C 1
ATOM 2345 O O . GLN A 1 324 ? -23.722 -10.045 23.631 1.00 96.19 324 GLN A O 1
ATOM 2350 N N . ALA A 1 325 ? -24.666 -8.018 23.877 1.00 95.69 325 ALA A N 1
ATOM 2351 C CA . ALA A 1 325 ? -25.537 -8.122 22.710 1.00 95.69 325 ALA A CA 1
ATOM 2352 C C . ALA A 1 325 ? -24.733 -8.257 21.403 1.00 95.69 325 ALA A C 1
ATOM 2354 O O . ALA A 1 325 ? -25.061 -9.077 20.545 1.00 95.69 325 ALA A O 1
ATOM 2355 N N . ALA A 1 326 ? -23.637 -7.504 21.270 1.00 94.69 326 ALA A N 1
ATOM 2356 C CA . ALA A 1 326 ? -22.761 -7.578 20.107 1.00 94.69 326 ALA A CA 1
ATOM 2357 C C . ALA A 1 326 ? -22.021 -8.925 20.004 1.00 94.69 326 ALA A C 1
ATOM 2359 O O . ALA A 1 326 ? -21.907 -9.468 18.907 1.00 94.69 326 ALA A O 1
ATOM 2360 N N . LEU A 1 327 ? -21.562 -9.495 21.125 1.00 94.38 327 LEU A N 1
ATOM 2361 C CA . LEU A 1 327 ? -20.888 -10.801 21.151 1.00 94.38 327 LEU A CA 1
ATOM 2362 C C . LEU A 1 327 ? -21.805 -11.948 20.732 1.00 94.38 327 LEU A C 1
ATOM 2364 O O . LEU A 1 327 ? -21.335 -12.892 20.098 1.00 94.38 327 LEU A O 1
ATOM 2368 N N . ALA A 1 328 ? -23.094 -11.862 21.070 1.00 90.06 328 ALA A N 1
ATOM 2369 C CA . ALA A 1 328 ? -24.089 -12.837 20.635 1.00 90.06 328 ALA A CA 1
ATOM 2370 C C . ALA A 1 328 ? -24.271 -12.823 19.108 1.00 90.06 328 ALA A C 1
ATOM 2372 O O . ALA A 1 328 ? -24.447 -13.875 18.499 1.00 90.06 328 ALA A O 1
ATOM 2373 N N . ALA A 1 329 ? -24.191 -11.644 18.484 1.00 87.62 329 ALA A N 1
ATOM 2374 C CA . ALA A 1 329 ? -24.319 -11.494 17.037 1.00 87.62 329 ALA A CA 1
ATOM 2375 C C . ALA A 1 329 ? -23.014 -11.785 16.275 1.00 87.62 329 ALA A C 1
ATOM 2377 O O . ALA A 1 329 ? -23.045 -12.274 15.145 1.00 87.62 329 ALA A O 1
ATOM 2378 N N . SER A 1 330 ? -21.855 -11.430 16.832 1.00 88.00 330 SER A N 1
ATOM 2379 C CA . SER A 1 330 ? -20.550 -11.568 16.174 1.00 88.00 330 SER A CA 1
ATOM 2380 C C . SER A 1 330 ? -19.430 -11.735 17.210 1.00 88.00 330 SER A C 1
ATOM 2382 O O . SER A 1 330 ? -18.932 -10.739 17.742 1.00 88.00 330 SER A O 1
ATOM 2384 N N . PRO A 1 331 ? -19.010 -12.982 17.496 1.00 92.12 331 PRO A N 1
ATOM 2385 C CA . PRO A 1 331 ? -17.894 -13.255 18.396 1.00 92.12 331 PRO A CA 1
ATOM 2386 C C . PRO A 1 331 ? -16.590 -12.611 17.909 1.00 92.12 331 PRO A C 1
ATOM 2388 O O . PRO A 1 331 ? -16.159 -12.848 16.783 1.00 92.12 331 PRO A O 1
ATOM 2391 N N . ASP A 1 332 ? -15.942 -11.826 18.769 1.00 92.69 332 ASP A N 1
ATOM 2392 C CA . ASP A 1 332 ? -14.648 -11.198 18.490 1.00 92.69 332 ASP A CA 1
ATOM 2393 C C . ASP A 1 332 ? -13.821 -11.079 19.786 1.00 92.69 332 ASP A C 1
ATOM 2395 O O . ASP A 1 332 ? -14.356 -10.654 20.818 1.00 92.69 332 ASP A O 1
ATOM 2399 N N . PRO A 1 333 ? -12.523 -11.444 19.776 1.00 93.56 333 PRO A N 1
ATOM 2400 C CA . PRO A 1 333 ? -11.689 -11.431 20.977 1.00 93.56 333 PRO A CA 1
ATOM 2401 C C . PRO A 1 333 ? -11.499 -10.027 21.571 1.00 93.56 333 PRO A C 1
ATOM 2403 O O . PRO A 1 333 ? -11.463 -9.878 22.794 1.00 93.56 333 PRO A O 1
ATOM 2406 N N . ALA A 1 334 ? -11.389 -8.984 20.743 1.00 92.88 334 ALA A N 1
ATOM 2407 C CA . ALA A 1 334 ? -11.201 -7.616 21.226 1.00 92.88 334 ALA A CA 1
ATOM 2408 C C . ALA A 1 334 ? -12.499 -7.038 21.810 1.00 92.88 334 ALA A C 1
ATOM 2410 O O . ALA A 1 334 ? -12.461 -6.352 22.833 1.00 92.88 334 ALA A O 1
ATOM 2411 N N . LEU A 1 335 ? -13.646 -7.349 21.203 1.00 95.44 335 LEU A N 1
ATOM 2412 C CA . LEU A 1 335 ? -14.971 -7.025 21.725 1.00 95.44 335 LEU A CA 1
ATOM 2413 C C . LEU A 1 335 ? -15.233 -7.723 23.064 1.00 95.44 335 LEU A C 1
ATOM 2415 O O . LEU A 1 335 ? -15.736 -7.090 23.992 1.00 95.44 335 LEU A O 1
ATOM 2419 N N . ALA A 1 336 ? -14.863 -9.000 23.189 1.00 95.94 336 ALA A N 1
ATOM 2420 C CA . ALA A 1 336 ? -15.029 -9.761 24.426 1.00 95.94 336 ALA A CA 1
ATOM 2421 C C . ALA A 1 336 ? -14.202 -9.151 25.564 1.00 95.94 336 ALA A C 1
ATOM 2423 O O . ALA A 1 336 ? -14.725 -8.909 26.652 1.00 95.94 336 ALA A O 1
ATOM 2424 N N . HIS A 1 337 ? -12.952 -8.779 25.282 1.00 95.31 337 HIS A N 1
ATOM 2425 C CA . HIS A 1 337 ? -12.111 -8.054 26.230 1.00 95.31 337 HIS A CA 1
ATOM 2426 C C . HIS A 1 337 ? -12.684 -6.670 26.597 1.00 95.31 337 HIS A C 1
ATOM 2428 O O . HIS A 1 337 ? -12.741 -6.315 27.773 1.00 95.31 337 HIS A O 1
ATOM 2434 N N . ALA A 1 338 ? -13.166 -5.889 25.623 1.00 95.69 338 ALA A N 1
ATOM 2435 C CA . ALA A 1 338 ? -13.801 -4.596 25.898 1.00 95.69 338 ALA A CA 1
ATOM 2436 C C . ALA A 1 338 ? -15.067 -4.740 26.763 1.00 95.69 338 ALA A C 1
ATOM 2438 O O . ALA A 1 338 ? -15.305 -3.923 27.653 1.00 95.69 338 ALA A O 1
ATOM 2439 N N . THR A 1 339 ? -15.843 -5.802 26.540 1.00 97.50 339 THR A N 1
ATOM 2440 C CA . THR A 1 339 ? -17.033 -6.144 27.332 1.00 97.50 339 THR A CA 1
ATOM 2441 C C . THR A 1 339 ? -16.654 -6.552 28.755 1.00 97.50 339 THR A C 1
ATOM 2443 O O . THR A 1 339 ? -17.302 -6.117 29.703 1.00 97.50 339 THR A O 1
ATOM 2446 N N . ALA A 1 340 ? -15.567 -7.312 28.930 1.00 96.94 340 ALA A N 1
ATOM 2447 C CA . ALA A 1 340 ? -15.035 -7.658 30.247 1.00 96.94 340 ALA A CA 1
ATOM 2448 C C . ALA A 1 340 ? -14.661 -6.410 31.055 1.00 96.94 340 ALA A C 1
ATOM 2450 O O . ALA A 1 340 ? -15.075 -6.265 32.202 1.00 96.94 340 ALA A O 1
ATOM 2451 N N . ARG A 1 341 ? -13.953 -5.463 30.430 1.00 97.12 341 ARG A N 1
ATOM 2452 C CA . ARG A 1 341 ? -13.633 -4.173 31.056 1.00 97.12 341 ARG A CA 1
ATOM 2453 C C . ARG A 1 341 ? -14.879 -3.369 31.418 1.00 97.12 341 ARG A C 1
ATOM 2455 O O . ARG A 1 341 ? -14.904 -2.721 32.456 1.00 97.12 341 ARG A O 1
ATOM 2462 N N . ALA A 1 342 ? -15.911 -3.398 30.576 1.00 97.56 342 ALA A N 1
ATOM 2463 C CA . ALA A 1 342 ? -17.167 -2.714 30.864 1.00 97.56 342 ALA A CA 1
ATOM 2464 C C . ALA A 1 342 ? -17.896 -3.321 32.077 1.00 97.56 342 ALA A C 1
ATOM 2466 O O . ALA A 1 342 ? -18.337 -2.565 32.937 1.00 97.56 342 ALA A O 1
ATOM 2467 N N . TRP A 1 343 ? -17.962 -4.655 32.195 1.00 98.12 343 TRP A N 1
ATOM 2468 C CA . TRP A 1 343 ? -18.508 -5.324 33.385 1.00 98.12 343 TRP A CA 1
ATOM 2469 C C . TRP A 1 343 ? -17.687 -5.043 34.644 1.00 98.12 343 TRP A C 1
ATOM 2471 O O . TRP A 1 343 ? -18.257 -4.774 35.697 1.00 98.12 343 TRP A O 1
ATOM 2481 N N . GLY A 1 344 ? -16.357 -5.053 34.533 1.00 96.69 344 GLY A N 1
ATOM 2482 C CA . GLY A 1 344 ? -15.477 -4.764 35.662 1.00 96.69 344 GLY A CA 1
ATOM 2483 C C . GLY A 1 344 ? -15.659 -3.331 36.170 1.00 96.69 344 GLY A C 1
ATOM 2484 O O . GLY A 1 344 ? -15.901 -3.119 37.354 1.00 96.69 344 GLY A O 1
ATOM 2485 N N . ALA A 1 345 ? -15.710 -2.355 35.259 1.00 96.12 345 ALA A N 1
ATOM 2486 C CA . ALA A 1 345 ? -16.029 -0.965 35.588 1.00 96.12 345 ALA A CA 1
ATOM 2487 C C . ALA A 1 345 ? -17.468 -0.762 36.112 1.00 96.12 345 ALA A C 1
ATOM 2489 O O . ALA A 1 345 ? -17.759 0.271 36.712 1.00 96.12 345 ALA A O 1
ATOM 2490 N N . ALA A 1 346 ? -18.377 -1.711 35.868 1.00 96.62 346 ALA A N 1
ATOM 2491 C CA . ALA A 1 346 ? -19.744 -1.694 36.387 1.00 96.62 346 ALA A CA 1
ATOM 2492 C C . ALA A 1 346 ? -19.872 -2.324 37.787 1.00 96.62 346 ALA A C 1
ATOM 2494 O O . ALA A 1 346 ? -20.975 -2.323 38.328 1.00 96.62 346 ALA A O 1
ATOM 2495 N N . GLY A 1 347 ? -18.784 -2.850 38.365 1.00 96.06 347 GLY A N 1
ATOM 2496 C CA . GLY A 1 347 ? -18.809 -3.543 39.658 1.00 96.06 347 GLY A CA 1
ATOM 2497 C C . GLY A 1 347 ? -19.377 -4.964 39.581 1.00 96.06 347 GLY A C 1
ATOM 2498 O O . GLY A 1 347 ? -19.933 -5.462 40.553 1.00 96.06 347 GLY A O 1
ATOM 2499 N N . GLU A 1 348 ? -19.268 -5.619 38.421 1.00 96.94 348 GLU A N 1
ATOM 2500 C CA . GLU A 1 348 ? -19.768 -6.980 38.175 1.00 96.94 348 GLU A CA 1
ATOM 2501 C C . GLU A 1 348 ? -18.594 -7.943 37.898 1.00 96.94 348 GLU A C 1
ATOM 2503 O O . GLU A 1 348 ? -18.411 -8.413 36.765 1.00 96.94 348 GLU A O 1
ATOM 2508 N N . PRO A 1 349 ? -17.750 -8.246 38.906 1.00 95.31 349 PRO A N 1
ATOM 2509 C CA . PRO A 1 349 ? -16.470 -8.921 38.698 1.00 95.31 349 PRO A CA 1
ATOM 2510 C C . PRO A 1 349 ? -16.611 -10.335 38.125 1.00 95.31 349 PRO A C 1
ATOM 2512 O O . PRO A 1 349 ? -15.781 -10.747 37.315 1.00 95.31 349 PRO A O 1
ATOM 2515 N N . GLN A 1 350 ? -17.672 -11.071 38.477 1.00 95.75 350 GLN A N 1
ATOM 2516 C CA . GLN A 1 350 ? -17.900 -12.415 37.937 1.00 95.75 350 GLN A CA 1
ATOM 2517 C C . GLN A 1 350 ? -18.239 -12.379 36.440 1.00 95.75 350 GLN A C 1
ATOM 2519 O O . GLN A 1 350 ? -17.654 -13.119 35.656 1.00 95.75 350 GLN A O 1
ATOM 2524 N N . ARG A 1 351 ? -19.115 -11.462 36.006 1.00 96.56 351 ARG A N 1
ATOM 2525 C CA . ARG A 1 351 ? -19.448 -11.304 34.578 1.00 96.56 351 ARG A CA 1
ATOM 2526 C C . ARG A 1 351 ? -18.255 -10.807 33.768 1.00 96.56 351 ARG A C 1
ATOM 2528 O O . ARG A 1 351 ? -18.066 -11.210 32.621 1.00 96.56 351 ARG A O 1
ATOM 2535 N N . ALA A 1 352 ? -17.437 -9.947 34.370 1.00 95.75 352 ALA A N 1
ATOM 2536 C CA . ALA A 1 352 ? -16.187 -9.494 33.781 1.00 95.75 352 ALA A CA 1
ATOM 2537 C C . ALA A 1 352 ? -15.198 -10.653 33.590 1.00 95.75 352 ALA A C 1
ATOM 2539 O O . ALA A 1 352 ? -14.600 -10.771 32.520 1.00 95.75 352 ALA A O 1
ATOM 2540 N N . TYR A 1 353 ? -15.071 -11.535 34.588 1.00 95.31 353 TYR A N 1
ATOM 2541 C CA . TYR A 1 353 ? -14.279 -12.759 34.479 1.00 95.31 353 TYR A CA 1
ATOM 2542 C C . TYR A 1 353 ? -14.768 -13.651 33.336 1.00 95.31 353 TYR A C 1
ATOM 2544 O O . TYR A 1 353 ? -13.966 -14.046 32.492 1.00 95.31 353 TYR A O 1
ATOM 2552 N N . ASP A 1 354 ? -16.072 -13.922 33.268 1.00 95.38 354 ASP A N 1
ATOM 2553 C CA . ASP A 1 354 ? -16.653 -14.803 32.252 1.00 95.38 354 ASP A CA 1
ATOM 2554 C C . ASP A 1 354 ? -16.423 -14.252 30.832 1.00 95.38 354 ASP A C 1
ATOM 2556 O O . ASP A 1 354 ? -16.020 -14.984 29.925 1.00 95.38 354 ASP A O 1
ATOM 2560 N N . ALA A 1 355 ? -16.590 -12.939 30.640 1.00 95.19 355 ALA A N 1
ATOM 2561 C CA . ALA A 1 355 ? -16.302 -12.273 29.370 1.00 95.19 355 ALA A CA 1
ATOM 2562 C C . ALA A 1 355 ? -14.804 -12.305 29.009 1.00 95.19 355 ALA A C 1
ATOM 2564 O O . ALA A 1 355 ? -14.454 -12.468 27.838 1.00 95.19 355 ALA A O 1
ATOM 2565 N N . LEU A 1 356 ? -13.908 -12.193 29.996 1.00 94.00 356 LEU A N 1
ATOM 2566 C CA . LEU A 1 356 ? -12.461 -12.286 29.786 1.00 94.00 356 LEU A CA 1
ATOM 2567 C C . LEU A 1 356 ? -12.024 -13.721 29.453 1.00 94.00 356 LEU A C 1
ATOM 2569 O O . LEU A 1 356 ? -11.197 -13.926 28.562 1.00 94.00 356 LEU A O 1
ATOM 2573 N N . ALA A 1 357 ? -12.607 -14.717 30.119 1.00 93.44 357 ALA A N 1
ATOM 2574 C CA . ALA A 1 357 ? -12.420 -16.129 29.801 1.00 93.44 357 ALA A CA 1
ATOM 2575 C C . ALA A 1 357 ? -12.908 -16.439 28.379 1.00 93.44 357 ALA A C 1
ATOM 2577 O O . ALA A 1 357 ? -12.217 -17.108 27.610 1.00 93.44 357 ALA A O 1
ATOM 2578 N N . TYR A 1 358 ? -14.050 -15.873 27.984 1.00 94.56 358 TYR A N 1
ATOM 2579 C CA . TYR A 1 358 ? -14.547 -15.981 26.617 1.00 94.56 358 TYR A CA 1
ATOM 2580 C C . TYR A 1 358 ? -13.608 -15.308 25.602 1.00 94.56 358 TYR A C 1
ATOM 2582 O O . TYR A 1 358 ? -13.281 -15.908 24.579 1.00 94.56 358 TYR A O 1
ATOM 2590 N N . ALA A 1 359 ? -13.076 -14.118 25.907 1.00 93.50 359 ALA A N 1
ATOM 2591 C CA . ALA A 1 359 ? -12.066 -13.461 25.072 1.00 93.50 359 ALA A CA 1
ATOM 2592 C C . ALA A 1 359 ? -10.832 -14.352 24.861 1.00 93.50 359 ALA A C 1
ATOM 2594 O O . ALA A 1 359 ? -10.300 -14.436 23.751 1.00 93.50 359 ALA A O 1
ATOM 2595 N N . ARG A 1 360 ? -10.398 -15.061 25.912 1.00 91.06 360 ARG A N 1
ATOM 2596 C CA . ARG A 1 360 ? -9.302 -16.034 25.833 1.00 91.06 360 ARG A CA 1
ATOM 2597 C C . ARG A 1 360 ? -9.620 -17.223 24.943 1.00 91.06 360 ARG A C 1
ATOM 2599 O O . ARG A 1 360 ? -8.780 -17.578 24.117 1.00 91.06 360 ARG A O 1
ATOM 2606 N N . ALA A 1 361 ? -10.816 -17.789 25.058 1.00 90.88 361 ALA A N 1
ATOM 2607 C CA . ALA A 1 361 ? -11.260 -18.874 24.186 1.00 90.88 361 ALA A CA 1
ATOM 2608 C C . ALA A 1 361 ? -11.275 -18.457 22.701 1.00 90.88 361 ALA A C 1
ATOM 2610 O O . ALA A 1 361 ? -10.958 -19.266 21.832 1.00 90.88 361 ALA A O 1
ATOM 2611 N N . LEU A 1 362 ? -11.556 -17.179 22.416 1.00 89.75 362 LEU A N 1
ATOM 2612 C CA . LEU A 1 362 ? -11.507 -16.586 21.072 1.00 89.75 362 LEU A CA 1
ATOM 2613 C C . LEU A 1 362 ? -10.090 -16.201 20.598 1.00 89.75 362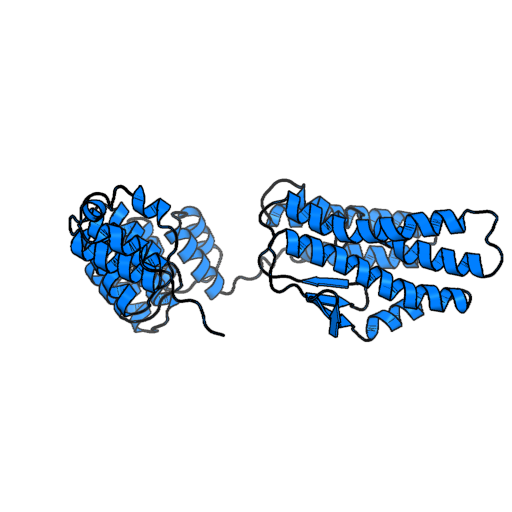 LEU A C 1
ATOM 2615 O O . LEU A 1 362 ? -9.938 -15.675 19.497 1.00 89.75 362 LEU A O 1
ATOM 2619 N N . GLY A 1 363 ? -9.046 -16.443 21.398 1.00 88.62 363 GLY A N 1
ATOM 2620 C CA . GLY A 1 363 ? -7.652 -16.197 21.016 1.00 88.62 363 GLY A CA 1
ATOM 2621 C C . GLY A 1 363 ? -7.083 -14.833 21.422 1.00 88.62 363 GLY A C 1
ATOM 2622 O O . GLY A 1 363 ? -6.022 -14.447 20.928 1.00 88.62 363 GLY A O 1
ATOM 2623 N N . TRP A 1 364 ? -7.733 -14.092 22.325 1.00 88.50 364 TRP A N 1
ATOM 2624 C CA . TRP A 1 364 ? -7.143 -12.878 22.899 1.00 88.50 364 TRP A CA 1
ATOM 2625 C C . TRP A 1 364 ? -5.898 -13.214 23.743 1.00 88.50 364 TRP A C 1
ATOM 2627 O O . TRP A 1 364 ? -5.928 -14.117 24.580 1.00 88.50 364 TRP A O 1
ATOM 2637 N N . ALA A 1 365 ? -4.787 -12.500 23.542 1.00 84.81 365 ALA A N 1
ATOM 2638 C CA . ALA A 1 365 ? -3.480 -12.912 24.071 1.00 84.81 365 ALA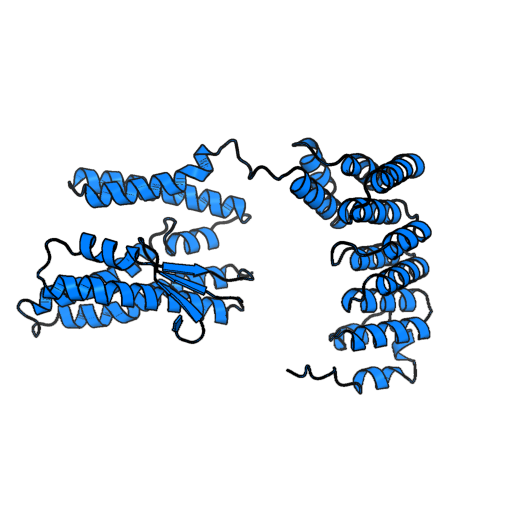 A CA 1
ATOM 2639 C C . ALA A 1 365 ? -2.845 -11.961 25.106 1.00 84.81 365 ALA A C 1
ATOM 2641 O O . ALA A 1 365 ? -1.911 -12.376 25.790 1.00 84.81 365 ALA A O 1
ATOM 2642 N N . ASP A 1 366 ? -3.328 -10.724 25.263 1.00 84.88 366 ASP A N 1
ATOM 2643 C CA . ASP A 1 366 ? -2.655 -9.677 26.057 1.00 84.88 366 ASP A CA 1
ATOM 2644 C C . ASP A 1 366 ? -2.929 -9.751 27.574 1.00 84.88 366 ASP A C 1
ATOM 2646 O O . ASP A 1 366 ? -3.432 -8.835 28.219 1.00 84.88 366 ASP A O 1
ATOM 2650 N N . LEU A 1 367 ? -2.561 -10.872 28.185 1.00 79.06 367 LEU A N 1
ATOM 2651 C CA . LEU A 1 367 ? -2.710 -11.078 29.628 1.00 79.06 367 LEU A CA 1
ATOM 2652 C C . LEU A 1 367 ? -1.995 -10.042 30.496 1.00 79.06 367 LEU A C 1
ATOM 2654 O O . LEU A 1 367 ? -2.470 -9.728 31.588 1.00 79.06 367 LEU A O 1
ATOM 2658 N N . ALA A 1 368 ? -0.844 -9.554 30.035 1.00 81.44 368 ALA A N 1
ATOM 2659 C CA . ALA A 1 368 ? -0.066 -8.561 30.759 1.00 81.44 368 ALA A CA 1
ATOM 2660 C C . ALA A 1 368 ? -0.855 -7.251 30.884 1.00 81.44 368 ALA A C 1
ATOM 2662 O O . ALA A 1 368 ? -0.912 -6.686 31.975 1.00 81.44 368 ALA A O 1
ATOM 2663 N N . GLY A 1 369 ? -1.533 -6.829 29.809 1.00 83.50 369 GLY A N 1
ATOM 2664 C CA . GLY A 1 369 ? -2.452 -5.695 29.828 1.00 83.50 369 GLY A CA 1
ATOM 2665 C C . GLY A 1 369 ? -3.610 -5.884 30.812 1.00 83.50 369 GLY A C 1
ATOM 2666 O O . GLY A 1 369 ? -3.849 -5.014 31.647 1.00 83.50 369 GLY A O 1
ATOM 2667 N N . ALA A 1 370 ? -4.277 -7.045 30.801 1.00 83.31 370 ALA A N 1
ATOM 2668 C CA . ALA A 1 370 ? -5.379 -7.319 31.737 1.00 83.31 370 ALA A CA 1
ATOM 2669 C C . ALA A 1 370 ? -4.935 -7.340 33.214 1.00 83.31 370 ALA A C 1
ATOM 2671 O O . ALA A 1 370 ? -5.699 -6.956 34.103 1.00 83.31 370 ALA A O 1
ATOM 2672 N N . ALA A 1 371 ? -3.700 -7.766 33.493 1.00 84.19 371 ALA A N 1
ATOM 2673 C CA . ALA A 1 371 ? -3.163 -7.817 34.851 1.00 84.19 371 ALA A CA 1
ATOM 2674 C C . ALA A 1 371 ? -2.983 -6.427 35.486 1.00 84.19 371 ALA A C 1
ATOM 2676 O O . ALA A 1 371 ? -3.020 -6.312 36.710 1.00 84.19 371 ALA A O 1
ATOM 2677 N N . VAL A 1 372 ? -2.822 -5.381 34.672 1.00 89.50 372 VAL A N 1
ATOM 2678 C CA . VAL A 1 372 ? -2.630 -3.998 35.137 1.00 89.50 372 VAL A CA 1
ATOM 2679 C C . VAL A 1 372 ? -3.839 -3.095 34.878 1.00 89.50 372 VAL A C 1
ATOM 2681 O O . VAL A 1 372 ? -3.829 -1.939 35.293 1.00 89.50 372 VAL A O 1
ATOM 2684 N N . ASP A 1 373 ? -4.891 -3.599 34.227 1.00 89.19 373 ASP A N 1
ATOM 2685 C CA . ASP A 1 373 ? -6.073 -2.803 33.886 1.00 89.19 373 ASP A CA 1
ATOM 2686 C C . ASP A 1 373 ? -6.865 -2.415 35.152 1.00 89.19 373 ASP A C 1
ATOM 2688 O O . ASP A 1 373 ? -7.282 -3.303 35.907 1.00 89.19 373 ASP A O 1
ATOM 2692 N N . PRO A 1 374 ? -7.088 -1.119 35.431 1.00 91.06 374 PRO A N 1
ATOM 2693 C CA . PRO A 1 374 ? -7.838 -0.696 36.610 1.00 91.06 374 PRO A CA 1
ATOM 2694 C C . PRO A 1 374 ? -9.292 -1.183 36.592 1.00 91.06 374 PRO A C 1
ATOM 2696 O O . PRO A 1 374 ? -9.812 -1.528 37.650 1.00 91.06 374 PRO A O 1
ATOM 2699 N N . ASP A 1 375 ? -9.919 -1.303 35.416 1.00 91.44 375 ASP A N 1
ATOM 2700 C CA . ASP A 1 375 ? -11.310 -1.759 35.298 1.00 91.44 375 ASP A CA 1
ATOM 2701 C C . ASP A 1 375 ? -11.462 -3.238 35.692 1.00 91.44 375 ASP A C 1
ATOM 2703 O O . ASP A 1 375 ? -12.561 -3.697 35.977 1.00 91.44 375 ASP A O 1
ATOM 2707 N N . LEU A 1 376 ? -10.365 -4.001 35.712 1.00 92.75 376 LEU A N 1
ATOM 2708 C CA . LEU A 1 376 ? -10.350 -5.422 36.064 1.00 92.75 376 LEU A CA 1
ATOM 2709 C C . LEU A 1 376 ? -9.801 -5.679 37.475 1.00 92.75 376 LEU A C 1
ATOM 2711 O O . LEU A 1 376 ? -9.519 -6.825 37.820 1.00 92.75 376 LEU A O 1
ATOM 2715 N N . ALA A 1 377 ? -9.634 -4.644 38.305 1.00 91.75 377 ALA A N 1
ATOM 2716 C CA . ALA A 1 377 ? -9.030 -4.780 39.632 1.00 91.75 377 ALA A CA 1
ATOM 2717 C C . ALA A 1 377 ? -9.760 -5.780 40.538 1.00 91.75 377 ALA A C 1
ATOM 2719 O O . ALA A 1 377 ? -9.118 -6.657 41.114 1.00 91.75 377 ALA A O 1
ATOM 2720 N N . GLU A 1 378 ? -11.088 -5.706 40.604 1.00 90.69 378 GLU A N 1
ATOM 2721 C CA . GLU A 1 378 ? -11.900 -6.636 41.399 1.00 90.69 378 GLU A CA 1
ATOM 2722 C C . GLU A 1 378 ? -11.899 -8.055 40.813 1.00 90.69 378 GLU A C 1
ATOM 2724 O O . GLU A 1 378 ? -11.911 -9.041 41.546 1.00 90.69 378 GLU A O 1
ATOM 2729 N N . VAL A 1 379 ? -11.789 -8.173 39.487 1.00 91.12 379 VAL A N 1
ATOM 2730 C CA . VAL A 1 379 ? -11.713 -9.461 38.779 1.00 91.12 379 VAL A CA 1
ATOM 2731 C C . VAL A 1 379 ? -10.450 -10.227 39.170 1.00 91.12 379 VAL A C 1
ATOM 2733 O O . VAL A 1 379 ? -10.480 -11.449 39.305 1.00 91.12 379 VAL A O 1
ATOM 2736 N N . ARG A 1 380 ? -9.339 -9.517 39.408 1.00 91.12 380 ARG A N 1
ATOM 2737 C CA . ARG A 1 380 ? -8.072 -10.119 39.856 1.00 91.12 380 ARG A CA 1
ATOM 2738 C C . ARG A 1 380 ? -8.133 -10.703 41.261 1.00 91.12 380 ARG A C 1
ATOM 2740 O O . ARG A 1 380 ? -7.327 -11.573 41.578 1.00 91.12 380 ARG A O 1
ATOM 2747 N N . ALA A 1 381 ? -9.063 -10.237 42.091 1.00 89.94 381 ALA A N 1
ATOM 2748 C CA . ALA A 1 381 ? -9.263 -10.770 43.432 1.00 89.94 381 ALA A CA 1
ATOM 2749 C C . ALA A 1 381 ? -10.059 -12.089 43.433 1.00 89.94 381 ALA A C 1
ATOM 2751 O O . ALA A 1 381 ? -10.125 -12.761 44.462 1.00 89.94 381 ALA A O 1
ATOM 2752 N N . LEU A 1 382 ? -10.656 -12.485 42.300 1.00 92.00 382 LEU A N 1
ATOM 2753 C CA . LEU A 1 382 ? -11.413 -13.730 42.209 1.00 92.00 382 LEU A CA 1
ATOM 2754 C C . LEU A 1 382 ? -10.484 -14.953 42.300 1.00 92.00 382 LEU A C 1
ATOM 2756 O O . LEU A 1 382 ? -9.465 -14.997 41.606 1.00 92.00 382 LEU A O 1
ATOM 2760 N N . PRO A 1 383 ? -10.868 -16.017 43.035 1.00 89.50 383 PRO A N 1
ATOM 2761 C CA . PRO A 1 383 ? -10.089 -17.259 43.102 1.00 89.50 383 PRO A CA 1
ATOM 2762 C C . PRO A 1 383 ? -9.816 -17.879 41.723 1.00 89.50 383 PRO A C 1
ATOM 2764 O O . PRO A 1 383 ? -8.777 -18.494 41.493 1.00 89.50 383 PRO A O 1
ATOM 2767 N N . ALA A 1 384 ? -10.742 -17.679 40.781 1.00 88.31 384 ALA A N 1
ATOM 2768 C CA . ALA A 1 384 ? -10.659 -18.195 39.421 1.00 88.31 384 ALA A CA 1
ATOM 2769 C C . ALA A 1 384 ? -9.664 -17.429 38.522 1.00 88.31 384 ALA A C 1
ATOM 2771 O O . ALA A 1 384 ? -9.340 -17.910 37.432 1.00 88.31 384 ALA A O 1
ATOM 2772 N N . TRP A 1 385 ? -9.144 -16.270 38.951 1.00 86.94 385 TRP A N 1
ATOM 2773 C CA . TRP A 1 385 ? -8.210 -15.446 38.171 1.00 86.94 385 TRP A CA 1
ATOM 2774 C C . TRP A 1 385 ? -6.984 -16.238 37.701 1.00 86.94 385 TRP A C 1
ATOM 2776 O O . TRP A 1 385 ? -6.638 -16.209 36.520 1.00 86.94 385 TRP A O 1
ATOM 2786 N N . GLY A 1 386 ? -6.373 -17.023 38.596 1.00 82.06 386 GLY A N 1
ATOM 2787 C CA . GLY A 1 386 ? -5.206 -17.849 38.270 1.00 82.06 386 GLY A CA 1
ATOM 2788 C C . GLY A 1 386 ? -5.470 -18.874 37.160 1.00 82.06 386 GLY A C 1
ATOM 2789 O O . GLY A 1 386 ? -4.580 -19.159 36.358 1.00 82.06 386 GLY A O 1
ATOM 2790 N N . ALA A 1 387 ? -6.706 -19.371 37.038 1.00 83.38 387 ALA A N 1
ATOM 2791 C CA . ALA A 1 387 ? -7.076 -20.347 36.014 1.00 83.38 387 ALA A CA 1
ATOM 2792 C C . ALA A 1 387 ? -7.020 -19.773 34.587 1.00 83.38 387 ALA A C 1
ATOM 2794 O O . ALA A 1 387 ? -6.767 -20.524 33.644 1.00 83.38 387 ALA A O 1
ATOM 2795 N N . LEU A 1 388 ? -7.162 -18.451 34.413 1.00 78.38 388 LEU A N 1
ATOM 2796 C CA . LEU A 1 388 ? -7.010 -17.797 33.105 1.00 78.38 388 LEU A CA 1
ATOM 2797 C C . LEU A 1 388 ? -5.590 -17.966 32.542 1.00 78.38 388 LEU A C 1
ATOM 2799 O O . LEU A 1 388 ? -5.416 -18.029 31.327 1.00 78.38 388 LEU A O 1
ATOM 2803 N N . PHE A 1 389 ? -4.574 -18.059 33.402 1.00 70.62 389 PHE A N 1
ATOM 2804 C CA . PHE A 1 389 ? -3.169 -18.207 33.001 1.00 70.62 389 PHE A CA 1
ATOM 2805 C C . PHE A 1 389 ? -2.774 -19.665 32.735 1.00 70.62 389 PHE A C 1
ATOM 2807 O O . PHE A 1 389 ? -1.793 -19.912 32.038 1.00 70.62 389 PHE A O 1
ATOM 2814 N N . ALA A 1 390 ? -3.544 -20.626 33.255 1.00 67.88 390 ALA A N 1
ATOM 2815 C CA . ALA A 1 390 ? -3.298 -22.055 33.073 1.00 67.88 390 ALA A CA 1
ATOM 2816 C C . ALA A 1 390 ? -3.853 -22.603 31.742 1.00 67.88 390 ALA A C 1
ATOM 2818 O O . ALA A 1 390 ? -3.391 -23.638 31.260 1.00 67.88 390 ALA A O 1
ATOM 2819 N N . GLN A 1 391 ? -4.826 -21.922 31.128 1.00 58.78 391 GLN A N 1
ATOM 2820 C CA . GLN A 1 391 ? -5.396 -22.323 29.841 1.00 58.78 391 GLN A CA 1
ATOM 2821 C C . GLN A 1 391 ? -4.427 -21.983 28.694 1.00 58.78 391 GLN A C 1
ATOM 2823 O O . GLN A 1 391 ? -4.261 -20.819 28.323 1.00 58.78 391 GLN A O 1
ATOM 2828 N N . GLN A 1 392 ? -3.772 -23.000 28.119 1.00 52.75 392 GLN A N 1
ATOM 2829 C CA . GLN A 1 392 ? -3.058 -22.846 26.847 1.00 52.75 392 GLN A CA 1
ATOM 2830 C C . GLN A 1 392 ? -4.072 -22.567 25.725 1.00 52.75 392 GLN A C 1
ATOM 2832 O O . GLN A 1 392 ? -5.094 -23.254 25.664 1.00 52.75 392 GLN A O 1
ATOM 2837 N N . PRO A 1 393 ? -3.811 -21.605 24.817 1.00 50.28 393 PRO A N 1
ATOM 2838 C CA . PRO A 1 393 ? -4.672 -21.406 23.657 1.00 50.28 393 PRO A CA 1
ATOM 2839 C C . PRO A 1 393 ? -4.741 -22.707 22.839 1.00 50.28 393 PRO A C 1
ATOM 2841 O O . PRO A 1 393 ? -3.734 -23.424 22.760 1.00 50.28 393 PRO A O 1
ATOM 2844 N N . PRO A 1 394 ? -5.892 -23.039 22.224 1.00 47.94 394 PRO A N 1
ATOM 2845 C CA . PRO A 1 394 ? -5.994 -24.222 21.384 1.00 47.94 394 PRO A CA 1
ATOM 2846 C C . PRO A 1 394 ? -4.925 -24.154 20.289 1.00 47.94 394 PRO A C 1
ATOM 2848 O O . PRO A 1 394 ? -4.853 -23.197 19.518 1.00 47.94 394 PRO A O 1
ATOM 2851 N N . ARG A 1 395 ? -4.056 -25.170 20.236 1.00 44.94 395 ARG A N 1
ATOM 2852 C CA . ARG A 1 395 ? -3.128 -25.351 19.117 1.00 44.94 395 ARG A CA 1
ATOM 2853 C C . ARG A 1 395 ? -3.972 -25.542 17.860 1.00 44.94 395 ARG A C 1
ATOM 2855 O O . ARG A 1 395 ? -4.625 -26.577 17.737 1.00 44.94 395 ARG A O 1
ATOM 2862 N N . ASN A 1 396 ? -3.943 -24.568 16.949 1.00 40.28 396 ASN A N 1
ATOM 2863 C CA . ASN A 1 396 ? -4.460 -24.734 15.591 1.00 40.28 396 ASN A CA 1
ATOM 2864 C C . ASN A 1 396 ? -3.901 -26.045 15.021 1.00 40.28 396 ASN A C 1
ATOM 2866 O O . ASN A 1 396 ? -2.688 -26.192 14.855 1.00 40.28 396 ASN A O 1
ATOM 2870 N N . ARG A 1 397 ? -4.782 -27.019 14.787 1.00 39.16 397 ARG A N 1
ATOM 2871 C CA . ARG A 1 397 ? -4.460 -28.223 14.027 1.00 39.16 397 ARG A CA 1
ATOM 2872 C C . ARG A 1 397 ? -4.716 -27.910 12.554 1.00 39.16 397 ARG A C 1
ATOM 2874 O O . ARG A 1 397 ? -5.869 -27.679 12.215 1.00 39.16 397 ARG A O 1
ATOM 2881 N N . GLY A 1 398 ? -3.652 -27.981 11.750 1.00 39.25 398 GLY A N 1
ATOM 2882 C CA . GLY A 1 398 ? -3.684 -28.206 10.297 1.00 39.25 398 GLY A CA 1
ATOM 2883 C C . GLY A 1 398 ? -4.041 -27.004 9.451 1.00 39.25 398 GLY A C 1
ATOM 2884 O O . GLY A 1 398 ? -5.251 -26.821 9.222 1.00 39.25 398 GLY A O 1
#

Foldseek 3Di:
DDDPRAAEAEDPQQLVLQLVVLPPFDPLLSVLLSVLLVVLLVQLLVQLQVLCVVLVWANWHWYADNVGIDTDTPDPRPALVSQLSSLLRSLVSLCVQQVVLVVVLPDPVDDDSVNSSSVSNNCSRNVVSVVLCPCAPPRSVVSNQLSPDDDDNVVSLLVSLVVNLVVLVVQLVVCVVVVVVVSNVVSVVSNVVSCVVVVVPVDPVPQPLDNLQVVLLVCLLVVNLVVSVVSVVPDHHPPLSVLLSCLSVPHQLPVSLVVLVVSCVVPPDQSSLLSNLSSCLSNVVLVVNLVSLLVADHPPCSLLSSLVSCVVVVNLVSSLSSLVSNCNRPNDLSSLQSSLLSCLQVVNLVSSLVSNLSSVQRPDDPVVCLVPDPSNVVNCVDPCNVVSVVDDHPDDDD

pLDDT: mean 90.38, std 10.56, range [39.16, 98.31]

Organism: NCBI:txid598652